Protein AF-0000000070376617 (afdb_homodimer)

Organism: Tetrahymena thermophila (strain SB210) (NCBI:txid312017)

pLDDT: mean 86.82, std 15.33, range [33.25, 98.94]

InterPro domains:
  IPR002347 Short-chain dehydrogenase/reductase SDR [PF00106] (61-256)
  IPR002347 Short-chain dehydrogenase/reductase SDR [PR00081] (60-77)
  IPR002347 Short-chain dehydrogenase/reductase SDR [PR00081] (138-149)
  IPR002347 Short-chain dehydrogenase/reductase SDR [PR00081] (188-204)
  IPR002347 Short-chain dehydrogenase/reductase SDR [PR00081] (214-233)
  IPR002347 Short-chain dehydrogenase/reductase SDR [PR00081] (234-251)
  IPR036291 NAD(P)-binding domain superfamily [SSF51735] (57-303)

Nearest PDB structures (foldseek):
  8bci-assembly1_A  TM=8.544E-01  e=2.706E-14  Pseudomonas aeruginosa PAO1
  8bci-assembly2_D  TM=8.321E-01  e=2.079E-13  Pseudomonas aeruginosa PAO1
  8bci-assembly1_B  TM=8.464E-01  e=4.190E-13  Pseudomonas aeruginosa PAO1
  4e3z-assembly1_B  TM=8.491E-01  e=2.859E-13  Rhizobium etli CFN 42
  4w7i-assembly2_D  TM=8.032E-01  e=9.001E-13  Sphingomonas sp. A1

Solvent-accessible surface area (backbone atoms only — not comparable to full-atom values): 32127 Å² total; per-residue (Å²): 138,54,71,64,57,55,50,51,50,50,46,63,74,32,40,66,57,52,48,49,51,48,49,48,44,27,48,48,28,29,49,52,48,48,49,52,52,49,50,54,51,46,65,74,64,54,78,49,60,64,58,40,75,54,35,37,78,78,21,22,35,34,33,30,48,32,76,49,42,55,22,29,19,40,53,54,55,40,37,64,66,55,34,18,38,34,40,39,24,68,55,60,68,59,43,52,53,51,50,53,49,38,37,74,74,65,41,69,82,56,53,74,46,80,43,74,44,59,56,81,44,38,70,43,90,62,46,51,55,55,54,54,58,77,49,67,89,54,60,52,24,31,39,34,38,47,45,65,64,72,72,73,96,47,40,33,75,83,70,53,50,72,64,56,56,50,46,42,48,28,26,33,41,32,40,46,51,46,55,48,61,70,43,41,68,57,28,65,66,63,87,44,41,15,38,36,38,32,54,32,33,38,54,55,78,51,69,38,26,42,38,33,68,52,36,15,36,25,39,18,36,35,35,33,26,46,6,49,21,49,46,34,58,96,40,35,35,32,20,20,37,21,40,54,51,40,70,24,81,79,39,61,77,53,81,68,64,88,53,44,42,49,25,54,57,41,34,52,32,41,57,36,39,49,74,79,39,56,59,43,35,46,37,70,55,25,46,50,48,47,61,48,42,74,67,44,43,64,61,50,29,54,54,36,22,52,50,24,53,52,54,51,55,52,48,62,70,73,106,136,54,72,63,56,56,49,50,50,50,46,64,74,32,40,65,58,52,47,48,52,50,48,50,47,28,50,49,28,29,50,51,47,48,49,52,52,49,50,54,49,45,64,74,66,54,77,51,60,63,57,42,75,54,35,37,78,80,23,22,35,34,32,30,49,31,76,49,43,56,24,29,20,39,53,52,53,39,38,64,67,54,34,16,37,33,41,38,26,67,56,60,68,60,41,50,54,50,51,52,50,39,38,73,73,65,38,68,82,55,53,75,47,79,42,74,45,61,55,81,44,36,72,42,89,61,48,51,56,56,52,54,58,75,49,65,89,53,58,53,25,30,39,34,37,47,46,65,65,73,72,72,96,47,40,32,75,84,71,53,51,74,64,56,55,50,46,40,48,27,25,33,41,34,40,46,52,46,54,49,60,70,42,42,67,56,29,64,67,63,87,44,39,14,37,35,39,33,55,33,33,37,53,54,76,51,68,38,26,41,38,30,68,53,35,16,38,26,39,18,36,36,34,32,27,45,5,49,21,50,46,35,58,95,41,34,35,32,20,21,36,20,42,54,51,40,70,25,81,81,38,63,76,52,82,70,66,88,52,45,42,50,26,54,57,42,34,52,31,40,57,37,39,49,75,79,39,55,58,40,35,45,38,71,57,25,46,49,49,47,60,47,42,74,67,43,44,65,60,49,29,53,54,35,22,52,50,25,53,52,53,51,57,53,48,62,71,74,106

Structure (mmCIF, N/CA/C/O backbone):
data_AF-0000000070376617-model_v1
#
loop_
_entity.id
_entity.type
_entity.pdbx_description
1 polymer 'Oxidoreductase, short chain dehydrogenase/reductase family protein'
#
loop_
_atom_site.group_PDB
_atom_site.id
_atom_site.type_symbol
_atom_site.label_atom_id
_atom_site.label_alt_id
_atom_site.label_comp_id
_atom_site.label_asym_id
_atom_site.label_entity_id
_atom_site.label_seq_id
_atom_site.pdbx_PDB_ins_code
_atom_site.Cartn_x
_atom_site.Cartn_y
_atom_site.Cartn_z
_atom_site.occupancy
_atom_site.B_iso_or_equiv
_atom_site.auth_seq_id
_atom_site.auth_comp_id
_atom_site.auth_asym_id
_atom_site.auth_atom_id
_atom_site.pdbx_PDB_model_num
ATOM 1 N N . MET A 1 1 ? -12.297 -20.578 -41.719 1 33.25 1 MET A N 1
ATOM 2 C CA . MET A 1 1 ? -12.734 -19.234 -42.062 1 33.25 1 MET A CA 1
ATOM 3 C C . MET A 1 1 ? -12.523 -18.266 -40.906 1 33.25 1 MET A C 1
ATOM 5 O O . MET A 1 1 ? -13.055 -18.484 -39.812 1 33.25 1 MET A O 1
ATOM 9 N N . ASN A 1 2 ? -11.383 -17.469 -40.938 1 39.28 2 ASN A N 1
ATOM 10 C CA . ASN A 1 2 ? -10.367 -16.984 -40 1 39.28 2 ASN A CA 1
ATOM 11 C C . ASN A 1 2 ? -10.891 -15.836 -39.156 1 39.28 2 ASN A C 1
ATOM 13 O O . ASN A 1 2 ? -11.586 -14.953 -39.656 1 39.28 2 ASN A O 1
ATOM 17 N N . HIS A 1 3 ? -11.102 -16.125 -37.906 1 47.19 3 HIS A N 1
ATOM 18 C CA . HIS A 1 3 ? -11.562 -15.18 -36.906 1 47.19 3 HIS A CA 1
ATOM 19 C C . HIS A 1 3 ? -10.969 -13.797 -37.125 1 47.19 3 HIS A C 1
ATOM 21 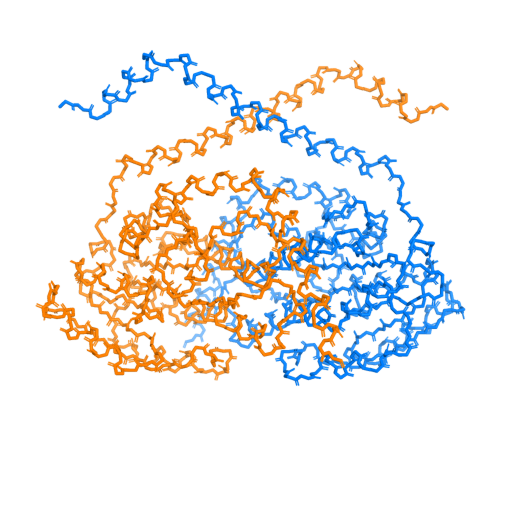O O . HIS A 1 3 ? -11.609 -12.789 -36.844 1 47.19 3 HIS A O 1
ATOM 27 N N . LEU A 1 4 ? -9.812 -13.852 -37.656 1 43.94 4 LEU A N 1
ATOM 28 C CA . LEU A 1 4 ? -9.18 -12.586 -38.031 1 43.94 4 LEU A CA 1
ATOM 29 C C . LEU A 1 4 ? -9.906 -11.938 -39.219 1 43.94 4 LEU A C 1
ATOM 31 O O . LEU A 1 4 ? -10.055 -10.711 -39.25 1 43.94 4 LEU A O 1
ATOM 35 N N . GLU A 1 5 ? -10.297 -12.68 -40.125 1 47 5 GLU A N 1
ATOM 36 C CA . GLU A 1 5 ? -11.016 -12.172 -41.281 1 47 5 GLU A CA 1
ATOM 37 C C . GLU A 1 5 ? -12.352 -11.555 -40.875 1 47 5 GLU A C 1
ATOM 39 O O . GLU A 1 5 ? -12.766 -10.547 -41.469 1 47 5 GLU A O 1
ATOM 44 N N . LYS A 1 6 ? -12.992 -12.141 -39.938 1 48.84 6 LYS A N 1
ATOM 45 C CA . LYS A 1 6 ? -14.25 -11.57 -39.469 1 48.84 6 LYS A CA 1
ATOM 46 C C . LYS A 1 6 ? -14.023 -10.25 -38.75 1 48.84 6 LYS A C 1
ATOM 48 O O . LYS A 1 6 ? -14.82 -9.32 -38.875 1 48.84 6 LYS A O 1
ATOM 53 N N . LEU A 1 7 ? -12.961 -10.117 -38.062 1 46.62 7 LEU A N 1
ATOM 54 C CA . LEU A 1 7 ? -12.625 -8.875 -37.375 1 46.62 7 LEU A CA 1
ATOM 55 C C . LEU A 1 7 ? -12.312 -7.77 -38.375 1 46.62 7 LEU A C 1
ATOM 57 O O . LEU A 1 7 ? -12.734 -6.629 -38.188 1 46.62 7 LEU A O 1
ATOM 61 N N . ASP A 1 8 ? -11.602 -8.047 -39.406 1 47.53 8 ASP A N 1
ATOM 62 C CA . ASP A 1 8 ? -11.297 -7.105 -40.469 1 47.53 8 ASP A CA 1
ATOM 63 C C . ASP A 1 8 ? -12.57 -6.621 -41.156 1 47.53 8 ASP A C 1
ATOM 65 O O . ASP A 1 8 ? -12.719 -5.43 -41.438 1 47.53 8 ASP A O 1
ATOM 69 N N . THR A 1 9 ? -13.375 -7.539 -41.469 1 51.34 9 THR A N 1
ATOM 70 C CA . THR A 1 9 ? -14.641 -7.164 -42.094 1 51.34 9 THR A CA 1
ATOM 71 C C . THR A 1 9 ? -15.477 -6.305 -41.156 1 51.34 9 THR A C 1
ATOM 73 O O . THR A 1 9 ? -16.141 -5.359 -41.562 1 51.34 9 THR A O 1
ATOM 76 N N . PHE A 1 10 ? -15.484 -6.582 -39.906 1 50.75 10 PHE A N 1
ATOM 77 C CA . PHE A 1 10 ? -16.219 -5.793 -38.906 1 50.75 10 PHE A CA 1
ATOM 78 C C . PHE A 1 10 ? -15.625 -4.395 -38.781 1 50.75 10 PHE A C 1
ATOM 80 O O . PHE A 1 10 ? -16.359 -3.404 -38.75 1 50.75 10 PHE A O 1
ATOM 87 N N . VAL A 1 11 ? -14.383 -4.34 -38.812 1 53.66 11 VAL A N 1
ATOM 88 C CA . VAL A 1 11 ? -13.703 -3.053 -38.719 1 53.66 11 VAL A CA 1
ATOM 89 C C . VAL A 1 11 ? -13.914 -2.262 -40 1 53.66 11 VAL A C 1
ATOM 91 O O . VAL A 1 11 ? -14.172 -1.057 -39.969 1 53.66 11 VAL A O 1
ATOM 94 N N . VAL A 1 12 ? -13.836 -2.92 -41.094 1 53.56 12 VAL A N 1
ATOM 95 C CA . VAL A 1 12 ? -14.062 -2.281 -42.375 1 53.56 12 VAL A CA 1
ATOM 96 C C . VAL A 1 12 ? -15.516 -1.83 -42.469 1 53.56 12 VAL A C 1
ATOM 98 O O . VAL A 1 12 ? -15.797 -0.735 -42.969 1 53.56 12 VAL A O 1
ATOM 101 N N . ASN A 1 13 ? -16.406 -2.65 -42.094 1 54.66 13 ASN A N 1
ATOM 102 C CA . ASN A 1 13 ? -17.828 -2.285 -42.219 1 54.66 13 ASN A CA 1
ATOM 103 C C . ASN A 1 13 ? -18.219 -1.257 -41.156 1 54.66 13 ASN A C 1
ATOM 105 O O . ASN A 1 13 ? -19.281 -0.636 -41.25 1 54.66 13 ASN A O 1
ATOM 109 N N . ASN A 1 14 ? -17.547 -1.119 -40.062 1 51.31 14 ASN A N 1
ATOM 110 C CA . ASN A 1 14 ? -17.922 -0.173 -39.031 1 51.31 14 ASN A CA 1
ATOM 111 C C . ASN A 1 14 ? -16.828 0.859 -38.781 1 51.31 14 ASN A C 1
ATOM 113 O O . ASN A 1 14 ? -16.625 1.308 -37.656 1 51.31 14 ASN A O 1
ATOM 117 N N . LYS A 1 15 ? -16.188 1.095 -39.938 1 52.84 15 LYS A N 1
ATOM 118 C CA . LYS A 1 15 ? -15.094 2.064 -39.969 1 52.84 15 LYS A CA 1
ATOM 119 C C . LYS A 1 15 ? -15.492 3.348 -39.25 1 52.84 15 LYS A C 1
ATOM 121 O O . LYS A 1 15 ? -14.695 3.92 -38.5 1 52.84 15 LYS A O 1
ATOM 126 N N . ARG A 1 16 ? -16.688 3.656 -39.562 1 57.72 16 ARG A N 1
ATOM 127 C CA . ARG A 1 16 ? -17.156 4.902 -38.938 1 57.72 16 ARG A CA 1
ATOM 128 C C . ARG A 1 16 ? -17.25 4.781 -37.438 1 57.72 16 ARG A C 1
ATOM 130 O O . ARG A 1 16 ? -16.828 5.691 -36.719 1 57.72 16 ARG A O 1
ATOM 137 N N . ALA A 1 17 ? -17.797 3.625 -37 1 58.38 17 ALA A N 1
ATOM 138 C CA . ALA A 1 17 ? -17.922 3.41 -35.562 1 58.38 17 ALA A CA 1
ATOM 139 C C . ALA A 1 17 ? -16.547 3.305 -34.906 1 58.38 17 ALA A C 1
ATOM 141 O O . ALA A 1 17 ? -16.312 3.891 -33.844 1 58.38 17 ALA A O 1
ATOM 142 N N . ALA A 1 18 ? -15.734 2.625 -35.562 1 58.38 18 ALA A N 1
ATOM 143 C CA . ALA A 1 18 ? -14.367 2.506 -35.062 1 58.38 18 ALA A CA 1
ATOM 144 C C . ALA A 1 18 ? -13.664 3.863 -35.062 1 58.38 18 ALA A C 1
ATOM 146 O O . ALA A 1 18 ? -12.938 4.184 -34.125 1 58.38 18 ALA A O 1
ATOM 147 N N . GLY A 1 19 ? -13.922 4.59 -36.094 1 55.09 19 GLY A N 1
ATOM 148 C CA . GLY A 1 19 ? -13.375 5.938 -36.156 1 55.09 19 GLY A CA 1
ATOM 149 C C . GLY A 1 19 ? -13.883 6.836 -35.031 1 55.09 19 GLY A C 1
ATOM 150 O O . GLY A 1 19 ? -13.102 7.582 -34.438 1 55.09 19 GLY A O 1
ATOM 151 N N . LEU A 1 20 ? -15.125 6.695 -34.75 1 60.12 20 LEU A N 1
ATOM 152 C CA . LEU A 1 20 ? -15.734 7.496 -33.688 1 60.12 20 LEU A CA 1
ATOM 153 C C . LEU A 1 20 ? -15.211 7.082 -32.312 1 60.12 20 LEU A C 1
ATOM 155 O O . LEU A 1 20 ? -14.961 7.934 -31.453 1 60.12 20 LEU A O 1
ATOM 159 N N . ILE A 1 21 ? -15.039 5.809 -32.156 1 56.44 21 ILE A N 1
ATOM 160 C CA . ILE A 1 21 ? -14.5 5.309 -30.906 1 56.44 21 ILE A CA 1
ATOM 161 C C . ILE A 1 21 ? -13.062 5.793 -30.734 1 56.44 21 ILE A C 1
ATOM 163 O O . ILE A 1 21 ? -12.68 6.25 -29.641 1 56.44 21 ILE A O 1
ATOM 167 N N . ALA A 1 22 ? -12.43 5.727 -31.859 1 56.19 22 ALA A N 1
ATOM 168 C CA . ALA A 1 22 ? -11.047 6.203 -31.828 1 56.19 22 ALA A CA 1
ATOM 169 C C . ALA A 1 22 ? -10.992 7.703 -31.562 1 56.19 22 ALA A C 1
ATOM 171 O O . ALA A 1 22 ? -10.18 8.164 -30.75 1 56.19 22 ALA A O 1
ATOM 172 N N . ALA A 1 23 ? -11.852 8.406 -32.219 1 61 23 ALA A N 1
ATOM 173 C CA . ALA A 1 23 ? -11.922 9.852 -32 1 61 23 ALA A CA 1
ATOM 174 C C . ALA A 1 23 ? -12.32 10.18 -30.562 1 61 23 ALA A C 1
ATOM 176 O O . ALA A 1 23 ? -11.781 11.109 -29.969 1 61 23 ALA A O 1
ATOM 177 N N . GLY A 1 24 ? -13.227 9.5 -30.031 1 57.84 24 GLY A N 1
ATOM 178 C CA . GLY A 1 24 ? -13.633 9.672 -28.656 1 57.84 24 GLY A CA 1
ATOM 179 C C . GLY A 1 24 ? -12.516 9.383 -27.656 1 57.84 24 GLY A C 1
ATOM 180 O O . GLY A 1 24 ? -12.328 10.125 -26.703 1 57.84 24 GLY A O 1
ATOM 181 N N . ALA A 1 25 ? -11.875 8.375 -28 1 56.75 25 ALA A N 1
ATOM 182 C CA . ALA A 1 25 ? -10.75 8.016 -27.141 1 56.75 25 ALA A CA 1
ATOM 183 C C . ALA A 1 25 ? -9.672 9.094 -27.172 1 56.75 25 ALA A C 1
ATOM 185 O O . ALA A 1 25 ? -9.148 9.492 -26.125 1 56.75 25 ALA A O 1
ATOM 186 N N . VAL A 1 26 ? -9.391 9.516 -28.359 1 56.91 26 VAL A N 1
ATOM 187 C CA . VAL A 1 26 ? -8.398 10.578 -28.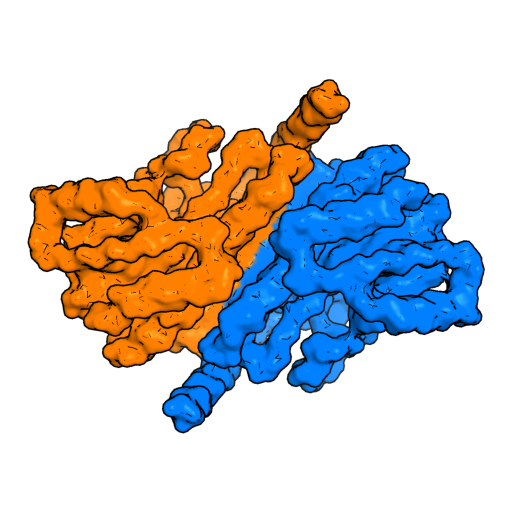531 1 56.91 26 VAL A CA 1
ATOM 188 C C . VAL A 1 26 ? -8.875 11.844 -27.828 1 56.91 26 VAL A C 1
ATOM 190 O O . VAL A 1 26 ? -8.094 12.523 -27.156 1 56.91 26 VAL A O 1
ATOM 193 N N . GLY A 1 27 ? -10.102 12.141 -27.969 1 59.5 27 GLY A N 1
ATOM 194 C CA . GLY A 1 27 ? -10.664 13.289 -27.281 1 59.5 27 GLY A CA 1
ATOM 195 C C . GLY A 1 27 ? -10.578 13.195 -25.781 1 59.5 27 GLY A C 1
ATOM 196 O O . GLY A 1 27 ? -10.242 14.172 -25.109 1 59.5 27 GLY A O 1
ATOM 197 N N . TYR A 1 28 ? -10.766 12.07 -25.312 1 60.31 28 TYR A N 1
ATOM 198 C CA . TYR A 1 28 ? -10.703 11.844 -23.875 1 60.31 28 TYR A CA 1
ATOM 199 C C . TYR A 1 28 ? -9.281 12.055 -23.359 1 60.31 28 TYR A C 1
ATOM 201 O O . TYR A 1 28 ? -9.078 12.734 -22.344 1 60.31 28 TYR A O 1
ATOM 209 N N . VAL A 1 29 ? -8.422 11.477 -24 1 56.38 29 VAL A N 1
ATOM 210 C CA . VAL A 1 29 ? -7.023 11.594 -23.594 1 56.38 29 VAL A CA 1
ATOM 211 C C . VAL A 1 29 ? -6.57 13.047 -23.703 1 56.38 29 VAL A C 1
ATOM 213 O O . VAL A 1 29 ? -5.859 13.547 -22.828 1 56.38 29 VAL A O 1
ATOM 216 N N . ALA A 1 30 ? -6.996 13.641 -24.75 1 60.09 30 ALA A N 1
ATOM 217 C CA . ALA A 1 30 ? -6.672 15.055 -24.938 1 60.09 30 ALA A CA 1
ATOM 218 C C . ALA A 1 30 ? -7.258 15.898 -23.797 1 60.09 30 ALA A C 1
ATOM 220 O O . ALA A 1 30 ? -6.59 16.781 -23.266 1 60.09 30 ALA A O 1
ATOM 221 N N . LEU A 1 31 ? -8.367 15.539 -23.438 1 63.97 31 LEU A N 1
ATOM 222 C CA . LEU A 1 31 ? -9.023 16.281 -22.359 1 63.97 31 LEU A CA 1
ATOM 223 C C . LEU A 1 31 ? -8.328 16.031 -21.031 1 63.97 31 LEU A C 1
ATOM 225 O O . LEU A 1 31 ? -8.164 16.953 -20.219 1 63.97 31 LEU A O 1
ATOM 229 N N . LYS A 1 32 ? -7.879 14.852 -20.922 1 61.84 32 LYS A N 1
ATOM 230 C CA . LYS A 1 32 ? -7.152 14.523 -19.688 1 61.84 32 LYS A CA 1
ATOM 231 C C . LYS A 1 32 ? -5.816 15.258 -19.625 1 61.84 32 LYS A C 1
ATOM 233 O O . LYS A 1 32 ? -5.43 15.773 -18.578 1 61.84 32 LYS A O 1
ATOM 238 N N . ALA A 1 33 ? -5.203 15.312 -20.781 1 60.56 33 ALA A N 1
ATOM 239 C CA . ALA A 1 33 ? -3.932 16.031 -20.859 1 60.56 33 ALA A CA 1
ATOM 240 C C . ALA A 1 33 ? -4.121 17.516 -20.625 1 60.56 33 ALA A C 1
ATOM 242 O O . ALA A 1 33 ? -3.35 18.141 -19.891 1 60.56 33 ALA A O 1
ATOM 243 N N . LEU A 1 34 ? -5.098 17.984 -21.188 1 63.19 34 LEU A N 1
ATOM 244 C CA . LEU A 1 34 ? -5.395 19.406 -21.016 1 63.19 34 LEU A CA 1
ATOM 245 C C . LEU A 1 34 ? -5.73 19.719 -19.562 1 63.19 34 LEU A C 1
ATOM 247 O O . LEU A 1 34 ? -5.328 20.766 -19.031 1 63.19 34 LEU A O 1
ATOM 251 N N . SER A 1 35 ? -6.367 18.828 -18.984 1 64.5 35 SER A N 1
ATOM 252 C CA . SER A 1 35 ? -6.727 19.016 -17.594 1 64.5 35 SER A CA 1
ATOM 253 C C . SER A 1 35 ? -5.488 19.031 -16.703 1 64.5 35 SER A C 1
ATOM 255 O O . SER A 1 35 ? -5.406 19.812 -15.75 1 64.5 35 SER A O 1
ATOM 257 N N . LYS A 1 36 ? -4.562 18.219 -17.047 1 63.75 36 LYS A N 1
ATOM 258 C CA . LYS A 1 36 ? -3.324 18.188 -16.281 1 63.75 36 LYS A CA 1
ATOM 259 C C . LYS A 1 36 ? -2.518 19.469 -16.469 1 63.75 36 LYS A C 1
ATOM 261 O O . LYS A 1 36 ? -1.935 19.984 -15.516 1 63.75 36 LYS A O 1
ATOM 266 N N . VAL A 1 37 ? -2.525 19.938 -17.688 1 62.28 37 VAL A N 1
ATOM 267 C CA . VAL A 1 37 ? -1.81 21.172 -17.984 1 62.28 37 VAL A CA 1
ATOM 268 C C . VAL A 1 37 ? -2.486 22.359 -17.297 1 62.28 37 VAL A C 1
ATOM 270 O O . VAL A 1 37 ? -1.812 23.219 -16.719 1 62.28 37 VAL A O 1
ATOM 273 N N . ALA A 1 38 ? -3.74 22.328 -17.328 1 62.62 38 ALA A N 1
ATOM 274 C CA . ALA A 1 38 ? -4.496 23.391 -16.656 1 62.62 38 ALA A CA 1
ATOM 275 C C . ALA A 1 38 ? -4.25 23.375 -15.156 1 62.62 38 ALA A C 1
ATOM 277 O O . ALA A 1 38 ? -4.117 24.438 -14.539 1 62.62 38 ALA A O 1
ATOM 278 N N . CYS A 1 39 ? -4.184 22.188 -14.664 1 64.69 39 CYS A N 1
ATOM 279 C CA . CYS A 1 39 ? -3.916 22.047 -13.234 1 64.69 39 CYS A CA 1
ATOM 280 C C . CYS A 1 39 ? -2.535 22.594 -12.891 1 64.69 39 CYS A C 1
ATOM 282 O O . CYS A 1 39 ? -2.369 23.266 -11.867 1 64.69 39 CYS A O 1
ATOM 284 N N . LEU A 1 40 ? -1.632 22.359 -13.758 1 64.94 40 LEU A N 1
ATOM 285 C CA . LEU A 1 40 ? -0.275 22.859 -13.562 1 64.94 40 LEU A CA 1
ATOM 286 C C . LEU A 1 40 ? -0.243 24.375 -13.602 1 64.94 40 LEU A C 1
ATOM 288 O O . LEU A 1 40 ? 0.433 25 -12.781 1 64.94 40 LEU A O 1
ATOM 292 N N . PHE A 1 41 ? -0.989 24.875 -14.453 1 63.16 41 PHE A N 1
ATOM 293 C CA . PHE A 1 41 ? -1.03 26.328 -14.594 1 63.16 41 PHE A CA 1
ATOM 294 C C . PHE A 1 41 ? -1.717 26.969 -13.391 1 63.16 41 PHE A C 1
ATOM 296 O O . PHE A 1 41 ? -1.278 28.016 -12.906 1 63.16 41 PHE A O 1
ATOM 303 N N . LYS A 1 42 ? -2.711 26.344 -12.938 1 65 42 LYS A N 1
ATOM 304 C CA . LYS A 1 42 ? -3.426 26.859 -11.773 1 65 42 LYS A CA 1
ATOM 305 C C . LYS A 1 42 ? -2.521 26.891 -10.547 1 65 42 LYS A C 1
ATOM 307 O O . LYS A 1 42 ? -2.578 27.828 -9.75 1 65 42 LYS A O 1
ATOM 312 N N . LYS A 1 43 ? -1.68 25.953 -10.461 1 67.12 43 LYS A N 1
ATOM 313 C CA . LYS A 1 43 ? -0.778 25.844 -9.32 1 67.12 43 LYS A CA 1
ATOM 314 C C . LYS A 1 43 ? 0.232 27 -9.305 1 67.12 43 LYS A C 1
ATOM 316 O O . LYS A 1 43 ? 0.679 27.422 -8.242 1 67.12 43 LYS A O 1
ATOM 321 N N . PHE A 1 44 ? 0.464 27.5 -10.469 1 65.81 44 PHE A N 1
ATOM 322 C CA . PHE A 1 44 ? 1.453 28.562 -10.578 1 65.81 44 PHE A CA 1
ATOM 323 C C . PHE A 1 44 ? 0.804 29.922 -10.367 1 65.81 44 PHE A C 1
ATOM 325 O O . PHE A 1 44 ? 1.472 30.891 -9.969 1 65.81 44 PHE A O 1
ATOM 332 N N . ILE A 1 45 ? -0.466 29.891 -10.461 1 67.31 45 ILE A N 1
ATOM 333 C CA . ILE A 1 45 ? -1.084 31.219 -10.508 1 67.31 45 ILE A CA 1
ATOM 334 C C . ILE A 1 45 ? -1.843 31.484 -9.211 1 67.31 45 ILE A C 1
ATOM 336 O O . ILE A 1 45 ? -1.863 32.594 -8.711 1 67.31 45 ILE A O 1
ATOM 340 N N . LEU A 1 46 ? -2.371 30.5 -8.609 1 74.19 46 LEU A N 1
ATOM 341 C CA . LEU A 1 46 ? -3.238 30.719 -7.457 1 74.19 46 LEU A CA 1
ATOM 342 C C . LEU A 1 46 ? -2.428 30.781 -6.168 1 74.19 46 LEU A C 1
ATOM 344 O O . LEU A 1 46 ? -1.604 29.891 -5.91 1 74.19 46 LEU A O 1
ATOM 348 N N . PRO A 1 47 ? -2.639 31.875 -5.48 1 79.31 47 PRO A N 1
ATOM 349 C CA . PRO A 1 47 ? -1.935 31.953 -4.199 1 79.31 47 PRO A CA 1
ATOM 350 C C . PRO A 1 47 ? -2.436 30.906 -3.193 1 79.31 47 PRO A C 1
ATOM 352 O O . PRO A 1 47 ? -3.57 30.438 -3.299 1 79.31 47 PRO A O 1
ATOM 355 N N . GLY A 1 48 ? -1.593 30.531 -2.268 1 85.75 48 GLY A N 1
ATOM 356 C CA . GLY A 1 48 ? -1.97 29.609 -1.206 1 85.75 48 GLY A CA 1
ATOM 357 C C . GLY A 1 48 ? -2.914 30.219 -0.191 1 85.75 48 GLY A C 1
ATOM 358 O O . GLY A 1 48 ? -3.061 31.438 -0.132 1 85.75 48 GLY A O 1
ATOM 359 N N . TYR A 1 49 ? -3.592 29.422 0.536 1 90.31 49 TYR A N 1
ATOM 360 C CA . TYR A 1 49 ? -4.457 29.875 1.618 1 90.31 49 TYR A CA 1
ATOM 361 C C . TYR A 1 49 ? -3.635 30.344 2.816 1 90.31 49 TYR A C 1
ATOM 363 O O . TYR A 1 49 ? -2.516 29.859 3.027 1 90.31 49 TYR A O 1
ATOM 371 N N . ASN A 1 50 ? -4.211 31.344 3.463 1 94.75 50 ASN A N 1
ATOM 372 C CA . ASN A 1 50 ? -3.721 31.594 4.816 1 94.75 50 ASN A CA 1
ATOM 373 C C . ASN A 1 50 ? -4.156 30.484 5.777 1 94.75 50 ASN A C 1
ATOM 375 O O . ASN A 1 50 ? -5.293 30.484 6.25 1 94.75 50 ASN A O 1
ATOM 379 N N . LEU A 1 51 ? -3.271 29.594 6.141 1 96.75 51 LEU A N 1
ATOM 380 C CA . LEU A 1 51 ? -3.617 28.375 6.848 1 96.75 51 LEU A CA 1
ATOM 381 C C . LEU A 1 51 ? -4.02 28.672 8.289 1 96.75 51 LEU A C 1
ATOM 383 O O . LEU A 1 51 ? -4.859 27.969 8.859 1 96.75 51 LEU A O 1
ATOM 387 N N . ILE A 1 52 ? -3.461 29.688 8.891 1 95.5 52 ILE A N 1
ATOM 388 C CA . ILE A 1 52 ? -3.797 30.031 10.266 1 95.5 52 ILE A CA 1
ATOM 389 C C . ILE A 1 52 ? -5.246 30.516 10.344 1 95.5 52 ILE A C 1
ATOM 391 O O . ILE A 1 52 ? -5.965 30.188 11.289 1 95.5 52 ILE A O 1
ATOM 395 N N . GLU A 1 53 ? -5.605 31.266 9.414 1 95.31 53 GLU A N 1
ATOM 396 C CA . GLU A 1 53 ? -6.996 31.703 9.344 1 95.31 53 GLU A CA 1
ATOM 397 C C . GLU A 1 53 ? -7.926 30.547 9 1 95.31 53 GLU A C 1
ATOM 399 O O . GLU A 1 53 ? -9.023 30.438 9.555 1 95.31 53 GLU A O 1
ATOM 404 N N . ARG A 1 54 ? -7.48 29.703 8.156 1 96.25 54 ARG A N 1
ATOM 405 C CA . ARG A 1 54 ? -8.312 28.625 7.641 1 96.25 54 ARG A CA 1
ATOM 406 C C . ARG A 1 54 ? -8.523 27.547 8.703 1 96.25 54 ARG A C 1
ATOM 408 O O . ARG A 1 54 ? -9.633 27.016 8.844 1 96.25 54 ARG A O 1
ATOM 415 N N . TYR A 1 55 ? -7.477 27.25 9.469 1 97.38 55 TYR A N 1
ATOM 416 C CA . TYR A 1 55 ? -7.547 26.141 10.406 1 97.38 55 TYR A CA 1
ATOM 417 C C . TYR A 1 55 ? -7.691 26.641 11.836 1 97.38 55 TYR A C 1
ATOM 419 O O . TYR A 1 55 ? -8.055 25.875 12.734 1 97.38 55 TYR A O 1
ATOM 427 N N . GLY A 1 56 ? -7.387 27.891 12.102 1 93.56 56 GLY A N 1
ATOM 428 C CA . GLY A 1 56 ? -7.637 28.484 13.406 1 93.56 56 GLY A CA 1
ATOM 429 C C . GLY A 1 56 ? -6.383 29.016 14.07 1 93.56 56 GLY A C 1
ATOM 430 O O . GLY A 1 56 ? -5.445 28.266 14.328 1 93.56 56 GLY A O 1
ATOM 431 N N . LYS A 1 57 ? -6.461 30.297 14.398 1 95.12 57 LYS A N 1
ATOM 432 C CA . LYS A 1 57 ? -5.367 30.922 15.133 1 95.12 57 LYS A CA 1
ATOM 433 C C . LYS A 1 57 ? -5.188 30.266 16.5 1 95.12 57 LYS A C 1
ATOM 435 O O . LYS A 1 57 ? -6.168 30 17.203 1 95.12 57 LYS A O 1
ATOM 440 N N . GLY A 1 58 ? -3.936 29.984 16.875 1 96.31 58 GLY A N 1
ATOM 441 C CA . GLY A 1 58 ? -3.654 29.406 18.172 1 96.31 58 GLY A CA 1
ATOM 442 C C . GLY A 1 58 ? -3.715 27.891 18.188 1 96.31 58 GLY A C 1
ATOM 443 O O . GLY A 1 58 ? -3.389 27.266 19.188 1 96.31 58 GLY A O 1
ATOM 444 N N . SER A 1 59 ? -4.145 27.297 17.078 1 98 59 SER A N 1
ATOM 445 C CA . SER A 1 59 ? -4.234 25.844 17 1 98 59 SER A CA 1
ATOM 446 C C . SER A 1 59 ? -2.854 25.219 16.859 1 98 59 SER A C 1
ATOM 448 O O . SER A 1 59 ? -1.851 25.922 16.75 1 98 59 SER A O 1
ATOM 450 N N . TYR A 1 60 ? -2.805 23.938 16.969 1 98.81 60 TYR A N 1
ATOM 451 C CA . TYR A 1 60 ? -1.56 23.172 16.938 1 98.81 60 TYR A CA 1
ATOM 452 C C . TYR A 1 60 ? -1.452 22.375 15.641 1 98.81 60 TYR A C 1
ATOM 454 O O . TYR A 1 60 ? -2.445 21.812 15.164 1 98.81 60 TYR A O 1
ATOM 462 N N . ALA A 1 61 ? -0.289 22.312 15.094 1 98.88 61 ALA A N 1
ATOM 463 C CA . ALA A 1 61 ? 0.064 21.344 14.055 1 98.88 61 ALA A CA 1
ATOM 464 C C . ALA A 1 61 ? 0.869 20.188 14.633 1 98.88 61 ALA A C 1
ATOM 466 O O . ALA A 1 61 ? 1.879 20.391 15.305 1 98.88 61 ALA A O 1
ATOM 467 N N . ALA A 1 62 ? 0.382 19.031 14.422 1 98.94 62 ALA A N 1
ATOM 468 C CA . ALA A 1 62 ? 1.084 17.812 14.852 1 98.94 62 ALA A CA 1
ATOM 469 C C . ALA A 1 62 ? 1.928 17.25 13.711 1 98.94 62 ALA A C 1
ATOM 471 O O . ALA A 1 62 ? 1.439 17.078 12.594 1 98.94 62 ALA A O 1
ATOM 472 N N . VAL A 1 63 ? 3.199 16.984 13.969 1 98.94 63 VAL A N 1
ATOM 473 C CA . VAL A 1 63 ? 4.109 16.453 12.953 1 98.94 63 VAL A CA 1
ATOM 474 C C . VAL A 1 63 ? 4.805 15.203 13.484 1 98.94 63 VAL A C 1
ATOM 476 O O . VAL A 1 63 ? 5.363 15.211 14.586 1 98.94 63 VAL A O 1
ATOM 479 N N . THR A 1 64 ? 4.742 14.117 12.727 1 98.88 64 THR A N 1
ATOM 480 C CA . THR A 1 64 ? 5.391 12.867 13.125 1 98.88 64 THR A CA 1
ATOM 481 C C . THR A 1 64 ? 6.816 12.805 12.578 1 98.88 64 THR A C 1
ATOM 483 O O . THR A 1 64 ? 7.082 13.266 11.469 1 98.88 64 THR A O 1
ATOM 486 N N . ALA A 1 65 ? 7.793 12.25 13.398 1 97.69 65 ALA A N 1
ATOM 487 C CA . ALA A 1 65 ? 9.18 12.039 13 1 97.69 65 ALA A CA 1
ATOM 488 C C . ALA A 1 65 ? 9.773 13.305 12.383 1 97.69 65 ALA A C 1
ATOM 490 O O . ALA A 1 65 ? 10.195 13.297 11.219 1 97.69 65 ALA A O 1
ATOM 491 N N . CYS A 1 66 ? 9.984 14.32 13.258 1 97.88 66 CYS A N 1
ATOM 492 C CA . CYS A 1 66 ? 10.141 15.641 12.656 1 97.88 66 CYS A CA 1
ATOM 493 C C . CYS A 1 66 ? 11.406 16.312 13.164 1 97.88 66 CYS A C 1
ATOM 495 O O . CYS A 1 66 ? 11.477 17.547 13.219 1 97.88 66 CYS A O 1
ATOM 497 N N . THR A 1 67 ? 12.391 15.539 13.531 1 96.25 67 THR A N 1
ATOM 498 C CA . THR A 1 67 ? 13.609 16.156 14.039 1 96.25 67 THR A CA 1
ATOM 499 C C . THR A 1 67 ? 14.641 16.312 12.922 1 96.25 67 THR A C 1
ATOM 501 O O . THR A 1 67 ? 15.656 16.984 13.094 1 96.25 67 THR A O 1
ATOM 504 N N . ASP A 1 68 ? 14.406 15.633 11.734 1 93.69 68 ASP A N 1
ATOM 505 C CA . ASP A 1 68 ? 15.297 15.75 10.586 1 93.69 68 ASP A CA 1
ATOM 506 C C . ASP A 1 68 ? 14.516 15.812 9.281 1 93.69 68 ASP A C 1
ATOM 508 O O . ASP A 1 68 ? 13.297 15.602 9.266 1 93.69 68 ASP A O 1
ATOM 512 N N . GLY A 1 69 ? 15.211 16.188 8.273 1 93.88 69 GLY A N 1
ATOM 513 C CA . GLY A 1 69 ? 14.711 16.062 6.914 1 93.88 69 GLY A CA 1
ATOM 514 C C . GLY A 1 69 ? 13.469 16.906 6.664 1 93.88 69 GLY A C 1
ATOM 515 O O . GLY A 1 69 ? 13.414 18.078 7.039 1 93.88 69 GLY A O 1
ATOM 516 N N . ILE A 1 70 ? 12.539 16.281 5.957 1 95.81 70 ILE A N 1
ATOM 517 C CA . ILE A 1 70 ? 11.305 16.953 5.566 1 95.81 70 ILE A CA 1
ATOM 518 C C . ILE A 1 70 ? 10.5 17.312 6.812 1 95.81 70 ILE A C 1
ATOM 520 O O . ILE A 1 70 ? 9.898 18.391 6.879 1 95.81 70 ILE A O 1
ATOM 524 N N . GLY A 1 71 ? 10.523 16.453 7.836 1 97.75 71 GLY A N 1
ATOM 525 C CA . GLY A 1 71 ? 9.836 16.734 9.086 1 97.75 71 GLY A CA 1
ATOM 526 C C . GLY A 1 71 ? 10.305 18.016 9.766 1 97.75 71 GLY A C 1
ATOM 527 O O . GLY A 1 71 ? 9.484 18.812 10.203 1 97.75 71 GLY A O 1
ATOM 528 N N . LYS A 1 72 ? 11.594 18.125 9.805 1 97.62 72 LYS A N 1
ATOM 529 C CA . LYS A 1 72 ? 12.156 19.359 10.359 1 97.62 72 LYS A CA 1
ATOM 530 C C . LYS A 1 72 ? 11.727 20.578 9.547 1 97.62 72 LYS A C 1
ATOM 532 O O . LYS A 1 72 ? 11.43 21.625 10.102 1 97.62 72 LYS A O 1
ATOM 537 N N . GLY A 1 73 ? 11.711 20.391 8.242 1 97.38 73 GLY A N 1
ATOM 538 C CA . GLY A 1 73 ? 11.211 21.453 7.375 1 97.38 73 GLY A CA 1
ATOM 539 C C . GLY A 1 73 ? 9.797 21.891 7.711 1 97.38 73 GLY A C 1
ATOM 540 O O . GLY A 1 73 ? 9.5 23.078 7.758 1 97.38 73 GLY A O 1
ATOM 541 N N . PHE A 1 74 ? 8.945 20.953 7.984 1 98.38 74 PHE A N 1
ATOM 542 C CA . PHE A 1 74 ? 7.555 21.25 8.328 1 98.38 74 PHE A CA 1
ATOM 543 C C . PHE A 1 74 ? 7.477 22 9.656 1 98.38 74 PHE A C 1
ATOM 545 O O . PHE A 1 74 ? 6.754 22.984 9.766 1 98.38 74 PHE A O 1
ATOM 552 N N . VAL A 1 75 ? 8.211 21.516 10.594 1 98.44 75 VAL A N 1
ATOM 553 C CA . VAL A 1 75 ? 8.188 22.125 11.922 1 98.44 75 VAL A CA 1
ATOM 554 C C . VAL A 1 75 ? 8.617 23.594 11.82 1 98.44 75 VAL A C 1
ATOM 556 O O . VAL A 1 75 ? 7.973 24.469 12.391 1 98.44 75 VAL A O 1
ATOM 559 N N . LEU A 1 76 ? 9.641 23.859 11.062 1 98.19 76 LEU A N 1
ATOM 560 C CA . LEU A 1 76 ? 10.156 25.219 10.898 1 98.19 76 LEU A CA 1
ATOM 561 C C . LEU A 1 76 ? 9.148 26.094 10.164 1 98.19 76 LEU A C 1
ATOM 563 O O . LEU A 1 76 ? 8.852 27.203 10.602 1 98.19 76 LEU A O 1
ATOM 567 N N . GLU A 1 77 ? 8.609 25.594 9.086 1 97.75 77 GLU A N 1
ATOM 568 C CA . GLU A 1 77 ? 7.676 26.359 8.273 1 97.75 77 GLU A CA 1
ATOM 569 C C . GLU A 1 77 ? 6.371 26.625 9.023 1 97.75 77 GLU A C 1
ATOM 571 O O . GLU A 1 77 ? 5.785 27.703 8.906 1 97.75 77 GLU A O 1
ATOM 576 N N . LEU A 1 78 ? 5.91 25.672 9.789 1 98.5 78 LEU A N 1
ATOM 577 C CA . LEU A 1 78 ? 4.668 25.812 10.547 1 98.5 78 LEU A CA 1
ATOM 578 C C . LEU A 1 78 ? 4.84 26.812 11.688 1 98.5 78 LEU A C 1
ATOM 580 O O . LEU A 1 78 ? 3.947 27.625 11.953 1 98.5 78 LEU A O 1
ATOM 584 N N . ALA A 1 79 ? 5.98 26.781 12.352 1 98.25 79 ALA A N 1
ATOM 585 C CA . ALA A 1 79 ? 6.285 27.766 13.391 1 98.25 79 ALA A CA 1
ATOM 586 C C . ALA A 1 79 ? 6.305 29.172 12.82 1 98.25 79 ALA A C 1
ATOM 588 O O . ALA A 1 79 ? 5.773 30.109 13.43 1 98.25 79 ALA A O 1
ATOM 589 N N . LYS A 1 80 ? 6.895 29.297 11.648 1 97.31 80 LYS A N 1
ATOM 590 C CA . LYS A 1 80 ? 6.965 30.594 10.969 1 97.31 80 LYS A CA 1
ATOM 591 C C . LYS A 1 80 ? 5.57 31.125 10.664 1 97.31 80 LYS A C 1
ATOM 593 O O . LYS A 1 80 ? 5.344 32.344 10.719 1 97.31 80 LYS A O 1
ATOM 598 N N . ARG A 1 81 ? 4.676 30.234 10.383 1 96.81 81 ARG A N 1
ATOM 599 C CA . ARG A 1 81 ? 3.32 30.625 10 1 96.81 81 ARG A CA 1
ATOM 600 C C . ARG A 1 81 ? 2.447 30.859 11.227 1 96.81 81 ARG A C 1
ATOM 602 O O . ARG A 1 81 ? 1.302 31.297 11.109 1 96.81 81 ARG A O 1
ATOM 609 N N . GLY A 1 82 ? 2.979 30.484 12.406 1 97.44 82 GLY A N 1
ATOM 610 C CA . GLY A 1 82 ? 2.314 30.875 13.633 1 97.44 82 GLY A CA 1
ATOM 611 C C . GLY A 1 82 ? 1.58 29.734 14.312 1 97.44 82 GLY A C 1
ATOM 612 O O . GLY A 1 82 ? 0.851 29.953 15.281 1 97.44 82 GLY A O 1
ATOM 613 N N . PHE A 1 83 ? 1.748 28.531 13.875 1 98.5 83 PHE A N 1
ATOM 614 C CA . PHE A 1 83 ? 1.131 27.375 14.531 1 98.5 83 PHE A CA 1
ATOM 615 C C . PHE A 1 83 ? 1.877 27.016 15.812 1 98.5 83 PHE A C 1
ATOM 617 O O . PHE A 1 83 ? 3.107 27.062 15.852 1 98.5 83 PHE A O 1
ATOM 624 N N . ASN A 1 84 ? 1.108 26.719 16.875 1 98.75 84 ASN A N 1
ATOM 625 C CA . ASN A 1 84 ? 1.721 25.891 17.906 1 98.75 84 ASN A CA 1
ATOM 626 C C . ASN A 1 84 ? 2.047 24.5 17.375 1 98.75 84 ASN A C 1
ATOM 628 O O . ASN A 1 84 ? 1.545 24.094 16.328 1 98.75 84 ASN A O 1
ATOM 632 N N . LEU A 1 85 ? 2.934 23.75 18.141 1 98.81 85 LEU A N 1
ATOM 633 C CA . LEU A 1 85 ? 3.395 22.5 17.562 1 98.81 85 LEU A CA 1
ATOM 634 C C . LEU A 1 85 ? 3.223 21.344 18.547 1 98.81 85 LEU A C 1
ATOM 636 O O . LEU A 1 85 ? 3.404 21.516 19.75 1 98.81 85 LEU A O 1
ATOM 640 N N . VAL A 1 86 ? 2.807 20.203 18.031 1 98.94 86 VAL A N 1
ATOM 641 C CA . VAL A 1 86 ? 2.984 18.906 18.672 1 98.94 86 VAL A CA 1
ATOM 642 C C . VAL A 1 86 ? 3.98 18.062 17.859 1 98.94 86 VAL A C 1
ATOM 644 O O . VAL A 1 86 ? 3.779 17.828 16.672 1 98.94 86 VAL A O 1
ATOM 647 N N . MET A 1 87 ? 5.059 17.703 18.531 1 98.94 87 MET A N 1
ATOM 648 C CA . MET A 1 87 ? 6.102 16.922 17.875 1 98.94 87 MET A CA 1
ATOM 649 C C . MET A 1 87 ? 6.121 15.492 18.391 1 98.94 87 MET A C 1
ATOM 651 O O . MET A 1 87 ? 6.434 15.258 19.562 1 98.94 87 MET A O 1
ATOM 655 N N . PHE A 1 88 ? 5.734 14.492 17.578 1 98.88 88 PHE A N 1
ATOM 656 C CA . PHE A 1 88 ? 5.91 13.078 17.891 1 98.88 88 PHE A CA 1
ATOM 657 C C . PHE A 1 88 ? 7.277 12.586 17.422 1 98.88 88 PHE A C 1
ATOM 659 O O . PHE A 1 88 ? 7.551 12.539 16.219 1 98.88 88 PHE A O 1
ATOM 666 N N . VAL A 1 89 ? 8.125 12.227 18.406 1 98.69 89 VAL A N 1
ATOM 667 C CA . VAL A 1 89 ? 9.516 11.945 18.047 1 98.69 89 VAL A CA 1
ATOM 668 C C . VAL A 1 89 ? 10.047 10.781 18.875 1 98.69 89 VAL A C 1
ATOM 670 O O . VAL A 1 89 ? 9.5 10.469 19.938 1 98.69 89 VAL A O 1
ATOM 673 N N . ARG A 1 90 ? 11.062 10.156 18.297 1 97.69 90 ARG A N 1
ATOM 674 C CA . ARG A 1 90 ? 11.758 9.117 19.062 1 97.69 90 ARG A CA 1
ATOM 675 C C . ARG A 1 90 ? 12.82 9.727 19.969 1 97.69 90 ARG A C 1
ATOM 677 O O . ARG A 1 90 ? 12.977 9.305 21.109 1 97.69 90 ARG A O 1
ATOM 684 N N . ASN A 1 91 ? 13.562 10.742 19.531 1 97.5 91 ASN A N 1
ATOM 685 C CA . ASN A 1 91 ? 14.648 11.391 20.25 1 97.5 91 ASN A CA 1
ATOM 686 C C . ASN A 1 91 ? 14.203 12.719 20.859 1 97.5 91 ASN A C 1
ATOM 688 O O . ASN A 1 91 ? 14.227 13.75 20.188 1 97.5 91 ASN A O 1
ATOM 692 N N . VAL A 1 92 ? 14 12.734 22.125 1 98.25 92 VAL A N 1
ATOM 693 C CA . VAL A 1 92 ? 13.445 13.891 22.828 1 98.25 92 VAL A CA 1
ATOM 694 C C . VAL A 1 92 ? 14.5 14.992 22.906 1 98.25 92 VAL A C 1
ATOM 696 O O . VAL A 1 92 ? 14.18 16.172 22.766 1 98.25 92 VAL A O 1
ATOM 699 N N . GLU A 1 93 ? 15.695 14.594 23.141 1 98.25 93 GLU A N 1
ATOM 700 C CA . GLU A 1 93 ? 16.766 15.578 23.266 1 98.25 93 GLU A CA 1
ATOM 701 C C . GLU A 1 93 ? 16.938 16.375 21.984 1 98.25 93 GLU A C 1
ATOM 703 O O . GLU A 1 93 ? 17.078 17.609 22.016 1 98.25 93 GLU A O 1
ATOM 708 N N . LYS A 1 94 ? 16.891 15.641 20.922 1 97.81 94 LYS A N 1
ATOM 709 C CA . LYS A 1 94 ? 17 16.297 19.625 1 97.81 94 LYS A CA 1
ATOM 710 C C . LYS A 1 94 ? 15.82 17.219 19.359 1 97.81 94 LYS A C 1
ATOM 712 O O . LYS A 1 94 ? 15.984 18.312 18.797 1 97.81 94 LYS A O 1
ATOM 717 N N . ALA A 1 95 ? 14.672 16.859 19.781 1 98.62 95 ALA A N 1
ATOM 718 C CA . ALA A 1 95 ? 13.469 17.672 19.625 1 98.62 95 ALA A CA 1
ATOM 719 C C . ALA A 1 95 ? 13.547 18.938 20.469 1 98.62 95 ALA A C 1
ATOM 721 O O . ALA A 1 95 ? 13.203 20.016 20.016 1 98.62 95 ALA A O 1
ATOM 722 N N . GLN A 1 96 ? 14.008 18.797 21.688 1 98.5 96 GLN A N 1
ATOM 723 C CA . GLN A 1 96 ? 14.125 19.922 22.594 1 98.5 96 GLN A CA 1
ATOM 724 C C . GLN A 1 96 ? 15.109 20.969 22.047 1 98.5 96 GLN A C 1
ATOM 726 O O . GLN A 1 96 ? 14.844 22.172 22.094 1 98.5 96 GLN A O 1
ATOM 731 N N . ALA A 1 97 ? 16.188 20.469 21.531 1 98.38 97 ALA A N 1
ATOM 732 C CA . ALA A 1 97 ? 17.172 21.359 20.922 1 98.38 97 ALA A CA 1
ATOM 733 C C . ALA A 1 97 ? 16.562 22.125 19.75 1 98.38 97 ALA A C 1
ATOM 735 O O . ALA A 1 97 ? 16.812 23.328 19.578 1 98.38 97 ALA A O 1
ATOM 736 N N . LEU A 1 98 ? 15.781 21.422 18.953 1 98.12 98 LEU A N 1
ATOM 737 C CA . LEU A 1 98 ? 15.117 22.047 17.812 1 98.12 98 LEU A CA 1
ATOM 738 C C . LEU A 1 98 ? 14.109 23.094 18.266 1 98.12 98 LEU A C 1
ATOM 740 O O . LEU A 1 98 ? 14.008 24.156 17.672 1 98.12 98 LEU A O 1
ATOM 744 N N . VAL A 1 99 ? 13.383 22.828 19.281 1 98.31 99 VAL A N 1
ATOM 745 C CA . VAL A 1 99 ? 12.398 23.766 19.844 1 98.31 99 VAL A CA 1
ATOM 746 C C . VAL A 1 99 ? 13.102 25.031 20.312 1 98.31 99 VAL A C 1
ATOM 748 O O . VAL A 1 99 ? 12.625 26.141 20.062 1 98.31 99 VAL A O 1
ATOM 751 N N . GLU A 1 100 ? 14.195 24.859 21 1 98.06 100 GLU A N 1
ATOM 752 C CA . GLU A 1 100 ? 14.961 26.016 21.469 1 98.06 100 GLU A CA 1
ATOM 753 C C . GLU A 1 100 ? 15.43 26.875 20.297 1 98.06 100 GLU A C 1
ATOM 755 O O . GLU A 1 100 ? 15.359 28.109 20.359 1 98.06 100 GLU A O 1
ATOM 760 N N . GLU A 1 101 ? 15.883 26.172 19.312 1 97.12 101 GLU A N 1
ATOM 761 C CA . GLU A 1 101 ? 16.312 26.875 18.109 1 97.12 101 GLU A CA 1
ATOM 762 C C . GLU A 1 101 ? 15.156 27.656 17.469 1 97.12 101 GLU A C 1
ATOM 764 O O . GLU A 1 101 ? 15.312 28.797 17.062 1 97.12 101 GLU A O 1
ATOM 769 N N . ILE A 1 102 ? 14.023 27.094 17.406 1 97.56 102 ILE A N 1
ATOM 770 C CA . ILE A 1 102 ? 12.836 27.688 16.797 1 97.56 102 ILE A CA 1
ATOM 771 C C . ILE A 1 102 ? 12.406 28.922 17.609 1 97.56 102 ILE A C 1
ATOM 773 O O . ILE A 1 102 ? 12.156 29.984 17.031 1 97.56 102 ILE A O 1
ATOM 777 N N . LYS A 1 103 ? 12.398 28.812 18.891 1 97.44 103 LYS A N 1
ATOM 778 C CA . LYS A 1 103 ? 11.961 29.906 19.734 1 97.44 103 LYS A CA 1
ATOM 779 C C . LYS A 1 103 ? 12.953 31.078 19.688 1 97.44 103 LYS A C 1
ATOM 781 O O . LYS A 1 103 ? 12.562 32.25 19.766 1 97.44 103 LYS A O 1
ATOM 786 N N . LYS A 1 104 ? 14.18 30.781 19.469 1 97.25 104 LYS A N 1
ATOM 787 C CA . LYS A 1 104 ? 15.227 31.797 19.438 1 97.25 104 LYS A CA 1
ATOM 788 C C . LYS A 1 104 ? 15.25 32.5 18.094 1 97.25 104 LYS A C 1
ATOM 790 O O . LYS A 1 104 ? 15.492 33.719 18.016 1 97.25 104 LYS A O 1
ATOM 795 N N . THR A 1 105 ? 14.914 31.797 17 1 97 105 THR A N 1
ATOM 796 C CA . THR A 1 105 ? 15.258 32.344 15.688 1 97 105 THR A CA 1
ATOM 797 C C . THR A 1 105 ? 14 32.562 14.844 1 97 105 THR A C 1
ATOM 799 O O . THR A 1 105 ? 14.031 33.281 13.859 1 97 105 THR A O 1
ATOM 802 N N . ILE A 1 106 ? 12.922 31.922 15.18 1 95.81 106 ILE A N 1
ATOM 803 C CA . ILE A 1 106 ? 11.773 31.938 14.281 1 95.81 106 ILE A CA 1
ATOM 804 C C . ILE A 1 106 ? 10.578 32.594 14.977 1 95.81 106 ILE A C 1
ATOM 806 O O . ILE A 1 106 ? 10.047 33.594 14.508 1 95.81 106 ILE A O 1
ATOM 810 N N . ASN A 1 107 ? 10.141 32 16.109 1 95.25 107 ASN A N 1
ATOM 811 C CA . ASN A 1 107 ? 8.945 32.469 16.797 1 95.25 107 ASN A CA 1
ATOM 812 C C . ASN A 1 107 ? 8.969 32.094 18.281 1 95.25 107 ASN A C 1
ATOM 814 O O . ASN A 1 107 ? 8.789 30.922 18.641 1 95.25 107 ASN A O 1
ATOM 818 N N . ASP A 1 108 ? 9.062 33.031 19.141 1 95.5 108 ASP A N 1
ATOM 819 C CA . ASP A 1 108 ? 9.203 32.781 20.562 1 95.5 108 ASP A CA 1
ATOM 820 C C . ASP A 1 108 ? 7.84 32.719 21.25 1 95.5 108 ASP A C 1
ATOM 822 O O . ASP A 1 108 ? 7.758 32.469 22.453 1 95.5 108 ASP A O 1
ATOM 826 N N . LYS A 1 109 ? 6.848 32.844 20.516 1 96.44 109 LYS A N 1
ATOM 827 C CA . LYS A 1 109 ? 5.52 32.906 21.109 1 96.44 109 LYS A CA 1
ATOM 828 C C . LYS A 1 109 ? 4.77 31.594 20.984 1 96.44 109 LYS A C 1
ATOM 830 O O . LYS A 1 109 ? 3.723 31.406 21.609 1 96.44 109 LYS A O 1
ATOM 835 N N . ILE A 1 110 ? 5.305 30.703 20.203 1 96.31 110 ILE A N 1
ATOM 836 C CA . ILE A 1 110 ? 4.543 29.484 19.953 1 96.31 110 ILE A CA 1
ATOM 837 C C . ILE A 1 110 ? 4.754 28.5 21.094 1 96.31 110 ILE A C 1
ATOM 839 O O . ILE A 1 110 ? 5.805 28.5 21.734 1 96.31 110 ILE A O 1
ATOM 843 N N . ASP A 1 111 ? 3.738 27.703 21.344 1 98.25 111 ASP A N 1
ATOM 844 C CA . ASP A 1 111 ? 3.809 26.594 22.281 1 98.25 111 ASP A CA 1
ATOM 845 C C . ASP A 1 111 ? 4.133 25.281 21.578 1 98.25 111 ASP A C 1
ATOM 847 O O . ASP A 1 111 ? 3.662 25.047 20.453 1 98.25 111 ASP A O 1
ATOM 851 N N . VAL A 1 112 ? 5.043 24.5 22.203 1 98.69 112 VAL A N 1
ATOM 852 C CA . VAL A 1 112 ? 5.434 23.234 21.594 1 98.69 112 VAL A CA 1
ATOM 853 C C . VAL A 1 112 ? 5.289 22.094 22.594 1 98.69 112 VAL A C 1
ATOM 855 O O . VAL A 1 112 ? 5.789 22.203 23.719 1 98.69 112 VAL A O 1
ATOM 858 N N . LYS A 1 113 ? 4.574 21.062 22.234 1 98.69 113 LYS A N 1
ATOM 859 C CA . LYS A 1 113 ? 4.512 19.828 23 1 98.69 113 LYS A CA 1
ATOM 860 C C . LYS A 1 113 ? 5.309 18.719 22.312 1 98.69 113 LYS A C 1
ATOM 862 O O . LYS A 1 113 ? 5.172 18.5 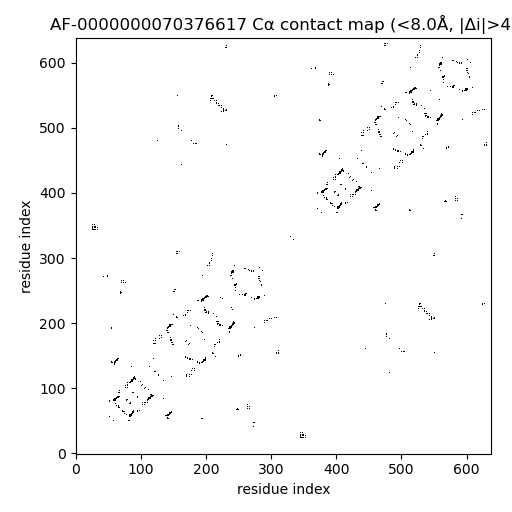21.109 1 98.69 113 LYS A O 1
ATOM 867 N N . ILE A 1 114 ? 6.164 18.062 23.125 1 98.81 114 ILE A N 1
ATOM 868 C CA . ILE A 1 114 ? 6.953 16.953 22.609 1 98.81 114 ILE A CA 1
ATOM 869 C C . ILE A 1 114 ? 6.434 15.641 23.188 1 98.81 114 ILE A C 1
ATOM 871 O O . ILE A 1 114 ? 6.285 15.5 24.406 1 98.81 114 ILE A O 1
ATOM 875 N N . VAL A 1 115 ? 6.086 14.695 22.344 1 98.88 115 VAL A N 1
ATOM 876 C CA . VAL A 1 115 ? 5.633 13.367 22.75 1 98.88 115 VAL A CA 1
ATOM 877 C C . VAL A 1 115 ? 6.598 12.312 22.219 1 98.88 115 VAL A C 1
ATOM 879 O O . VAL A 1 115 ? 6.836 12.227 21.016 1 98.88 115 VAL A O 1
ATOM 882 N N . GLN A 1 116 ? 7.141 11.531 23.109 1 98.81 116 GLN A N 1
ATOM 883 C CA . GLN A 1 116 ? 8.078 10.484 22.719 1 98.81 116 GLN A CA 1
ATOM 884 C C . GLN A 1 116 ? 7.34 9.234 22.25 1 98.81 116 GLN A C 1
ATOM 886 O O . GLN A 1 116 ? 6.422 8.758 22.922 1 98.81 116 GLN A O 1
ATOM 891 N N . ILE A 1 117 ? 7.816 8.727 21.109 1 98.69 117 ILE A N 1
ATOM 892 C CA . ILE A 1 117 ? 7.23 7.5 20.594 1 98.69 117 ILE A CA 1
ATOM 893 C C . ILE A 1 117 ? 8.25 6.789 19.703 1 98.69 117 ILE A C 1
ATOM 895 O O . ILE A 1 117 ? 9 7.434 18.969 1 98.69 117 ILE A O 1
ATOM 899 N N . ASP A 1 118 ? 8.305 5.508 19.828 1 98.44 118 ASP A N 1
ATOM 900 C CA . ASP A 1 118 ? 9.086 4.676 18.922 1 98.44 118 ASP A CA 1
ATOM 901 C C . ASP A 1 118 ? 8.258 4.266 17.703 1 98.44 118 ASP A C 1
ATOM 903 O O . ASP A 1 118 ? 7.367 3.424 17.812 1 98.44 118 ASP A O 1
ATOM 907 N N . PHE A 1 119 ? 8.641 4.758 16.547 1 98.06 119 PHE A N 1
ATOM 908 C CA . PHE A 1 119 ? 7.836 4.555 15.352 1 98.06 119 PHE A CA 1
ATOM 909 C C . PHE A 1 119 ? 7.949 3.115 14.859 1 98.06 119 PHE A C 1
ATOM 911 O O . PHE A 1 119 ? 7.164 2.678 14.016 1 98.06 119 PHE A O 1
ATOM 918 N N . LEU A 1 120 ? 8.875 2.373 15.383 1 97.62 120 LEU A N 1
ATOM 919 C CA . LEU A 1 120 ? 8.977 0.962 15.031 1 97.62 120 LEU A CA 1
ATOM 920 C C . LEU A 1 120 ? 8.023 0.12 15.859 1 97.62 120 LEU A C 1
ATOM 922 O O . LEU A 1 120 ? 7.887 -1.085 15.633 1 97.62 120 LEU A O 1
ATOM 926 N N . LYS A 1 121 ? 7.297 0.776 16.734 1 98.19 121 LYS A N 1
ATOM 927 C CA . LYS A 1 121 ? 6.363 0.051 17.594 1 98.19 121 LYS A CA 1
ATOM 928 C C . LYS A 1 121 ? 4.93 0.52 17.359 1 98.19 121 LYS A C 1
ATOM 930 O O . LYS A 1 121 ? 4.02 0.128 18.094 1 98.19 121 LYS A O 1
ATOM 935 N N . VAL A 1 122 ? 4.695 1.253 16.359 1 98.31 122 VAL A N 1
ATOM 936 C CA . VAL A 1 122 ? 3.395 1.881 16.156 1 98.31 122 VAL A CA 1
ATOM 937 C C . VAL A 1 122 ? 2.379 0.831 15.711 1 98.31 122 VAL A C 1
ATOM 939 O O . VAL A 1 122 ? 1.173 1.091 15.695 1 98.31 122 VAL A O 1
ATOM 942 N N . ASN A 1 123 ? 2.82 -0.356 15.312 1 97.88 123 ASN A N 1
ATOM 943 C CA . ASN A 1 123 ? 1.91 -1.438 14.961 1 97.88 123 ASN A CA 1
ATOM 944 C C . ASN A 1 123 ? 1.45 -2.213 16.188 1 97.88 123 ASN A C 1
ATOM 946 O O . ASN A 1 123 ? 0.622 -3.119 16.078 1 97.88 123 ASN A O 1
ATOM 950 N N . GLN A 1 124 ? 2.006 -1.894 17.328 1 97.75 124 GLN A N 1
ATOM 951 C CA . GLN A 1 124 ? 1.593 -2.549 18.562 1 97.75 124 GLN A CA 1
ATOM 952 C C . GLN A 1 124 ? 0.32 -1.917 19.125 1 97.75 124 GLN A C 1
ATOM 954 O O . GLN A 1 124 ? 0.14 -0.7 19.047 1 97.75 124 GLN A O 1
ATOM 959 N N . PRO A 1 125 ? -0.58 -2.764 19.688 1 97.31 125 PRO A N 1
ATOM 960 C CA . PRO A 1 125 ? -1.862 -2.258 20.188 1 97.31 125 PRO A CA 1
ATOM 961 C C . PRO A 1 125 ? -1.697 -1.154 21.234 1 97.31 125 PRO A C 1
ATOM 963 O O . PR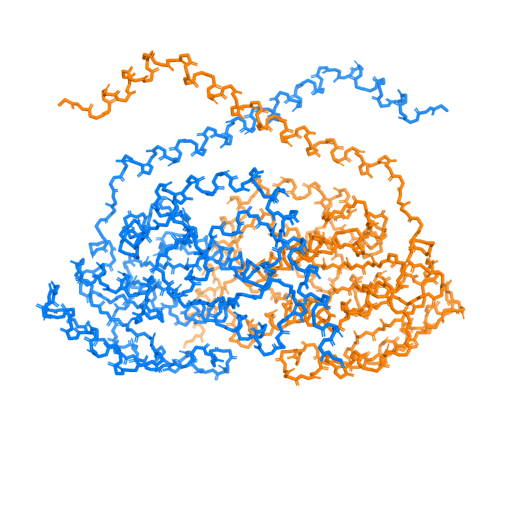O A 1 125 ? -0.933 -1.313 22.188 1 97.31 125 PRO A O 1
ATOM 966 N N . GLY A 1 126 ? -2.293 -0.026 21.047 1 97.69 126 GLY A N 1
ATOM 967 C CA . GLY A 1 126 ? -2.418 1.017 22.047 1 97.69 126 GLY A CA 1
ATOM 968 C C . GLY A 1 126 ? -1.257 1.993 22.047 1 97.69 126 GLY A C 1
ATOM 969 O O . GLY A 1 126 ? -1.292 3.01 22.734 1 97.69 126 GLY A O 1
ATOM 970 N N . VAL A 1 127 ? -0.224 1.774 21.266 1 98.5 127 VAL A N 1
ATOM 971 C CA . VAL A 1 127 ? 0.979 2.6 21.312 1 98.5 127 VAL A CA 1
ATOM 972 C C . VAL A 1 127 ? 0.666 4 20.797 1 98.5 127 VAL A C 1
ATOM 974 O O . VAL A 1 127 ? 0.953 4.996 21.453 1 98.5 127 VAL A O 1
ATOM 977 N N . VAL A 1 128 ? 0.034 4.098 19.625 1 98.75 128 VAL A N 1
ATOM 978 C CA . VAL A 1 128 ? -0.271 5.402 19.047 1 98.75 128 VAL A CA 1
ATOM 979 C C . VAL A 1 128 ? -1.391 6.07 19.844 1 98.75 128 VAL A C 1
ATOM 981 O O . VAL A 1 128 ? -1.367 7.281 20.047 1 98.75 128 VAL A O 1
ATOM 984 N N . GLN A 1 129 ? -2.328 5.273 20.297 1 98.44 129 GLN A N 1
ATOM 985 C CA . GLN A 1 129 ? -3.406 5.801 21.125 1 98.44 129 GLN A CA 1
ATOM 986 C C . GLN A 1 129 ? -2.857 6.508 22.359 1 98.44 129 GLN A C 1
ATOM 988 O O . GLN A 1 129 ? -3.303 7.605 22.703 1 98.44 129 GLN A O 1
ATOM 993 N N . ALA A 1 130 ? -1.934 5.895 23.016 1 98.62 130 ALA A N 1
ATOM 994 C CA . ALA A 1 130 ? -1.334 6.465 24.219 1 98.62 130 ALA A CA 1
ATOM 995 C C . ALA A 1 130 ? -0.615 7.773 23.906 1 98.62 130 ALA A C 1
ATOM 997 O O . ALA A 1 130 ? -0.673 8.719 24.688 1 98.62 130 ALA A O 1
ATOM 998 N N . ALA A 1 131 ? 0.058 7.816 22.797 1 98.75 131 ALA A N 1
ATOM 999 C CA . ALA A 1 131 ? 0.754 9.031 22.391 1 98.75 131 ALA A CA 1
ATOM 1000 C C . ALA A 1 131 ? -0.233 10.164 22.125 1 98.75 131 ALA A C 1
ATOM 1002 O O . ALA A 1 131 ? -0.03 11.297 22.578 1 98.75 131 ALA A O 1
ATOM 1003 N N . VAL A 1 132 ? -1.302 9.875 21.422 1 98.62 132 VAL A N 1
ATOM 1004 C CA . VAL A 1 132 ? -2.301 10.867 21.047 1 98.62 132 VAL A CA 1
ATOM 1005 C C . VAL A 1 132 ? -3.035 11.352 22.297 1 98.62 132 VAL A C 1
ATOM 1007 O O . VAL A 1 132 ? -3.389 12.531 22.391 1 98.62 132 VAL A O 1
ATOM 1010 N N . LYS A 1 133 ? -3.199 10.484 23.281 1 98.38 133 LYS A N 1
ATOM 1011 C CA . LYS A 1 133 ? -3.869 10.844 24.531 1 98.38 133 LYS A CA 1
ATOM 1012 C C . LYS A 1 133 ? -3.105 11.938 25.266 1 98.38 133 LYS A C 1
ATOM 1014 O O . LYS A 1 133 ? -3.709 12.773 25.938 1 98.38 133 LYS A O 1
ATOM 1019 N N . GLN A 1 134 ? -1.863 12.016 25.094 1 98.56 134 GLN A N 1
ATOM 1020 C CA . GLN A 1 134 ? -1.025 12.992 25.781 1 98.56 134 GLN A CA 1
ATOM 1021 C C . GLN A 1 134 ? -1.286 14.398 25.266 1 98.56 134 GLN A C 1
ATOM 1023 O O . GLN A 1 134 ? -0.855 15.383 25.875 1 98.56 134 GLN A O 1
ATOM 1028 N N . VAL A 1 135 ? -1.99 14.508 24.156 1 98.31 135 VAL A N 1
ATOM 1029 C CA . VAL A 1 135 ? -2.209 15.828 23.578 1 98.31 135 VAL A CA 1
ATOM 1030 C C . VAL A 1 135 ? -3.705 16.062 23.391 1 98.31 135 VAL A C 1
ATOM 1032 O O . VAL A 1 135 ? -4.113 16.828 22.5 1 98.31 135 VAL A O 1
ATOM 1035 N N . GLU A 1 136 ? -4.461 15.383 24.141 1 95.94 136 GLU A N 1
ATOM 1036 C CA . GLU A 1 136 ? -5.914 15.5 24.047 1 95.94 136 GLU A CA 1
ATOM 1037 C C . GLU A 1 136 ? -6.383 16.891 24.469 1 95.94 136 GLU A C 1
ATOM 1039 O O . GLU A 1 136 ? -7.461 17.328 24.078 1 95.94 136 GLU A O 1
ATOM 1044 N N . ASP A 1 137 ? -5.562 17.609 25.156 1 96.5 137 ASP A N 1
ATOM 1045 C CA . ASP A 1 137 ? -5.957 18.875 25.766 1 96.5 137 ASP A CA 1
ATOM 1046 C C . ASP A 1 137 ? -5.664 20.047 24.844 1 96.5 137 ASP A C 1
ATOM 1048 O O . ASP A 1 137 ? -6.004 21.203 25.141 1 96.5 137 ASP A O 1
ATOM 1052 N N . VAL A 1 138 ? -5.039 19.797 23.719 1 97.5 138 VAL A N 1
ATOM 1053 C CA . VAL A 1 138 ? -4.727 20.906 22.828 1 97.5 138 VAL A CA 1
ATOM 1054 C C . VAL A 1 138 ? -5.555 20.781 21.547 1 97.5 138 VAL A C 1
ATOM 1056 O O . VAL A 1 138 ? -5.98 19.688 21.172 1 97.5 138 VAL A O 1
ATOM 1059 N N . ASP A 1 139 ? -5.758 21.906 20.859 1 98 139 ASP A N 1
ATOM 1060 C CA . ASP A 1 139 ? -6.547 21.984 19.625 1 98 139 ASP A CA 1
ATOM 1061 C C . ASP A 1 139 ? -5.68 21.719 18.406 1 98 139 ASP A C 1
ATOM 1063 O O . ASP A 1 139 ? -5.156 22.656 17.781 1 98 139 ASP A O 1
ATOM 1067 N N . ILE A 1 140 ? -5.625 20.453 18.031 1 98.62 140 ILE A N 1
ATOM 1068 C CA . ILE A 1 140 ? -4.871 20.094 16.828 1 98.62 140 ILE A CA 1
ATOM 1069 C C . ILE A 1 140 ? -5.723 20.344 15.594 1 98.62 140 ILE A C 1
ATOM 1071 O O . ILE A 1 140 ? -6.82 19.797 15.461 1 98.62 140 ILE A O 1
ATOM 1075 N N . SER A 1 141 ? -5.199 21.156 14.656 1 98.69 141 SER A N 1
ATOM 1076 C CA . SER A 1 141 ? -5.949 21.516 13.453 1 98.69 141 SER A CA 1
ATOM 1077 C C . SER A 1 141 ? -5.285 20.953 12.203 1 98.69 141 SER A C 1
ATOM 1079 O O . SER A 1 141 ? -5.898 20.906 11.133 1 98.69 141 SER A O 1
ATOM 1081 N N . LEU A 1 142 ? -3.994 20.562 12.344 1 98.81 142 LEU A N 1
ATOM 1082 C CA . LEU A 1 142 ? -3.225 20.062 11.211 1 98.81 142 LEU A CA 1
ATOM 1083 C C . LEU A 1 142 ? -2.361 18.875 11.625 1 98.81 142 LEU A C 1
ATOM 1085 O O . LEU A 1 142 ? -1.663 18.938 12.641 1 98.81 142 LEU A O 1
ATOM 1089 N N . LEU A 1 143 ? -2.512 17.797 10.922 1 98.88 143 LEU A N 1
ATOM 1090 C CA . LEU A 1 143 ? -1.672 16.625 11.102 1 98.88 143 LEU A CA 1
ATOM 1091 C C . LEU A 1 143 ? -0.767 16.406 9.891 1 98.88 143 LEU A C 1
ATOM 1093 O O . LEU A 1 143 ? -1.245 16.344 8.758 1 98.88 143 LEU A O 1
ATOM 1097 N N . VAL A 1 144 ? 0.517 16.406 10.109 1 98.88 144 VAL A N 1
ATOM 1098 C CA . VAL A 1 144 ? 1.489 16.047 9.086 1 98.88 144 VAL A CA 1
ATOM 1099 C C . VAL A 1 144 ? 2.088 14.68 9.391 1 98.88 144 VAL A C 1
ATOM 1101 O O . VAL A 1 144 ? 2.936 14.547 10.281 1 98.88 144 VAL A O 1
ATOM 1104 N N . ASN A 1 145 ? 1.615 13.711 8.648 1 98.81 145 ASN A N 1
ATOM 1105 C CA . ASN A 1 145 ? 2.217 12.383 8.703 1 98.81 145 ASN A CA 1
ATOM 1106 C C . ASN A 1 145 ? 3.488 12.305 7.863 1 98.81 145 ASN A C 1
ATOM 1108 O O . ASN A 1 145 ? 3.439 11.93 6.691 1 98.81 145 ASN A O 1
ATOM 1112 N N . ASN A 1 146 ? 4.582 12.562 8.516 1 98 146 ASN A N 1
ATOM 1113 C CA . ASN A 1 146 ? 5.867 12.672 7.832 1 98 146 ASN A CA 1
ATOM 1114 C C . ASN A 1 146 ? 6.707 11.414 8.016 1 98 146 ASN A C 1
ATOM 1116 O O . ASN A 1 146 ? 7.629 11.156 7.242 1 98 146 ASN A O 1
ATOM 1120 N N . ALA A 1 147 ? 6.418 10.641 9.023 1 96.31 147 ALA A N 1
ATOM 1121 C CA . ALA A 1 147 ? 7.227 9.461 9.328 1 96.31 147 ALA A CA 1
ATOM 1122 C C . ALA A 1 147 ? 7.352 8.562 8.102 1 96.31 147 ALA A C 1
ATOM 1124 O O . ALA A 1 147 ? 6.355 8.258 7.438 1 96.31 147 ALA A O 1
ATOM 1125 N N . GLY A 1 148 ? 8.523 8.227 7.738 1 94.75 148 GLY A N 1
ATOM 1126 C CA . GLY A 1 148 ? 8.836 7.34 6.629 1 94.75 148 GLY A CA 1
ATOM 1127 C C . GLY A 1 148 ? 10.297 6.922 6.598 1 94.75 148 GLY A C 1
ATOM 1128 O O . GLY A 1 148 ? 11.172 7.676 7.027 1 94.75 148 GLY A O 1
ATOM 1129 N N . MET A 1 149 ? 10.547 5.762 6.055 1 92.75 149 MET A N 1
ATOM 1130 C CA . MET A 1 149 ? 11.93 5.301 5.934 1 92.75 149 MET A CA 1
ATOM 1131 C C . MET A 1 149 ? 12.117 4.488 4.66 1 92.75 149 MET A C 1
ATOM 1133 O O . MET A 1 149 ? 11.141 4.027 4.059 1 92.75 149 MET A O 1
ATOM 1137 N N . SER A 1 150 ? 13.234 4.461 4.234 1 90.38 150 SER A N 1
ATOM 1138 C CA . SER A 1 150 ? 13.711 3.574 3.18 1 90.38 150 SER A CA 1
ATOM 1139 C C . SER A 1 150 ? 15.039 2.928 3.562 1 90.38 150 SER A C 1
ATOM 1141 O O . SER A 1 150 ? 15.773 3.453 4.398 1 90.38 150 SER A O 1
ATOM 1143 N N . ILE A 1 151 ? 15.281 1.772 3.07 1 86.12 151 ILE A N 1
ATOM 1144 C CA . ILE A 1 151 ? 16.562 1.122 3.301 1 86.12 151 ILE A CA 1
ATOM 1145 C C . ILE A 1 151 ? 17.516 1.418 2.141 1 86.12 151 ILE A C 1
ATOM 1147 O O . ILE A 1 151 ? 17.234 1.046 0.997 1 86.12 151 ILE A O 1
ATOM 1151 N N . ALA A 1 152 ? 18.594 2.045 2.477 1 75.12 152 ALA A N 1
ATOM 1152 C CA . ALA A 1 152 ? 19.531 2.502 1.46 1 75.12 152 ALA A CA 1
ATOM 1153 C C . ALA A 1 152 ? 20.406 1.354 0.975 1 75.12 152 ALA A C 1
ATOM 1155 O O . ALA A 1 152 ? 20.641 0.39 1.707 1 75.12 152 ALA A O 1
ATOM 1156 N N . ASN A 1 153 ? 20.812 1.422 -0.227 1 76.69 153 ASN A N 1
ATOM 1157 C CA . ASN A 1 153 ? 21.859 0.609 -0.831 1 76.69 153 ASN A CA 1
ATOM 1158 C C . ASN A 1 153 ? 21.422 -0.845 -0.986 1 76.69 153 ASN A C 1
ATOM 1160 O O . ASN A 1 153 ? 22.25 -1.746 -1.046 1 76.69 153 ASN A O 1
ATOM 1164 N N . LYS A 1 154 ? 20.188 -1.111 -0.852 1 84.94 154 LYS A N 1
ATOM 1165 C CA . LYS A 1 154 ? 19.656 -2.436 -1.144 1 84.94 154 LYS A CA 1
ATOM 1166 C C . LYS A 1 154 ? 18.578 -2.363 -2.223 1 84.94 154 LYS A C 1
ATOM 1168 O O . LYS A 1 154 ? 17.562 -1.678 -2.055 1 84.94 154 LYS A O 1
ATOM 1173 N N . LEU A 1 155 ? 18.875 -3.02 -3.297 1 87 155 LEU A N 1
ATOM 1174 C CA . LEU A 1 155 ? 17.969 -2.953 -4.434 1 87 155 LEU A CA 1
ATOM 1175 C C . LEU A 1 155 ? 17.203 -4.262 -4.586 1 87 155 LEU A C 1
ATOM 1177 O O . LEU A 1 155 ? 15.969 -4.254 -4.668 1 87 155 LEU A O 1
ATOM 1181 N N . SER A 1 156 ? 17.938 -5.355 -4.516 1 92.81 156 SER A N 1
ATOM 1182 C CA . SER A 1 156 ? 17.266 -6.641 -4.641 1 92.81 156 SER A CA 1
ATOM 1183 C C . SER A 1 156 ? 16.469 -6.977 -3.385 1 92.81 156 SER A C 1
ATOM 1185 O O . SER A 1 156 ? 16.953 -6.789 -2.268 1 92.81 156 SER A O 1
ATOM 1187 N N . ILE A 1 157 ? 15.289 -7.465 -3.539 1 94.56 157 ILE A N 1
ATOM 1188 C CA . ILE A 1 157 ? 14.461 -7.812 -2.391 1 94.56 157 ILE A CA 1
ATOM 1189 C C . ILE A 1 157 ? 15.156 -8.883 -1.559 1 94.56 157 ILE A C 1
ATOM 1191 O O . ILE A 1 157 ? 15.016 -8.922 -0.334 1 94.56 157 ILE A O 1
ATOM 1195 N N . GLU A 1 158 ? 15.969 -9.672 -2.182 1 94.25 158 GLU A N 1
ATOM 1196 C CA . GLU A 1 158 ? 16.656 -10.773 -1.501 1 94.25 158 GLU A CA 1
ATOM 1197 C C . GLU A 1 158 ? 17.797 -10.258 -0.64 1 94.25 158 GLU A C 1
ATOM 1199 O O . GLU A 1 158 ? 18.359 -11 0.172 1 94.25 158 GLU A O 1
ATOM 1204 N N . SER A 1 159 ? 18.156 -8.961 -0.793 1 92.75 159 SER A N 1
ATOM 1205 C CA . SER A 1 159 ? 19.219 -8.367 0.012 1 92.75 159 SER A CA 1
ATOM 1206 C C . SER A 1 159 ? 18.672 -7.855 1.344 1 92.75 159 SER A C 1
ATOM 1208 O O . SER A 1 159 ? 19.453 -7.535 2.25 1 92.75 159 SER A O 1
ATOM 1210 N N . TYR A 1 160 ? 17.375 -7.805 1.487 1 94.31 160 TYR A N 1
ATOM 1211 C CA . TYR A 1 160 ? 16.75 -7.359 2.729 1 94.31 160 TYR A CA 1
ATOM 1212 C C . TYR A 1 160 ? 16.672 -8.492 3.74 1 94.31 160 TYR A C 1
ATOM 1214 O O . TYR A 1 160 ? 16.625 -9.672 3.363 1 94.31 160 TYR A O 1
ATOM 1222 N N . THR A 1 161 ? 16.75 -8.094 4.988 1 95.19 161 THR A N 1
ATOM 1223 C CA . THR A 1 161 ? 16.328 -9.039 6.023 1 95.19 161 THR A CA 1
ATOM 1224 C C . THR A 1 161 ? 14.82 -8.961 6.238 1 95.19 161 THR A C 1
ATOM 1226 O O . THR A 1 161 ? 14.18 -7.977 5.855 1 95.19 161 THR A O 1
ATOM 1229 N N . GLU A 1 162 ? 14.25 -10.008 6.797 1 96.88 162 GLU A N 1
ATOM 1230 C CA . GLU A 1 162 ? 12.836 -9.992 7.156 1 96.88 162 GLU A CA 1
ATOM 1231 C C . GLU A 1 162 ? 12.5 -8.797 8.031 1 96.88 162 GLU A C 1
ATOM 1233 O O . GLU A 1 162 ? 11.461 -8.156 7.852 1 96.88 162 GLU A O 1
ATOM 1238 N N . GLU A 1 163 ? 13.367 -8.5 8.922 1 97.25 163 GLU A N 1
ATOM 1239 C CA . GLU A 1 163 ? 13.172 -7.395 9.852 1 97.25 163 GLU A CA 1
ATOM 1240 C C . GLU A 1 163 ? 13.148 -6.055 9.117 1 97.25 163 GLU A C 1
ATOM 1242 O O . GLU A 1 163 ? 12.328 -5.188 9.43 1 97.25 163 GLU A O 1
ATOM 1247 N N . GLU A 1 164 ? 14.008 -5.891 8.18 1 96 164 GLU A N 1
ATOM 1248 C CA . GLU A 1 164 ? 14.062 -4.652 7.41 1 96 164 GLU A CA 1
ATOM 1249 C C . GLU A 1 164 ? 12.781 -4.441 6.613 1 96 164 GLU A C 1
ATOM 1251 O O . GLU A 1 164 ? 12.258 -3.324 6.555 1 96 164 GLU A O 1
ATOM 1256 N N . LEU A 1 165 ? 12.289 -5.516 6.004 1 97.44 165 LEU A N 1
ATOM 1257 C CA . LEU A 1 165 ? 11.023 -5.441 5.27 1 97.44 165 LEU A CA 1
ATOM 1258 C C . LEU A 1 165 ? 9.875 -5.074 6.203 1 97.44 165 LEU A C 1
ATOM 1260 O O . LEU A 1 165 ? 9.102 -4.164 5.906 1 97.44 165 LEU A O 1
ATOM 1264 N N . SER A 1 166 ? 9.82 -5.707 7.355 1 97.94 166 SER A N 1
ATOM 1265 C CA . SER A 1 166 ? 8.773 -5.465 8.336 1 97.94 166 SER A CA 1
ATOM 1266 C C . SER A 1 166 ? 8.844 -4.039 8.875 1 97.94 166 SER A C 1
ATOM 1268 O O . SER A 1 166 ? 7.816 -3.363 8.992 1 97.94 166 SER A O 1
ATOM 1270 N N . ASN A 1 167 ? 10.055 -3.615 9.211 1 97.44 167 ASN A N 1
ATOM 1271 C CA . ASN A 1 167 ? 10.242 -2.273 9.75 1 97.44 167 ASN A CA 1
ATOM 1272 C C . ASN A 1 167 ? 9.781 -1.203 8.758 1 97.44 167 ASN A C 1
ATOM 1274 O O . ASN A 1 167 ? 9.219 -0.184 9.164 1 97.44 167 ASN A O 1
ATOM 1278 N N . THR A 1 168 ? 10.055 -1.43 7.492 1 97.44 168 THR A N 1
ATOM 1279 C CA . THR A 1 168 ? 9.633 -0.473 6.473 1 97.44 168 THR A CA 1
ATOM 1280 C C . THR A 1 168 ? 8.109 -0.378 6.418 1 97.44 168 THR A C 1
ATOM 1282 O O . THR A 1 168 ? 7.555 0.719 6.328 1 97.44 168 THR A O 1
ATOM 1285 N N . ILE A 1 169 ? 7.414 -1.499 6.539 1 98.56 169 ILE A N 1
ATOM 1286 C CA . ILE A 1 169 ? 5.953 -1.534 6.523 1 98.56 169 ILE A CA 1
ATOM 1287 C C . ILE A 1 169 ? 5.41 -0.844 7.773 1 98.56 169 ILE A C 1
ATO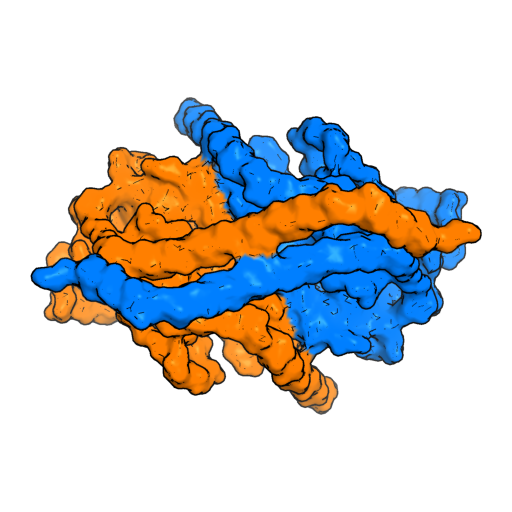M 1289 O O . ILE A 1 169 ? 4.5 -0.017 7.684 1 98.56 169 ILE A O 1
ATOM 1293 N N . VAL A 1 170 ? 6.016 -1.13 8.922 1 98.62 170 VAL A N 1
ATOM 1294 C CA . VAL A 1 170 ? 5.562 -0.564 10.188 1 98.62 170 VAL A CA 1
ATOM 1295 C C . VAL A 1 170 ? 5.734 0.953 10.164 1 98.62 170 VAL A C 1
ATOM 1297 O O . VAL A 1 170 ? 4.781 1.695 10.414 1 98.62 170 VAL A O 1
ATOM 1300 N N . PHE A 1 171 ? 6.871 1.374 9.773 1 98.06 171 PHE A N 1
ATOM 1301 C CA . PHE A 1 171 ? 7.23 2.787 9.828 1 98.06 171 PHE A CA 1
ATOM 1302 C C . PHE A 1 171 ? 6.414 3.592 8.82 1 98.06 171 PHE A C 1
ATOM 1304 O O . PHE A 1 171 ? 5.949 4.691 9.133 1 98.06 171 PHE A O 1
ATOM 1311 N N . ASN A 1 172 ? 6.223 3.037 7.641 1 98.31 172 ASN A N 1
ATOM 1312 C CA . ASN A 1 172 ? 5.648 3.811 6.543 1 98.31 172 ASN A CA 1
ATOM 1313 C C . ASN A 1 172 ? 4.129 3.689 6.508 1 98.31 172 ASN A C 1
ATOM 1315 O O . ASN A 1 172 ? 3.438 4.613 6.074 1 98.31 172 ASN A O 1
ATOM 1319 N N . ILE A 1 173 ? 3.596 2.549 6.918 1 98.75 173 ILE A N 1
ATOM 1320 C CA . ILE A 1 173 ? 2.166 2.314 6.746 1 98.75 173 ILE A CA 1
ATOM 1321 C C . ILE A 1 173 ? 1.447 2.512 8.078 1 98.75 173 ILE A C 1
ATOM 1323 O O . ILE A 1 173 ? 0.607 3.404 8.211 1 98.75 173 ILE A O 1
ATOM 1327 N N . TYR A 1 174 ? 1.873 1.8 9.109 1 98.81 174 TYR A N 1
ATOM 1328 C CA . TYR A 1 174 ? 1.163 1.833 10.383 1 98.81 174 TYR A CA 1
ATOM 1329 C C . TYR A 1 174 ? 1.201 3.229 10.992 1 98.81 174 TYR A C 1
ATOM 1331 O O . TYR A 1 174 ? 0.216 3.684 11.578 1 98.81 174 TYR A O 1
ATOM 1339 N N . SER A 1 175 ? 2.34 3.895 10.852 1 98.62 175 SER A N 1
ATOM 1340 C CA . SER A 1 175 ? 2.451 5.234 11.422 1 98.62 175 SER A CA 1
ATOM 1341 C C . SER A 1 175 ? 1.372 6.16 10.867 1 98.62 175 SER A C 1
ATOM 1343 O O . SER A 1 175 ? 0.604 6.75 11.633 1 98.62 175 SER A O 1
ATOM 1345 N N . GLN A 1 176 ? 1.248 6.195 9.562 1 98.5 176 GLN A N 1
ATOM 1346 C CA . GLN A 1 176 ? 0.291 7.09 8.922 1 98.5 176 GLN A CA 1
ATOM 1347 C C . GLN A 1 176 ? -1.145 6.672 9.227 1 98.5 176 GLN A C 1
ATOM 1349 O O . GLN A 1 176 ? -1.999 7.52 9.5 1 98.5 176 GLN A O 1
ATOM 1354 N N . VAL A 1 177 ? -1.418 5.391 9.211 1 98.69 177 VAL A N 1
ATOM 1355 C CA . VAL A 1 177 ? -2.77 4.883 9.422 1 98.69 177 VAL A CA 1
ATOM 1356 C C . VAL A 1 177 ? -3.24 5.215 10.836 1 98.69 177 VAL A C 1
ATOM 1358 O O . VAL A 1 177 ? -4.316 5.789 11.016 1 98.69 177 VAL A O 1
ATOM 1361 N N . PHE A 1 178 ? -2.434 5.008 11.812 1 98.75 178 PHE A N 1
ATOM 1362 C CA . PHE A 1 178 ? -2.947 5.047 13.18 1 98.75 178 PHE A CA 1
ATOM 1363 C C . PHE A 1 178 ? -2.922 6.469 13.727 1 98.75 178 PHE A C 1
ATOM 1365 O O . PHE A 1 178 ? -3.791 6.852 14.516 1 98.75 178 PHE A O 1
ATOM 1372 N N . PHE A 1 179 ? -1.96 7.305 13.32 1 98.81 179 PHE A N 1
ATOM 1373 C CA . PHE A 1 179 ? -2.053 8.703 13.711 1 98.81 179 PHE A CA 1
ATOM 1374 C C . PHE A 1 179 ? -3.283 9.359 13.102 1 98.81 179 PHE A C 1
ATOM 1376 O O . PHE A 1 179 ? -3.979 10.133 13.766 1 98.81 179 PHE A O 1
ATOM 1383 N N . THR A 1 180 ? -3.529 9.039 11.828 1 98.69 180 THR A N 1
ATOM 1384 C CA . THR A 1 180 ? -4.742 9.547 11.195 1 98.69 180 THR A CA 1
ATOM 1385 C C . THR A 1 180 ? -5.984 9.039 11.93 1 98.69 180 THR A C 1
ATOM 1387 O O . THR A 1 180 ? -6.848 9.828 12.312 1 98.69 180 THR A O 1
ATOM 1390 N N . TYR A 1 181 ? -6.004 7.742 12.188 1 97.94 181 TYR A N 1
ATOM 1391 C CA . TYR A 1 181 ? -7.148 7.082 12.812 1 97.94 181 TYR A CA 1
ATOM 1392 C C . TYR A 1 181 ? -7.469 7.715 14.164 1 97.94 181 TYR A C 1
ATOM 1394 O O . TYR A 1 181 ? -8.617 8.086 14.422 1 97.94 181 TYR A O 1
ATOM 1402 N N . TYR A 1 182 ? -6.531 7.961 15.008 1 98.31 182 TYR A N 1
ATOM 1403 C CA . TYR A 1 182 ? -6.766 8.391 16.375 1 98.31 182 TYR A CA 1
ATOM 1404 C C . TYR A 1 182 ? -6.996 9.898 16.453 1 98.31 182 TYR A C 1
ATOM 1406 O O . TYR A 1 182 ? -7.637 10.391 17.375 1 98.31 182 TYR A O 1
ATOM 1414 N N . LEU A 1 183 ? -6.523 10.641 15.453 1 98.31 183 LEU A N 1
ATOM 1415 C CA . LEU A 1 183 ? -6.66 12.086 15.516 1 98.31 183 LEU A CA 1
ATOM 1416 C C . LEU A 1 183 ? -7.867 12.562 14.711 1 98.31 183 LEU A C 1
ATOM 1418 O O . LEU A 1 183 ? -8.312 13.703 14.859 1 98.31 183 LEU A O 1
ATOM 1422 N N . LEU A 1 184 ? -8.445 11.695 13.875 1 96.94 184 LEU A N 1
ATOM 1423 C CA . LEU A 1 184 ? -9.523 12.047 12.961 1 96.94 184 LEU A CA 1
ATOM 1424 C C . LEU A 1 184 ? -10.727 12.594 13.719 1 96.94 184 LEU A C 1
ATOM 1426 O O . LEU A 1 184 ? -11.273 13.641 13.359 1 96.94 184 LEU A O 1
ATOM 1430 N N . PRO A 1 185 ? -11.133 1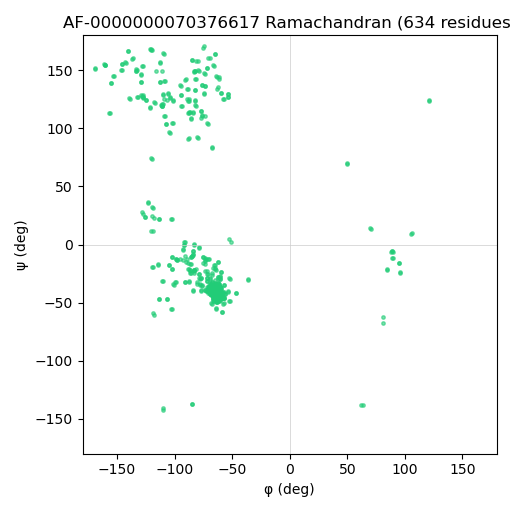1.922 14.836 1 95.19 185 PRO A N 1
ATOM 1431 C CA . PRO A 1 185 ? -12.297 12.461 15.547 1 95.19 185 PRO A CA 1
ATOM 1432 C C . PRO A 1 185 ? -12.062 13.883 16.062 1 95.19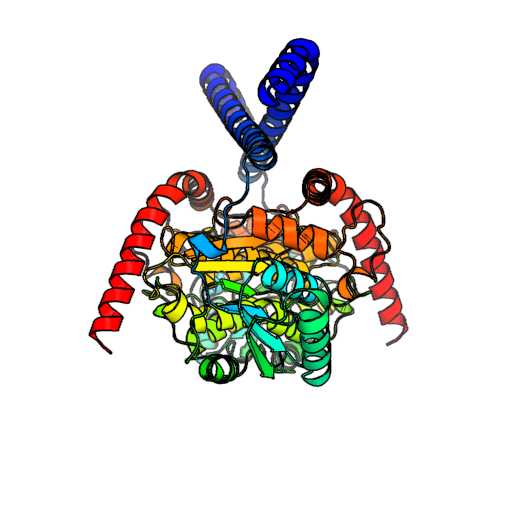 185 PRO A C 1
ATOM 1434 O O . PRO A 1 185 ? -12.961 14.719 15.992 1 95.19 185 PRO A O 1
ATOM 1437 N N . LYS A 1 186 ? -10.906 14.148 16.484 1 95.56 186 LYS A N 1
ATOM 1438 C CA . LYS A 1 186 ? -10.562 15.484 16.953 1 95.56 186 LYS A CA 1
ATOM 1439 C C . LYS A 1 186 ? -10.523 16.484 15.797 1 95.56 186 LYS A C 1
ATOM 1441 O O . LYS A 1 186 ? -11.031 17.594 15.922 1 95.56 186 LYS A O 1
ATOM 1446 N N . LEU A 1 187 ? -9.992 16.109 14.664 1 97.69 187 LEU A N 1
ATOM 1447 C CA . LEU A 1 187 ? -9.836 16.984 13.5 1 97.69 187 LEU A CA 1
ATOM 1448 C C . LEU A 1 187 ? -11.188 17.328 12.891 1 97.69 187 LEU A C 1
ATOM 1450 O O . LEU A 1 187 ? -11.391 18.438 12.406 1 97.69 187 LEU A O 1
ATOM 1454 N N . ARG A 1 188 ? -12.086 16.406 12.953 1 94.94 188 ARG A N 1
ATOM 1455 C CA . ARG A 1 188 ? -13.352 16.625 12.266 1 94.94 188 ARG A CA 1
ATOM 1456 C C . ARG A 1 188 ? -14.328 17.391 13.156 1 94.94 188 ARG A C 1
ATOM 1458 O O . ARG A 1 188 ? -15.281 18 12.664 1 94.94 188 ARG A O 1
ATOM 1465 N N . ASN A 1 189 ? -14.086 17.453 14.477 1 93.25 189 ASN A N 1
ATOM 1466 C CA . ASN A 1 189 ? -15.062 18 15.406 1 93.25 189 ASN A CA 1
ATOM 1467 C C . ASN A 1 189 ? -14.68 19.422 15.844 1 93.25 189 ASN A C 1
ATOM 1469 O O . ASN A 1 189 ? -15.25 19.953 16.812 1 93.25 189 ASN A O 1
ATOM 1473 N N . ARG A 1 190 ? -13.93 20.125 15.18 1 94.44 190 ARG A N 1
ATOM 1474 C CA . ARG A 1 190 ? -13.398 21.406 15.602 1 94.44 190 ARG A CA 1
ATOM 1475 C C . ARG A 1 190 ? -14.359 22.547 15.234 1 94.44 190 ARG A C 1
ATOM 1477 O O . ARG A 1 190 ? -14.289 23.641 15.805 1 94.44 190 ARG A O 1
ATOM 1484 N N . GLY A 1 191 ? -15.234 22.328 14.281 1 90.5 191 GLY A N 1
ATOM 1485 C CA . GLY A 1 191 ? -16.078 23.406 13.773 1 90.5 191 GLY A CA 1
ATOM 1486 C C . GLY A 1 191 ? -15.414 24.234 12.695 1 90.5 191 GLY A C 1
ATOM 1487 O O . GLY A 1 191 ? -16.094 24.938 11.938 1 90.5 191 GLY A O 1
ATOM 1488 N N . LYS A 1 192 ? -14.094 24.203 12.664 1 93.06 192 LYS A N 1
ATOM 1489 C CA . LYS A 1 192 ? -13.289 24.797 11.602 1 93.06 192 LYS A CA 1
ATOM 1490 C C . LYS A 1 192 ? -12.641 23.734 10.734 1 93.06 192 LYS A C 1
ATOM 1492 O O . LYS A 1 192 ? -12.578 22.562 11.125 1 93.06 192 LYS A O 1
ATOM 1497 N N . LYS A 1 193 ? -12.188 24.172 9.594 1 96.56 193 LYS A N 1
ATOM 1498 C CA . LYS A 1 193 ? -11.469 23.234 8.734 1 96.56 193 LYS A CA 1
ATOM 1499 C C . LYS A 1 193 ? -10.188 22.75 9.398 1 96.56 193 LYS A C 1
ATOM 1501 O O . LYS A 1 193 ? -9.57 23.484 10.172 1 96.56 193 LYS A O 1
ATOM 1506 N N . SER A 1 194 ? -9.891 21.594 9.172 1 98.38 194 SER A N 1
ATOM 1507 C CA . SER A 1 194 ? -8.617 20.984 9.57 1 98.38 194 SER A CA 1
ATOM 1508 C C . SER A 1 194 ? -7.855 20.453 8.367 1 98.38 194 SER A C 1
ATOM 1510 O O . SER A 1 194 ? -8.375 20.453 7.246 1 98.38 194 SER A O 1
ATOM 1512 N N . GLY A 1 195 ? -6.598 20.109 8.578 1 98.69 195 GLY A N 1
ATOM 1513 C CA . GLY A 1 195 ? -5.789 19.609 7.48 1 98.69 195 GLY A CA 1
ATOM 1514 C C . GLY A 1 195 ? -5.008 18.359 7.844 1 98.69 195 GLY A C 1
ATOM 1515 O O . GLY A 1 195 ? -4.68 18.141 9.016 1 98.69 195 GLY A O 1
ATOM 1516 N N . ILE A 1 196 ? -4.785 17.547 6.879 1 98.81 196 ILE A N 1
ATOM 1517 C CA . ILE A 1 196 ? -3.883 16.406 6.98 1 98.81 196 ILE A CA 1
ATOM 1518 C C . ILE A 1 196 ? -2.957 16.359 5.766 1 98.81 196 ILE A C 1
ATOM 1520 O O . ILE A 1 196 ? -3.412 16.484 4.625 1 98.81 196 ILE A O 1
ATOM 1524 N N . ILE A 1 197 ? -1.692 16.297 5.988 1 98.75 197 ILE A N 1
ATOM 1525 C CA . ILE A 1 197 ? -0.715 16.031 4.938 1 98.75 197 ILE A CA 1
ATOM 1526 C C . ILE A 1 197 ? -0.099 14.648 5.148 1 98.75 197 ILE A C 1
ATOM 1528 O O . ILE A 1 197 ? 0.447 14.359 6.219 1 98.75 197 ILE A O 1
ATOM 1532 N N . ASN A 1 198 ? -0.277 13.781 4.199 1 98.5 198 ASN A N 1
ATOM 1533 C CA . ASN A 1 198 ? 0.368 12.469 4.188 1 98.5 198 ASN A CA 1
ATOM 1534 C C . ASN A 1 198 ? 1.528 12.43 3.195 1 98.5 198 ASN A C 1
ATOM 1536 O O . ASN A 1 198 ? 1.355 12.742 2.018 1 98.5 198 ASN A O 1
ATOM 1540 N N . LEU A 1 199 ? 2.672 12.031 3.678 1 97.75 199 LEU A N 1
ATOM 1541 C CA . LEU A 1 199 ? 3.84 11.969 2.807 1 97.75 199 LEU A CA 1
ATOM 1542 C C . LEU A 1 199 ? 3.84 10.68 1.996 1 97.75 199 LEU A C 1
ATOM 1544 O O . LEU A 1 199 ? 3.771 9.586 2.562 1 97.75 199 LEU A O 1
ATOM 1548 N N . SER A 1 200 ? 3.812 10.82 0.757 1 96.69 200 SER A N 1
ATOM 1549 C CA . SER A 1 200 ? 4.047 9.758 -0.219 1 96.69 200 SER A CA 1
ATOM 1550 C C . SER A 1 200 ? 5.367 9.969 -0.952 1 96.69 200 SER A C 1
ATOM 1552 O O . SER A 1 200 ? 6.387 10.266 -0.33 1 96.69 200 SER A O 1
ATOM 1554 N N . SER A 1 201 ? 5.422 9.68 -2.229 1 91.44 201 SER A N 1
ATOM 1555 C CA . SER A 1 201 ? 6.676 9.828 -2.961 1 91.44 201 SER A CA 1
ATOM 1556 C C . SER A 1 201 ? 6.43 9.906 -4.465 1 91.44 201 SER A C 1
ATOM 1558 O O . SER A 1 201 ? 5.438 9.383 -4.969 1 91.44 201 SER A O 1
ATOM 1560 N N . VAL A 1 202 ? 7.355 10.531 -5.102 1 87.62 202 VAL A N 1
ATOM 1561 C CA . VAL A 1 202 ? 7.328 10.586 -6.559 1 87.62 202 VAL A CA 1
ATOM 1562 C C . VAL A 1 202 ? 7.512 9.188 -7.141 1 87.62 202 VAL A C 1
ATOM 1564 O O . VAL A 1 202 ? 7.129 8.922 -8.281 1 87.62 202 VAL A O 1
ATOM 1567 N N . SER A 1 203 ? 8.039 8.312 -6.379 1 84.88 203 SER A N 1
ATOM 1568 C CA . SER A 1 203 ? 8.266 6.938 -6.824 1 84.88 203 SER A CA 1
ATOM 1569 C C . SER A 1 203 ? 6.949 6.242 -7.168 1 84.88 203 SER A C 1
ATOM 1571 O O . SER A 1 203 ? 6.945 5.199 -7.824 1 84.88 203 SER A O 1
ATOM 1573 N N . THR A 1 204 ? 5.867 6.797 -6.75 1 90.06 204 THR A N 1
ATOM 1574 C CA . THR A 1 204 ? 4.57 6.164 -6.949 1 90.06 204 THR A CA 1
ATOM 1575 C C . THR A 1 204 ? 4.074 6.371 -8.375 1 90.06 204 THR A C 1
ATOM 1577 O O . THR A 1 204 ? 3.023 5.855 -8.758 1 90.06 204 THR A O 1
ATOM 1580 N N . VAL A 1 205 ? 4.879 7.109 -9.109 1 82.06 205 VAL A N 1
ATOM 1581 C CA . VAL A 1 205 ? 4.516 7.344 -10.508 1 82.06 205 VAL A CA 1
ATOM 1582 C C . VAL A 1 205 ? 4.625 6.043 -11.297 1 82.06 205 VAL A C 1
ATOM 1584 O O . VAL A 1 205 ? 3.867 5.812 -12.242 1 82.06 205 VAL A O 1
ATOM 1587 N N . ALA A 1 206 ? 5.586 5.273 -10.867 1 82.88 206 ALA A N 1
ATOM 1588 C CA . ALA A 1 206 ? 5.773 3.998 -11.547 1 82.88 206 ALA A CA 1
ATOM 1589 C C . ALA A 1 206 ? 6.398 2.963 -10.617 1 82.88 206 ALA A C 1
ATOM 1591 O O . ALA A 1 206 ? 7.254 3.295 -9.797 1 82.88 206 ALA A O 1
ATOM 1592 N N . SER A 1 207 ? 5.938 1.765 -10.859 1 83.62 207 SER A N 1
ATOM 1593 C CA . SER A 1 207 ? 6.605 0.66 -10.18 1 83.62 207 SER A CA 1
ATOM 1594 C C . SER A 1 207 ? 7.961 0.364 -10.812 1 83.62 207 SER A C 1
ATOM 1596 O O . SER A 1 207 ? 8.086 0.311 -12.039 1 83.62 207 SER A O 1
ATOM 1598 N N . MET A 1 208 ? 8.969 0.29 -9.961 1 83.31 208 MET A N 1
ATOM 1599 C CA . MET A 1 208 ? 10.32 0.075 -10.469 1 83.31 208 MET A CA 1
ATOM 1600 C C . MET A 1 208 ? 10.984 -1.106 -9.773 1 83.31 208 MET A C 1
ATOM 1602 O O . MET A 1 208 ? 10.68 -1.394 -8.609 1 83.31 208 MET A O 1
ATOM 1606 N N . ALA A 1 209 ? 11.914 -1.682 -10.516 1 86.62 209 ALA A N 1
ATOM 1607 C CA . ALA A 1 209 ? 12.773 -2.688 -9.898 1 86.62 209 ALA A CA 1
ATOM 1608 C C . ALA A 1 209 ? 13.586 -2.09 -8.75 1 86.62 209 ALA A C 1
ATOM 1610 O O . ALA A 1 209 ? 13.93 -0.906 -8.781 1 86.62 209 ALA A O 1
ATOM 1611 N N . GLY A 1 210 ? 13.797 -2.822 -7.684 1 87.44 210 GLY A N 1
ATOM 1612 C CA . GLY A 1 210 ? 14.719 -2.412 -6.633 1 87.44 210 GLY A CA 1
ATOM 1613 C C . GLY A 1 210 ? 14.047 -1.585 -5.547 1 87.44 210 GLY A C 1
ATOM 1614 O O . GLY A 1 210 ? 14.633 -1.368 -4.48 1 87.44 210 GLY A O 1
ATOM 1615 N N . PHE A 1 211 ? 12.82 -1.145 -5.805 1 85.06 211 PHE A N 1
ATOM 1616 C CA . PHE A 1 211 ? 12.133 -0.289 -4.844 1 85.06 211 PHE A CA 1
ATOM 1617 C C . PHE A 1 211 ? 10.805 -0.901 -4.43 1 85.06 211 PHE A C 1
ATOM 1619 O O . PHE A 1 211 ? 9.844 -0.18 -4.141 1 85.06 211 PHE A O 1
ATOM 1626 N N . HIS A 1 212 ? 10.82 -2.188 -4.34 1 92 212 HIS A N 1
ATOM 1627 C CA . HIS A 1 212 ? 9.578 -2.936 -4.199 1 92 212 HIS A CA 1
ATOM 1628 C C . HIS A 1 212 ? 8.812 -2.504 -2.951 1 92 212 HIS A C 1
ATOM 1630 O O . HIS A 1 212 ? 7.746 -1.895 -3.053 1 92 212 HIS A O 1
ATOM 1636 N N . ILE A 1 213 ? 9.469 -2.627 -1.798 1 94.94 213 ILE A N 1
ATOM 1637 C CA . ILE A 1 213 ? 8.734 -2.453 -0.548 1 94.94 213 ILE A CA 1
ATOM 1638 C C . ILE A 1 213 ? 8.492 -0.966 -0.295 1 94.94 213 ILE A C 1
ATOM 1640 O O . ILE A 1 213 ? 7.375 -0.562 0.032 1 94.94 213 ILE A O 1
ATOM 1644 N N . TYR A 1 214 ? 9.5 -0.103 -0.595 1 94.38 214 TYR A N 1
ATOM 1645 C CA . TYR A 1 214 ? 9.359 1.327 -0.342 1 94.38 214 TYR A CA 1
ATOM 1646 C C . TYR A 1 214 ? 8.25 1.925 -1.198 1 94.38 214 TYR A C 1
ATOM 1648 O O . TYR A 1 214 ? 7.301 2.518 -0.675 1 94.38 214 TYR A O 1
ATOM 1656 N N . THR A 1 215 ? 8.336 1.732 -2.521 1 94.81 215 THR A N 1
ATOM 1657 C CA . THR A 1 215 ? 7.355 2.307 -3.436 1 94.81 215 THR A CA 1
ATOM 1658 C C . THR A 1 215 ? 5.961 1.77 -3.141 1 94.81 215 THR A C 1
ATOM 1660 O O . THR A 1 215 ? 4.973 2.506 -3.225 1 94.81 215 THR A O 1
ATOM 1663 N N . SER A 1 216 ? 5.91 0.495 -2.762 1 97.75 216 SER A N 1
ATOM 1664 C CA . SER A 1 216 ? 4.617 -0.091 -2.436 1 97.75 216 SER A CA 1
ATOM 1665 C C . SER A 1 216 ? 4.012 0.554 -1.192 1 97.75 216 SER A C 1
ATOM 1667 O O . SER A 1 216 ? 2.807 0.8 -1.137 1 97.75 216 SER A O 1
ATOM 1669 N N . THR A 1 217 ? 4.812 0.874 -0.196 1 98.19 217 THR A N 1
ATOM 1670 C CA . THR A 1 217 ? 4.297 1.547 0.992 1 98.19 217 THR A CA 1
ATOM 1671 C C . THR A 1 217 ? 3.854 2.969 0.658 1 98.19 217 THR A C 1
ATOM 1673 O O . THR A 1 217 ? 2.854 3.453 1.189 1 98.19 217 THR A O 1
ATOM 1676 N N . LYS A 1 218 ? 4.559 3.607 -0.227 1 97.19 218 LYS A N 1
ATOM 1677 C CA . LYS A 1 218 ? 4.254 5.004 -0.527 1 97.19 218 LYS A CA 1
ATOM 1678 C C . LYS A 1 218 ? 3.008 5.121 -1.398 1 97.19 218 LYS A C 1
ATOM 1680 O O . LYS A 1 218 ? 2.244 6.082 -1.275 1 97.19 218 LYS A O 1
ATOM 1685 N N . ILE A 1 219 ? 2.822 4.168 -2.295 1 97.19 219 ILE A N 1
ATOM 1686 C CA . ILE A 1 219 ? 1.577 4.195 -3.057 1 97.19 219 ILE A CA 1
ATOM 1687 C C . ILE A 1 219 ? 0.402 3.875 -2.135 1 97.19 219 ILE A C 1
ATOM 1689 O O . ILE A 1 219 ? -0.697 4.406 -2.314 1 97.19 219 ILE A O 1
ATOM 1693 N N . PHE A 1 220 ? 0.624 2.994 -1.159 1 98.31 220 PHE A N 1
ATOM 1694 C CA . PHE A 1 220 ? -0.365 2.797 -0.106 1 98.31 220 PHE A CA 1
ATOM 1695 C C . PHE A 1 220 ? -0.75 4.125 0.533 1 98.31 220 PHE A C 1
ATOM 1697 O O . PHE A 1 220 ? -1.935 4.445 0.65 1 98.31 220 PHE A O 1
ATOM 1704 N N . ASN A 1 221 ? 0.239 4.918 0.897 1 98.38 221 ASN A N 1
ATOM 1705 C CA . ASN A 1 221 ? 0.022 6.207 1.549 1 98.38 221 ASN A CA 1
ATOM 1706 C C . ASN A 1 221 ? -0.769 7.16 0.658 1 98.38 221 ASN A C 1
ATOM 1708 O O . ASN A 1 221 ? -1.629 7.898 1.142 1 98.38 221 ASN A O 1
ATOM 1712 N N . ASP A 1 222 ? -0.472 7.137 -0.62 1 97.19 222 ASP A N 1
ATOM 1713 C CA . ASP A 1 222 ? -1.162 8 -1.575 1 97.19 222 ASP A CA 1
ATOM 1714 C C . ASP A 1 222 ? -2.65 7.664 -1.641 1 97.19 222 ASP A C 1
ATOM 1716 O O . ASP A 1 222 ? -3.498 8.555 -1.518 1 97.19 222 ASP A O 1
ATOM 1720 N N . TYR A 1 2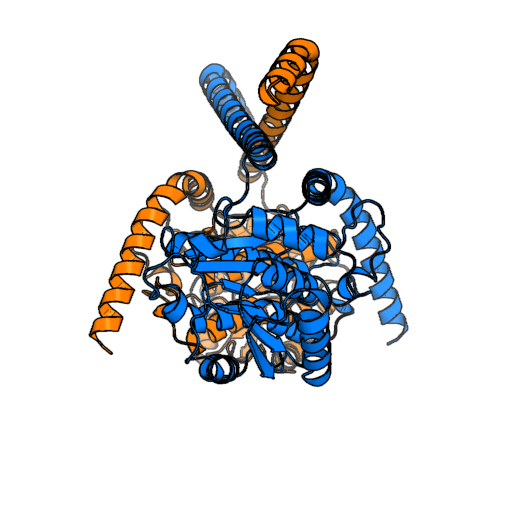23 ? -2.936 6.383 -1.787 1 96.69 223 TYR A N 1
ATOM 1721 C CA . TYR A 1 223 ? -4.324 5.961 -1.904 1 96.69 223 TYR A CA 1
ATOM 1722 C C . TYR A 1 223 ? -5.07 6.168 -0.592 1 96.69 223 TYR A C 1
ATOM 1724 O O . TYR A 1 223 ? -6.238 6.57 -0.591 1 96.69 223 TYR A O 1
ATOM 1732 N N . PHE A 1 224 ? -4.398 5.891 0.532 1 98.06 224 PHE A N 1
ATOM 1733 C CA . PHE A 1 224 ? -4.98 6.125 1.85 1 98.06 224 PHE A CA 1
ATOM 1734 C C . PHE A 1 224 ? -5.355 7.59 2.025 1 98.06 224 PHE A C 1
ATOM 1736 O O . PHE A 1 224 ? -6.465 7.906 2.465 1 98.06 224 PHE A O 1
ATOM 1743 N N . SER A 1 225 ? -4.449 8.453 1.57 1 97.81 225 SER A N 1
ATOM 1744 C CA . SER A 1 225 ? -4.668 9.898 1.646 1 97.81 225 SER A CA 1
ATOM 1745 C C . SER A 1 225 ? -5.887 10.312 0.834 1 97.81 225 SER A C 1
ATOM 1747 O O . SER A 1 225 ? -6.766 11.016 1.341 1 97.81 225 SER A O 1
ATOM 1749 N N . LYS A 1 226 ? -5.945 9.836 -0.364 1 95.56 226 LYS A N 1
ATOM 1750 C CA . LYS A 1 226 ? -7.023 10.219 -1.272 1 95.56 226 LYS A CA 1
ATOM 1751 C C . LYS A 1 226 ? -8.367 9.703 -0.778 1 95.56 226 LYS A C 1
ATOM 1753 O O . LYS A 1 226 ? -9.383 10.406 -0.855 1 95.56 226 LYS A O 1
ATOM 1758 N N . SER A 1 227 ? -8.352 8.492 -0.254 1 95.69 227 SER A N 1
ATOM 1759 C CA . SER A 1 227 ? -9.594 7.906 0.248 1 95.69 227 SER A CA 1
ATOM 1760 C C . SER A 1 227 ? -10.109 8.664 1.468 1 95.69 227 SER A C 1
ATOM 1762 O O . SER A 1 227 ? -11.297 8.945 1.57 1 95.69 227 SER A O 1
ATOM 1764 N N . ILE A 1 228 ? -9.234 9 2.359 1 97.12 228 ILE A N 1
ATOM 1765 C CA . ILE A 1 228 ? -9.609 9.789 3.531 1 97.12 228 ILE A CA 1
ATOM 1766 C C . ILE A 1 228 ? -10.109 11.164 3.094 1 97.12 228 ILE A C 1
ATOM 1768 O O . ILE A 1 228 ? -11.102 11.664 3.621 1 97.12 228 ILE A O 1
ATOM 1772 N N . GLY A 1 229 ? -9.398 11.742 2.135 1 96.38 229 GLY A N 1
ATOM 1773 C CA . GLY A 1 229 ? -9.82 13.031 1.607 1 96.38 229 GLY A CA 1
ATOM 1774 C C . GLY A 1 229 ? -11.227 13.023 1.052 1 96.38 229 GLY A C 1
ATOM 1775 O O . GLY A 1 229 ? -11.992 13.961 1.275 1 96.38 229 GLY A O 1
ATOM 1776 N N . GLU A 1 230 ? -11.523 11.961 0.374 1 94.19 230 GLU A N 1
ATOM 1777 C CA . GLU A 1 230 ? -12.867 11.828 -0.182 1 94.19 230 GLU A CA 1
ATOM 1778 C C . GLU A 1 230 ? -13.906 11.648 0.921 1 94.19 230 GLU A C 1
ATOM 1780 O O . GLU A 1 230 ? -14.984 12.242 0.865 1 94.19 230 GLU A O 1
ATOM 1785 N N . GLU A 1 231 ? -13.617 10.875 1.868 1 94.56 231 GLU A N 1
ATOM 1786 C CA . GLU A 1 231 ? -14.562 10.594 2.939 1 94.56 231 GLU A CA 1
ATOM 1787 C C . GLU A 1 231 ? -14.867 11.852 3.75 1 94.56 231 GLU A C 1
ATOM 1789 O O . GLU A 1 231 ? -16 12.047 4.199 1 94.56 231 GLU A O 1
ATOM 1794 N N . TYR A 1 232 ? -13.906 12.695 3.895 1 95.62 232 TYR A N 1
ATOM 1795 C CA . TYR A 1 232 ? -14.062 13.852 4.773 1 95.62 232 TYR A CA 1
ATOM 1796 C C . TYR A 1 232 ? -14.055 15.148 3.979 1 95.62 232 TYR A C 1
ATOM 1798 O O . TYR A 1 232 ? -13.711 16.203 4.512 1 95.62 232 TYR A O 1
ATOM 1806 N N . LYS A 1 233 ? -14.359 14.992 2.742 1 94.12 233 LYS A N 1
ATOM 1807 C CA . LYS A 1 233 ? -14.398 16.156 1.862 1 94.12 233 LYS A CA 1
ATOM 1808 C C . LYS A 1 233 ? -15.297 17.25 2.434 1 94.12 233 LYS A C 1
ATOM 1810 O O . LYS A 1 233 ? -16.422 16.969 2.865 1 94.12 233 LYS A O 1
ATOM 1815 N N . GLY A 1 234 ? -14.727 18.484 2.492 1 93 234 GLY A N 1
ATOM 1816 C CA . GLY A 1 234 ? -15.492 19.594 3.008 1 93 234 GLY A CA 1
ATOM 1817 C C . GLY A 1 234 ? -15.258 19.859 4.484 1 93 234 GLY A C 1
ATOM 1818 O O . GLY A 1 234 ? -15.586 20.922 4.996 1 93 234 GLY A O 1
ATOM 1819 N N . ILE A 1 235 ? -14.672 18.891 5.18 1 95.25 235 ILE A N 1
ATOM 1820 C CA . ILE A 1 235 ? -14.43 19 6.613 1 95.25 235 ILE A CA 1
ATOM 1821 C C . ILE A 1 235 ? -12.93 19.062 6.875 1 95.25 235 ILE A C 1
ATOM 1823 O O . ILE A 1 235 ? -12.453 19.938 7.613 1 95.25 235 ILE A O 1
ATOM 1827 N N . ILE A 1 236 ? -12.227 18.219 6.273 1 97.81 236 ILE A N 1
ATOM 1828 C CA . ILE A 1 236 ? -10.773 18.109 6.438 1 97.81 236 ILE A CA 1
ATOM 1829 C C . ILE A 1 236 ? -10.094 18.203 5.074 1 97.81 236 ILE A C 1
ATOM 1831 O O . ILE A 1 236 ? -10.461 17.469 4.148 1 97.81 236 ILE A O 1
ATOM 1835 N N . ASP A 1 237 ? -9.172 19.125 4.883 1 98.12 237 ASP A N 1
ATOM 1836 C CA . ASP A 1 237 ? -8.312 19.156 3.703 1 98.12 237 ASP A CA 1
ATOM 1837 C C . ASP A 1 237 ? -7.215 18.094 3.807 1 98.12 237 ASP A C 1
ATOM 1839 O O . ASP A 1 237 ? -6.32 18.203 4.648 1 98.12 237 ASP A O 1
ATOM 1843 N N . VAL A 1 238 ? -7.309 17.078 2.973 1 98.12 238 VAL A N 1
ATOM 1844 C CA . VAL A 1 238 ? -6.305 16.016 2.986 1 98.12 238 VAL A CA 1
ATOM 1845 C C . VAL A 1 238 ? -5.453 16.094 1.721 1 98.12 238 VAL A C 1
ATOM 1847 O O . VAL A 1 238 ? -5.984 16.188 0.612 1 98.12 238 VAL A O 1
ATOM 1850 N N . MET A 1 239 ? -4.133 16.094 1.917 1 97.56 239 MET A N 1
ATOM 1851 C CA . MET A 1 239 ? -3.223 16.188 0.777 1 97.56 239 MET A CA 1
ATOM 1852 C C . MET A 1 239 ? -2.186 15.07 0.81 1 97.56 239 MET A C 1
ATOM 1854 O O . MET A 1 239 ? -1.608 14.789 1.86 1 97.56 239 MET A O 1
ATOM 1858 N N . SER A 1 240 ? -2.053 14.367 -0.305 1 97.62 240 SER A N 1
ATOM 1859 C CA . SER A 1 240 ? -0.925 13.469 -0.521 1 97.62 240 SER A CA 1
ATOM 1860 C C . SER A 1 240 ? 0.279 14.211 -1.086 1 97.62 240 SER A C 1
ATOM 1862 O O . SER A 1 240 ? 0.243 14.695 -2.221 1 97.62 240 SER A O 1
ATOM 1864 N N . LEU A 1 241 ? 1.305 14.398 -0.292 1 97 241 LEU A N 1
ATOM 1865 C CA . LEU A 1 241 ? 2.539 15.031 -0.746 1 97 241 LEU A CA 1
ATOM 1866 C C . LEU A 1 241 ? 3.494 13.992 -1.335 1 97 241 LEU A C 1
ATOM 1868 O O . LEU A 1 241 ? 3.852 13.023 -0.667 1 97 241 LEU A O 1
ATOM 1872 N N . LYS A 1 242 ? 3.889 14.195 -2.533 1 94.88 242 LYS A N 1
ATOM 1873 C CA . LYS A 1 242 ? 4.699 13.234 -3.273 1 94.88 242 LYS A CA 1
ATOM 1874 C C . LYS A 1 242 ? 6.035 13.852 -3.689 1 94.88 242 LYS A C 1
ATOM 1876 O O . LYS A 1 242 ? 6.293 14.039 -4.879 1 94.88 242 LYS A O 1
ATOM 1881 N N . PRO A 1 243 ? 6.895 14 -2.75 1 92.19 243 PRO A N 1
ATOM 1882 C CA . PRO A 1 243 ? 8.18 14.633 -3.07 1 92.19 243 PRO A CA 1
ATOM 1883 C C . PRO A 1 243 ? 9.086 13.734 -3.896 1 92.19 243 PRO A C 1
ATOM 1885 O O . PRO A 1 243 ? 8.953 12.508 -3.855 1 92.19 243 PRO A O 1
ATOM 1888 N N . GLY A 1 244 ? 9.961 14.367 -4.695 1 89 244 GLY A N 1
ATOM 1889 C CA . GLY A 1 244 ? 11.117 13.688 -5.262 1 89 244 GLY A CA 1
ATOM 1890 C C . GLY A 1 244 ? 12.312 13.672 -4.332 1 89 244 GLY A C 1
ATOM 1891 O O . GLY A 1 244 ? 12.172 13.43 -3.133 1 89 244 GLY A O 1
ATOM 1892 N N . PHE A 1 245 ? 13.438 13.914 -4.867 1 83.06 245 PHE A N 1
ATOM 1893 C CA . PHE A 1 245 ? 14.648 13.922 -4.062 1 83.06 245 PHE A CA 1
ATOM 1894 C C . PHE A 1 245 ? 14.75 15.211 -3.25 1 83.06 245 PHE A C 1
ATOM 1896 O O . PHE A 1 245 ? 14.758 16.312 -3.812 1 83.06 245 PHE A O 1
ATOM 1903 N N . VAL A 1 246 ? 14.68 15.023 -1.991 1 85.44 246 VAL A N 1
ATOM 1904 C CA . VAL A 1 246 ? 14.891 16.109 -1.041 1 85.44 246 VAL A CA 1
ATOM 1905 C C . VAL A 1 246 ? 16.172 15.867 -0.249 1 85.44 246 VAL A C 1
ATOM 1907 O O . VAL A 1 246 ? 16.484 14.727 0.097 1 85.44 246 VAL A O 1
ATOM 1910 N N . ASP A 1 247 ? 16.891 16.844 -0.025 1 84.44 247 ASP A N 1
ATOM 1911 C CA . ASP A 1 247 ? 18.172 16.734 0.661 1 84.44 247 ASP A CA 1
ATOM 1912 C C . ASP A 1 247 ? 17.984 16.328 2.119 1 84.44 247 ASP A C 1
ATOM 1914 O O . ASP A 1 247 ? 17.922 17.172 3.008 1 84.44 247 ASP A O 1
ATOM 1918 N N . THR A 1 248 ? 17.844 15.023 2.326 1 84.06 248 THR A N 1
ATOM 1919 C CA . THR A 1 248 ? 17.609 14.414 3.633 1 84.06 248 THR A CA 1
ATOM 1920 C C . THR A 1 248 ? 18.469 13.172 3.818 1 84.06 248 THR A C 1
ATOM 1922 O O . THR A 1 248 ? 19.031 12.656 2.854 1 84.06 248 THR A O 1
ATOM 1925 N N . PRO A 1 249 ? 18.672 12.758 5.031 1 71.31 249 PRO A N 1
ATOM 1926 C CA . PRO A 1 249 ? 19.406 11.508 5.262 1 71.31 249 PRO A CA 1
ATOM 1927 C C . PRO A 1 249 ? 18.844 10.336 4.477 1 71.31 249 PRO A C 1
ATOM 1929 O O . PRO A 1 249 ? 19.594 9.477 4.008 1 71.31 249 PRO A O 1
ATOM 1932 N N . LEU A 1 250 ? 17.641 10.336 4.223 1 69.31 250 LEU A N 1
ATOM 1933 C CA . LEU A 1 250 ? 17 9.258 3.486 1 69.31 250 LEU A CA 1
ATOM 1934 C C . LEU A 1 250 ? 17.484 9.219 2.041 1 69.31 250 LEU A C 1
ATOM 1936 O O . LEU A 1 250 ? 17.734 8.141 1.496 1 69.31 250 LEU A O 1
ATOM 1940 N N . ALA A 1 251 ? 17.688 10.375 1.447 1 68.69 251 ALA A N 1
ATOM 1941 C CA . ALA A 1 251 ? 18.016 10.469 0.029 1 68.69 251 ALA A CA 1
ATOM 1942 C C . ALA A 1 251 ? 19.531 10.438 -0.185 1 68.69 251 ALA A C 1
ATOM 1944 O O . ALA A 1 251 ? 20 10.398 -1.323 1 68.69 251 ALA A O 1
ATOM 1945 N N . SER A 1 252 ? 20.312 10.523 0.819 1 64.19 252 SER A N 1
ATOM 1946 C CA . SER A 1 252 ? 21.766 10.703 0.725 1 64.19 252 SER A CA 1
ATOM 1947 C C . SER A 1 252 ? 22.422 9.555 -0.041 1 64.19 252 SER A C 1
ATOM 1949 O O . SER A 1 252 ? 23.5 9.711 -0.598 1 64.19 252 SER A O 1
ATOM 1951 N N . SER A 1 253 ? 21.75 8.547 -0.022 1 60.16 253 SER A N 1
ATOM 1952 C CA . SER A 1 253 ? 22.344 7.438 -0.76 1 60.16 253 SER A CA 1
ATOM 1953 C C . SER A 1 253 ? 22.203 7.633 -2.266 1 60.16 253 SER A C 1
ATOM 1955 O O . SER A 1 253 ? 22.891 6.988 -3.051 1 60.16 253 SER A O 1
ATOM 1957 N N . TYR A 1 254 ? 21.266 8.602 -2.562 1 59.41 254 TYR A N 1
ATOM 1958 C CA . TYR A 1 254 ? 21.031 8.781 -3.988 1 59.41 254 TYR A CA 1
ATOM 1959 C C . TYR A 1 254 ? 21.703 10.047 -4.5 1 59.41 254 TYR A C 1
ATOM 1961 O O . TYR A 1 254 ? 21.609 11.109 -3.875 1 59.41 254 TYR A O 1
ATOM 1969 N N . LYS A 1 255 ? 22.875 9.969 -5.055 1 51.34 255 LYS A N 1
ATOM 1970 C CA . LYS A 1 255 ? 23.75 11.047 -5.531 1 51.34 255 LYS A CA 1
ATOM 1971 C C . LYS A 1 255 ? 23 11.977 -6.48 1 51.34 255 LYS A C 1
ATOM 1973 O O . LYS A 1 255 ? 23.609 12.844 -7.117 1 51.34 255 LYS A O 1
ATOM 1978 N N . GLN A 1 256 ? 21.656 11.922 -6.793 1 58.19 256 GLN A N 1
ATOM 1979 C CA . GLN A 1 256 ? 21.203 12.719 -7.93 1 58.19 256 GLN A CA 1
ATOM 1980 C C . GLN A 1 256 ? 20.922 14.156 -7.512 1 58.19 256 GLN A C 1
ATOM 1982 O O . GLN A 1 256 ? 20.125 14.398 -6.602 1 58.19 256 GLN A O 1
ATOM 1987 N N . LYS A 1 257 ? 21.766 15.062 -8.039 1 61.31 257 LYS A N 1
ATOM 1988 C CA . LYS A 1 257 ? 21.859 16.484 -7.711 1 61.31 257 LYS A CA 1
ATOM 1989 C C . LYS A 1 257 ? 20.891 17.312 -8.539 1 61.31 257 LYS A C 1
ATOM 1991 O O . LYS A 1 257 ? 20.375 18.328 -8.07 1 61.31 257 LYS A O 1
ATOM 1996 N N . ILE A 1 258 ? 20.438 16.875 -9.625 1 62.94 258 ILE A N 1
ATOM 1997 C CA . ILE A 1 258 ? 19.875 17.891 -10.492 1 62.94 258 ILE A CA 1
ATOM 1998 C C . ILE A 1 258 ? 18.438 18.188 -10.078 1 62.94 258 ILE A C 1
ATOM 2000 O O . ILE A 1 258 ? 17.984 19.328 -10.133 1 62.94 258 ILE A O 1
ATOM 2004 N N . PHE A 1 259 ? 17.688 17.266 -9.414 1 76.62 259 PHE A N 1
ATOM 2005 C CA . PHE A 1 259 ? 16.297 17.531 -9.078 1 76.62 259 PHE A CA 1
ATOM 2006 C C . PHE A 1 259 ? 16.094 17.531 -7.566 1 76.62 259 PHE A C 1
ATOM 2008 O O . PHE A 1 259 ? 14.969 17.469 -7.086 1 76.62 259 PHE A O 1
ATOM 2015 N N . CYS A 1 260 ? 17.172 17.766 -6.945 1 83.56 260 CYS A N 1
ATOM 2016 C CA . CYS A 1 260 ? 17.094 17.75 -5.488 1 83.56 260 CYS A CA 1
ATOM 2017 C C . CYS A 1 260 ? 16.734 19.125 -4.949 1 83.56 260 CYS A C 1
ATOM 2019 O O . CYS A 1 260 ? 17.234 20.141 -5.434 1 83.56 260 CYS A O 1
ATOM 2021 N N . ILE A 1 261 ? 15.781 19.219 -4.008 1 87.56 261 ILE A N 1
ATOM 2022 C CA . ILE A 1 261 ? 15.414 20.469 -3.361 1 87.56 261 ILE A CA 1
ATOM 2023 C C . ILE A 1 261 ? 15.656 20.359 -1.856 1 87.56 261 ILE A C 1
ATOM 2025 O O . ILE A 1 261 ? 15.953 19.281 -1.341 1 87.56 261 ILE A O 1
ATOM 2029 N N . THR A 1 262 ? 15.602 21.547 -1.239 1 90.31 262 THR A N 1
ATOM 2030 C CA . THR A 1 262 ? 15.781 21.578 0.208 1 90.31 262 THR A CA 1
ATOM 2031 C C . THR A 1 262 ? 14.484 21.188 0.92 1 90.31 262 THR A C 1
ATOM 2033 O O . THR A 1 262 ? 13.398 21.328 0.354 1 90.31 262 THR A O 1
ATOM 2036 N N . PRO A 1 263 ? 14.586 20.734 2.164 1 93.75 263 PRO A N 1
ATOM 2037 C CA . PRO A 1 263 ? 13.375 20.453 2.941 1 93.75 263 PRO A CA 1
ATOM 2038 C C . PRO A 1 263 ? 12.461 21.688 3.07 1 93.75 263 PRO A C 1
ATOM 2040 O O . PRO A 1 263 ? 11.242 21.547 3.002 1 93.75 263 PRO A O 1
ATOM 2043 N N . GLN A 1 264 ? 13.062 22.859 3.17 1 92.94 264 GLN A N 1
ATOM 2044 C CA . GLN A 1 264 ? 12.289 24.078 3.314 1 92.94 264 GLN A CA 1
ATOM 2045 C C . GLN A 1 264 ? 11.492 24.391 2.053 1 92.94 264 GLN A C 1
ATOM 2047 O O . GLN A 1 264 ? 10.32 24.781 2.129 1 92.94 264 GLN A O 1
ATOM 2052 N N . GLU A 1 265 ? 12.133 24.203 0.938 1 91.62 265 GLU A N 1
ATOM 2053 C CA . GLU A 1 265 ? 11.43 24.422 -0.325 1 91.62 265 GLU A CA 1
ATOM 2054 C C . GLU A 1 265 ? 10.273 23.438 -0.479 1 91.62 265 GLU A C 1
ATOM 2056 O O . GLU A 1 265 ? 9.188 23.828 -0.919 1 91.62 265 GLU A O 1
ATOM 2061 N N . CYS A 1 266 ? 10.5 22.25 -0.086 1 93.44 266 CYS A N 1
ATOM 2062 C CA . CYS A 1 266 ? 9.5 21.188 -0.18 1 93.44 266 CYS A CA 1
ATOM 2063 C C . CYS A 1 266 ? 8.305 21.484 0.719 1 93.44 266 CYS A C 1
ATOM 2065 O O . CYS A 1 266 ? 7.156 21.469 0.266 1 93.44 266 CYS A O 1
ATOM 2067 N N . THR A 1 267 ? 8.547 21.875 1.94 1 96.5 267 THR A N 1
ATOM 2068 C CA . THR A 1 267 ? 7.484 22.047 2.928 1 96.5 267 THR A CA 1
ATOM 2069 C C . THR A 1 267 ? 6.742 23.359 2.701 1 96.5 267 THR A C 1
ATOM 2071 O O . THR A 1 267 ? 5.527 23.422 2.91 1 96.5 267 THR A O 1
ATOM 2074 N N . ASN A 1 268 ? 7.457 24.375 2.242 1 93.69 268 ASN A N 1
ATOM 2075 C CA . ASN A 1 268 ? 6.801 25.625 1.886 1 93.69 268 ASN A CA 1
ATOM 2076 C C . ASN A 1 268 ? 5.789 25.438 0.761 1 93.69 268 ASN A C 1
ATOM 2078 O O . ASN A 1 268 ? 4.66 25.922 0.844 1 93.69 268 ASN A O 1
ATOM 2082 N N . ALA A 1 269 ? 6.215 24.719 -0.217 1 90.06 269 ALA A N 1
ATOM 2083 C CA . ALA A 1 269 ? 5.32 24.453 -1.34 1 90.06 269 ALA A CA 1
ATOM 2084 C C . ALA A 1 269 ? 4.117 23.625 -0.896 1 90.06 269 ALA A C 1
ATOM 2086 O O . ALA A 1 269 ? 2.982 23.906 -1.278 1 90.06 269 ALA A O 1
ATOM 2087 N N . ALA A 1 270 ? 4.344 22.625 -0.119 1 94.44 270 ALA A N 1
ATOM 2088 C CA . ALA A 1 270 ? 3.275 21.75 0.367 1 94.44 270 ALA A CA 1
ATOM 2089 C C . ALA A 1 270 ? 2.227 22.547 1.138 1 94.44 270 ALA A C 1
ATOM 2091 O O . ALA A 1 270 ? 1.026 22.406 0.894 1 94.44 270 ALA A O 1
ATOM 2092 N N . LEU A 1 271 ? 2.674 23.422 2.012 1 96.12 271 LEU A N 1
ATOM 2093 C CA . LEU A 1 271 ? 1.759 24.188 2.855 1 96.12 271 LEU A CA 1
ATOM 2094 C C . LEU A 1 271 ? 1.012 25.234 2.037 1 96.12 271 LEU A C 1
ATOM 2096 O O . LEU A 1 271 ? -0.139 25.547 2.338 1 96.12 271 LEU A O 1
ATOM 2100 N N . ASN A 1 272 ? 1.626 25.703 0.976 1 93 272 ASN A N 1
ATOM 2101 C CA . ASN A 1 272 ? 0.956 26.656 0.097 1 93 272 ASN A CA 1
ATOM 2102 C C . ASN A 1 272 ? -0.153 25.984 -0.712 1 93 272 ASN A C 1
ATOM 2104 O O . ASN A 1 272 ? -1.12 26.641 -1.106 1 93 272 ASN A O 1
ATOM 2108 N N . TYR A 1 273 ? 0.012 24.703 -0.888 1 93 273 TYR A N 1
ATOM 2109 C CA . TYR A 1 273 ? -0.93 24.016 -1.756 1 93 273 TYR A CA 1
ATOM 2110 C C . TYR A 1 273 ? -2.008 23.312 -0.939 1 93 273 TYR A C 1
ATOM 2112 O O . TYR A 1 273 ? -3.025 22.875 -1.485 1 93 273 TYR A O 1
ATOM 2120 N N . LEU A 1 274 ? -1.807 23.203 0.36 1 95.56 274 LEU A N 1
ATOM 2121 C CA . LEU A 1 274 ? -2.762 22.516 1.222 1 95.56 274 LEU A CA 1
ATOM 2122 C C . LEU A 1 274 ? -4.133 23.188 1.154 1 95.56 274 LEU A C 1
ATOM 2124 O O . LEU A 1 274 ? -4.238 24.406 1.253 1 95.56 274 LEU A O 1
ATOM 2128 N N . GLY A 1 275 ? -5.199 22.375 0.937 1 93.56 275 GLY A N 1
ATOM 2129 C CA . GLY A 1 275 ? -6.559 22.875 0.816 1 93.56 275 GLY A CA 1
ATOM 2130 C C . GLY A 1 275 ? -6.988 23.078 -0.623 1 93.56 275 GLY A C 1
ATOM 2131 O O . GLY A 1 275 ? -8.188 23.078 -0.924 1 93.56 275 GLY A O 1
ATOM 2132 N N . ARG A 1 276 ? -6.047 23.281 -1.498 1 89.75 276 ARG A N 1
ATOM 2133 C CA . ARG A 1 276 ? -6.348 23.531 -2.902 1 89.75 276 ARG A CA 1
ATOM 2134 C C . ARG A 1 276 ? -6.188 22.266 -3.738 1 89.75 276 ARG A C 1
ATOM 2136 O O . ARG A 1 276 ? -6.91 22.078 -4.719 1 89.75 276 ARG A O 1
ATOM 2143 N N . TYR A 1 277 ? -5.246 21.453 -3.297 1 89.25 277 TYR A N 1
ATOM 2144 C CA . TYR A 1 277 ? -4.941 20.25 -4.078 1 89.25 277 TYR A CA 1
ATOM 2145 C C . TYR A 1 277 ? -4.953 19.016 -3.201 1 89.25 277 TYR A C 1
ATOM 2147 O O . TYR A 1 277 ? -4.523 19.047 -2.045 1 89.25 277 TYR A O 1
ATOM 2155 N N . GLU A 1 278 ? -5.391 17.922 -3.842 1 91.75 278 GLU A N 1
ATOM 2156 C CA . GLU A 1 278 ? -5.453 16.656 -3.119 1 91.75 278 GLU A CA 1
ATOM 2157 C C . GLU A 1 278 ? -4.117 15.922 -3.172 1 91.75 278 GLU A C 1
ATOM 2159 O O . GLU A 1 278 ? -3.865 15.016 -2.373 1 91.75 278 GLU A O 1
ATOM 2164 N N . GLU A 1 279 ? -3.369 16.219 -4.156 1 91 279 GLU A N 1
ATOM 2165 C CA . GLU A 1 279 ? -2.027 15.664 -4.305 1 91 279 GLU A CA 1
ATOM 2166 C C . GLU A 1 279 ? -1.082 16.656 -4.957 1 91 279 GLU A C 1
ATOM 2168 O O . GLU A 1 279 ? -1.517 17.531 -5.723 1 91 279 GLU A O 1
ATOM 2173 N N . THR A 1 280 ? 0.176 16.578 -4.621 1 87.06 280 THR A N 1
ATOM 2174 C CA . THR A 1 280 ? 1.164 17.469 -5.227 1 87.06 280 THR A CA 1
ATOM 2175 C C . THR A 1 280 ? 2.572 16.891 -5.066 1 87.06 280 THR A C 1
ATOM 2177 O O . THR A 1 280 ? 2.832 16.109 -4.145 1 87.06 280 THR A O 1
ATOM 2180 N N . ASN A 1 281 ? 3.387 17.312 -5.98 1 85.88 281 ASN A N 1
ATOM 2181 C CA . ASN A 1 281 ? 4.809 17.031 -5.828 1 85.88 281 ASN A CA 1
ATOM 2182 C C . ASN A 1 281 ? 5.531 18.156 -5.105 1 85.88 281 ASN A C 1
ATOM 2184 O O . ASN A 1 281 ? 6.711 18.047 -4.777 1 85.88 281 ASN A O 1
ATOM 2188 N N . GLY A 1 282 ? 4.707 19.188 -4.762 1 75.38 282 GLY A N 1
ATOM 2189 C CA . GLY A 1 282 ? 5.234 20.328 -4.023 1 75.38 282 GLY A CA 1
ATOM 2190 C C . GLY A 1 282 ? 5.949 21.328 -4.906 1 75.38 282 GLY A C 1
ATOM 2191 O O . GLY A 1 282 ? 5.496 22.469 -5.043 1 75.38 282 GLY A O 1
ATOM 2192 N N . HIS A 1 283 ? 7.078 21 -5.477 1 79.69 283 HIS A N 1
ATOM 2193 C CA . HIS A 1 283 ? 7.984 21.875 -6.207 1 79.69 283 HIS A CA 1
ATOM 2194 C C . HIS A 1 283 ? 7.984 21.547 -7.695 1 79.69 283 HIS A C 1
ATOM 2196 O O . HIS A 1 283 ? 7.832 20.391 -8.078 1 79.69 283 HIS A O 1
ATOM 2202 N N . TYR A 1 284 ? 8.211 22.531 -8.484 1 76.12 284 TYR A N 1
ATOM 2203 C CA . TYR A 1 284 ? 8.164 22.359 -9.93 1 76.12 284 TYR A CA 1
ATOM 2204 C C . TYR A 1 284 ? 9.211 21.359 -10.391 1 76.12 284 TYR A C 1
ATOM 2206 O O . TYR A 1 284 ? 8.984 20.594 -11.336 1 76.12 284 TYR A O 1
ATOM 2214 N N . LYS A 1 285 ? 10.344 21.344 -9.742 1 77.38 285 LYS A N 1
ATOM 2215 C CA . LYS A 1 285 ? 11.391 20.391 -10.094 1 77.38 285 LYS A CA 1
ATOM 2216 C C . LYS A 1 285 ? 10.898 18.953 -9.922 1 77.38 285 LYS A C 1
ATOM 2218 O O . LYS A 1 285 ? 11.227 18.078 -10.734 1 77.38 285 LYS A O 1
ATOM 2223 N N . HIS A 1 286 ? 10.125 18.797 -8.922 1 83.44 286 HIS A N 1
ATOM 2224 C CA . HIS A 1 286 ? 9.609 17.469 -8.664 1 83.44 286 HIS A CA 1
ATOM 2225 C C . HIS A 1 286 ? 8.469 17.109 -9.617 1 83.44 286 HIS A C 1
ATOM 2227 O O . HIS A 1 286 ? 8.297 15.953 -9.984 1 83.44 286 HIS A O 1
ATOM 2233 N N . MET A 1 287 ? 7.789 18.125 -10.031 1 76.94 287 MET A N 1
ATOM 2234 C CA . MET A 1 287 ? 6.758 17.906 -11.031 1 76.94 287 MET A CA 1
ATOM 2235 C C . MET A 1 287 ? 7.371 17.453 -12.352 1 76.94 287 MET A C 1
ATOM 2237 O O . MET A 1 287 ? 6.855 16.547 -13.008 1 76.94 287 MET A O 1
ATOM 2241 N N . TYR A 1 288 ? 8.438 18.062 -12.633 1 75 288 TYR A N 1
ATOM 2242 C CA . TYR A 1 288 ? 9.156 17.703 -13.852 1 75 288 TYR A CA 1
ATOM 2243 C C . TYR A 1 288 ? 9.711 16.281 -13.75 1 75 288 TYR A C 1
ATOM 2245 O O . TYR A 1 288 ? 9.602 15.492 -14.695 1 75 288 TYR A O 1
ATOM 2253 N N . SER A 1 289 ? 10.273 16.016 -12.656 1 77.5 289 SER A N 1
ATOM 2254 C CA . SER A 1 289 ? 10.82 14.68 -12.43 1 77.5 289 SER A CA 1
ATOM 2255 C C . SER A 1 289 ? 9.742 13.609 -12.547 1 77.5 289 SER A C 1
ATOM 2257 O O . SER A 1 289 ? 9.969 12.555 -13.141 1 77.5 289 SER A O 1
ATOM 2259 N N . SER A 1 290 ? 8.648 13.906 -12.016 1 79.12 290 SER A N 1
ATOM 2260 C CA . SER A 1 290 ? 7.52 12.984 -12.078 1 79.12 290 SER A CA 1
ATOM 2261 C C . SER A 1 290 ? 7.082 12.742 -13.523 1 79.12 290 SER A C 1
ATOM 2263 O O . SER A 1 290 ? 6.84 11.602 -13.922 1 79.12 290 SER A O 1
ATOM 2265 N N . PHE A 1 291 ? 7.113 13.773 -14.211 1 72.75 291 PHE A N 1
ATOM 2266 C CA . PHE A 1 291 ? 6.699 13.695 -15.609 1 72.75 291 PHE A CA 1
ATOM 2267 C C . PHE A 1 291 ? 7.684 12.867 -16.422 1 72.75 291 PHE A C 1
ATOM 2269 O O . PHE A 1 291 ? 7.277 12.016 -17.219 1 72.75 291 PHE A O 1
ATOM 2276 N N . THR A 1 292 ? 8.906 13.016 -16.234 1 76.25 292 THR A N 1
ATOM 2277 C CA . THR A 1 292 ? 9.922 12.352 -17.031 1 76.25 292 THR A CA 1
ATOM 2278 C C . THR A 1 292 ? 10.094 10.898 -16.594 1 76.25 292 THR A C 1
ATOM 2280 O O . THR A 1 292 ? 10.562 10.062 -17.375 1 76.25 292 THR A O 1
ATOM 2283 N N . LEU A 1 293 ? 9.758 10.656 -15.367 1 79.38 293 LEU A N 1
ATOM 2284 C CA . LEU A 1 293 ? 9.922 9.297 -14.844 1 79.38 293 LEU A CA 1
ATOM 2285 C C . LEU A 1 293 ? 9.07 8.312 -15.641 1 79.38 293 LEU A C 1
ATOM 2287 O O . LEU A 1 293 ? 9.461 7.16 -15.828 1 79.38 293 LEU A O 1
ATOM 2291 N N . ASN A 1 294 ? 8.016 8.781 -16.141 1 72 294 ASN A N 1
ATOM 2292 C CA . ASN A 1 294 ? 7.133 7.918 -16.938 1 72 294 ASN A CA 1
ATOM 2293 C C . ASN A 1 294 ? 7.812 7.43 -18.203 1 72 294 ASN A C 1
ATOM 2295 O O . ASN A 1 294 ? 7.508 6.344 -18.703 1 72 294 ASN A O 1
ATOM 2299 N N . PHE A 1 295 ? 8.797 8.148 -18.594 1 71.81 295 PHE A N 1
ATOM 2300 C CA . PHE A 1 295 ? 9.5 7.805 -19.828 1 71.81 295 PHE A CA 1
ATOM 2301 C C . PHE A 1 295 ? 10.797 7.074 -19.516 1 71.81 295 PHE A C 1
ATOM 2303 O O . PHE A 1 295 ? 11.195 6.172 -20.266 1 71.81 295 PHE A O 1
ATOM 2310 N N . ARG A 1 296 ? 11.367 7.469 -18.469 1 77.69 296 ARG A N 1
ATOM 2311 C CA . ARG A 1 296 ? 12.695 6.945 -18.141 1 77.69 296 ARG A CA 1
ATOM 2312 C C . ARG A 1 296 ? 12.586 5.609 -17.422 1 77.69 296 ARG A C 1
ATOM 2314 O O . ARG A 1 296 ? 13.578 4.895 -17.281 1 77.69 296 ARG A O 1
ATOM 2321 N N . LYS A 1 297 ? 11.391 5.301 -17.094 1 80.38 297 LYS A N 1
ATOM 2322 C CA . LYS A 1 297 ? 11.227 4.148 -16.219 1 80.38 297 LYS A CA 1
ATOM 2323 C C . LYS A 1 297 ? 11.734 2.873 -16.875 1 80.38 297 LYS A C 1
ATOM 2325 O O . LYS A 1 297 ? 12.273 1.989 -16.203 1 80.38 297 LYS A O 1
ATOM 2330 N N . TYR A 1 298 ? 11.625 2.742 -18.172 1 81.69 298 TYR A N 1
ATOM 2331 C CA . TYR A 1 298 ? 12.055 1.528 -18.859 1 81.69 298 TYR A CA 1
ATOM 2332 C C . TYR A 1 298 ? 13.57 1.386 -18.812 1 81.69 298 TYR A C 1
ATOM 2334 O O . TYR A 1 298 ? 14.094 0.303 -18.531 1 81.69 298 TYR A O 1
ATOM 2342 N N . PHE A 1 299 ? 14.188 2.516 -19.047 1 83.88 299 PHE A N 1
ATOM 2343 C CA . PHE A 1 299 ? 15.641 2.512 -19 1 83.88 299 PHE A CA 1
ATOM 2344 C C . PHE A 1 299 ? 16.141 2.324 -17.578 1 83.88 299 PHE A C 1
ATOM 2346 O O . PHE A 1 299 ? 17.078 1.57 -17.344 1 83.88 299 PHE A O 1
ATOM 2353 N N . MET A 1 300 ? 15.508 2.938 -16.703 1 84.88 300 MET A N 1
ATOM 2354 C CA . MET A 1 300 ? 15.883 2.836 -15.289 1 84.88 300 MET A CA 1
ATOM 2355 C C . MET A 1 300 ? 15.688 1.413 -14.773 1 84.88 300 MET A C 1
ATOM 2357 O O . MET A 1 300 ? 16.547 0.879 -14.07 1 84.88 300 MET A O 1
ATOM 2361 N N . ASN A 1 301 ? 14.617 0.82 -15.195 1 88.38 301 ASN A N 1
ATOM 2362 C CA . ASN A 1 301 ? 14.344 -0.55 -14.781 1 88.38 301 ASN A CA 1
ATOM 2363 C C . ASN A 1 301 ? 15.414 -1.515 -15.289 1 88.38 301 ASN A C 1
ATOM 2365 O O . ASN A 1 301 ? 15.805 -2.443 -14.578 1 88.38 301 ASN A O 1
ATOM 2369 N N . TYR A 1 302 ? 15.789 -1.264 -16.516 1 88.88 302 TYR A N 1
ATOM 2370 C CA . TYR A 1 302 ? 16.844 -2.111 -17.078 1 88.88 302 TYR A CA 1
ATOM 2371 C C . TYR A 1 302 ? 18.109 -2.021 -16.25 1 88.88 302 TYR A C 1
ATOM 2373 O O . TYR A 1 302 ? 18.688 -3.045 -15.859 1 88.88 302 TYR A O 1
ATOM 2381 N N . LYS A 1 303 ? 18.516 -0.812 -15.891 1 87.38 303 LYS A N 1
ATOM 2382 C CA . LYS A 1 303 ? 19.734 -0.598 -15.117 1 87.38 303 LYS A CA 1
ATOM 2383 C C . LYS A 1 303 ? 19.594 -1.175 -13.711 1 87.38 303 LYS A C 1
ATOM 2385 O O . LYS A 1 303 ? 20.516 -1.829 -13.211 1 87.38 303 LYS A O 1
ATOM 2390 N N . ILE A 1 304 ? 18.484 -0.939 -13.141 1 88.75 304 ILE A N 1
ATOM 2391 C CA . ILE A 1 304 ? 18.281 -1.361 -11.766 1 88.75 304 ILE A CA 1
ATOM 2392 C C . ILE A 1 304 ? 18.188 -2.885 -11.695 1 88.75 304 ILE A C 1
ATOM 2394 O O . ILE A 1 304 ? 18.688 -3.504 -10.758 1 88.75 304 ILE A O 1
ATOM 2398 N N . ARG A 1 305 ? 17.594 -3.469 -12.68 1 90.62 305 ARG A N 1
ATOM 2399 C CA . ARG A 1 305 ? 17.516 -4.926 -12.742 1 90.62 305 ARG A CA 1
ATOM 2400 C C . ARG A 1 305 ? 18.891 -5.551 -12.789 1 90.62 305 ARG A C 1
ATOM 2402 O O . ARG A 1 305 ? 19.156 -6.547 -12.102 1 90.62 305 ARG A O 1
ATOM 2409 N N . LYS A 1 306 ? 19.734 -4.93 -13.555 1 90.12 306 LYS A N 1
ATOM 2410 C CA . LYS A 1 306 ? 21.109 -5.426 -13.633 1 90.12 306 LYS A CA 1
ATOM 2411 C C . LYS A 1 306 ? 21.828 -5.281 -12.297 1 90.12 306 LYS A C 1
ATOM 2413 O O . LYS A 1 306 ? 22.578 -6.168 -11.898 1 90.12 306 LYS A O 1
ATOM 2418 N N . ALA A 1 307 ? 21.547 -4.207 -11.656 1 88.56 307 ALA A N 1
ATOM 2419 C CA . ALA A 1 307 ? 22.141 -3.99 -10.336 1 88.56 307 ALA A CA 1
ATOM 2420 C C . ALA A 1 307 ? 21.625 -5.008 -9.328 1 88.56 307 ALA A C 1
ATOM 2422 O O . ALA A 1 307 ? 22.375 -5.492 -8.484 1 88.56 307 ALA A O 1
ATOM 2423 N N . CYS A 1 308 ? 20.375 -5.305 -9.391 1 90.19 308 CYS A N 1
ATOM 2424 C CA . CYS A 1 308 ? 19.781 -6.309 -8.516 1 90.19 308 CYS A CA 1
ATOM 2425 C C . CYS A 1 308 ? 20.422 -7.676 -8.742 1 90.19 308 CYS A C 1
ATOM 2427 O O . CYS A 1 308 ? 20.719 -8.391 -7.781 1 90.19 308 CYS A O 1
ATOM 2429 N N . GLN A 1 309 ? 20.609 -7.984 -10.008 1 89.19 309 GLN A N 1
ATOM 2430 C CA . GLN A 1 309 ? 21.234 -9.258 -10.359 1 89.19 309 GLN A CA 1
ATOM 2431 C C . GLN A 1 309 ? 22.656 -9.344 -9.797 1 89.19 309 GLN A C 1
ATOM 2433 O O . GLN A 1 309 ? 23.047 -10.367 -9.234 1 89.19 309 GLN A O 1
ATOM 2438 N N . ALA A 1 310 ? 23.359 -8.25 -9.875 1 88.31 310 ALA A N 1
ATOM 2439 C CA . ALA A 1 310 ? 24.719 -8.195 -9.359 1 88.31 310 ALA A CA 1
ATOM 2440 C C . ALA A 1 310 ? 24.734 -8.383 -7.844 1 88.31 310 ALA A C 1
ATOM 2442 O O . ALA A 1 310 ? 25.609 -9.078 -7.309 1 88.31 310 ALA A O 1
ATOM 2443 N N . GLN A 1 311 ? 23.812 -7.824 -7.168 1 87.12 311 GLN A N 1
ATOM 2444 C CA . GLN A 1 311 ? 23.734 -7.941 -5.719 1 87.12 311 GLN A CA 1
ATOM 2445 C C . GLN A 1 311 ? 23.422 -9.375 -5.297 1 87.12 311 GLN A C 1
ATOM 2447 O O . GLN A 1 311 ? 23.969 -9.867 -4.312 1 87.12 311 GLN A O 1
ATOM 2452 N N . ARG A 1 312 ? 22.625 -10.047 -6.016 1 84.94 312 ARG A N 1
ATOM 2453 C CA . ARG A 1 312 ? 22.266 -11.43 -5.707 1 84.94 312 ARG A CA 1
ATOM 2454 C C . ARG A 1 312 ? 23.438 -12.367 -5.914 1 84.94 312 ARG A C 1
ATOM 2456 O O . ARG A 1 312 ? 23.656 -13.281 -5.117 1 84.94 312 ARG A O 1
ATOM 2463 N N . GLU A 1 313 ? 24.078 -12.125 -6.953 1 84.81 313 GLU A N 1
ATOM 2464 C CA . GLU A 1 313 ? 25.234 -12.969 -7.266 1 84.81 313 GLU A CA 1
ATOM 2465 C C . GLU A 1 313 ? 26.344 -12.797 -6.227 1 84.81 313 GLU A C 1
ATOM 2467 O O . GLU A 1 313 ? 27 -13.766 -5.855 1 84.81 313 GLU A O 1
ATOM 2472 N N . LYS A 1 314 ? 26.469 -11.625 -5.703 1 81.25 314 LYS A N 1
ATOM 2473 C CA . LYS A 1 314 ? 27.453 -11.367 -4.656 1 81.25 314 LYS A CA 1
ATOM 2474 C C . LYS A 1 314 ? 27.062 -12.055 -3.352 1 81.25 314 LYS A C 1
ATOM 2476 O O . LYS A 1 314 ? 27.922 -12.57 -2.637 1 81.25 314 LYS A O 1
ATOM 2481 N N . LYS A 1 315 ? 25.828 -12.109 -3.062 1 76.75 315 LYS A N 1
ATOM 2482 C CA . LYS A 1 315 ? 25.344 -12.742 -1.842 1 76.75 315 LYS A CA 1
ATOM 2483 C C . LYS A 1 315 ? 25.5 -14.258 -1.903 1 76.75 315 LYS A C 1
ATOM 2485 O O . LYS A 1 315 ? 25.797 -14.898 -0.89 1 76.75 315 LYS A O 1
ATOM 2490 N N . GLN A 1 316 ? 25.266 -14.797 -3.021 1 70.44 316 GLN A N 1
ATOM 2491 C CA . GLN A 1 316 ? 25.391 -16.234 -3.199 1 70.44 316 GLN A CA 1
ATOM 2492 C C . GLN A 1 316 ? 26.844 -16.688 -3.014 1 70.44 316 GLN A C 1
ATOM 2494 O O . GLN A 1 316 ? 27.109 -17.75 -2.451 1 70.44 316 GLN A O 1
ATOM 2499 N N . ILE A 1 317 ? 27.672 -15.773 -3.357 1 62.91 317 ILE A N 1
ATOM 2500 C CA . ILE A 1 317 ? 29.094 -16.094 -3.234 1 62.91 317 ILE A CA 1
ATOM 2501 C C . ILE A 1 317 ? 29.516 -15.984 -1.773 1 62.91 317 ILE A C 1
ATOM 2503 O O . ILE A 1 317 ? 30.344 -16.781 -1.299 1 62.91 317 ILE A O 1
ATOM 2507 N N . SER A 1 318 ? 28.844 -15.109 -1.068 1 61.19 318 SER A N 1
ATOM 2508 C CA . SER A 1 318 ? 29.203 -14.883 0.328 1 61.19 318 SER A CA 1
ATOM 2509 C C . SER A 1 318 ? 28.594 -15.953 1.233 1 61.19 318 SER A C 1
ATOM 2511 O O . SER A 1 318 ? 29.047 -16.141 2.369 1 61.19 318 SER A O 1
ATOM 2513 N N . GLN A 1 319 ? 27.516 -16.719 0.883 1 55.25 319 GLN A N 1
ATOM 2514 C CA . GLN A 1 319 ? 26.938 -17.812 1.67 1 55.25 319 GLN A CA 1
ATOM 2515 C C . GLN A 1 319 ? 27.578 -19.156 1.302 1 55.25 319 GLN A C 1
ATOM 2517 O O . GLN A 1 319 ? 27.766 -20.016 2.162 1 55.25 319 GLN A O 1
ATOM 2522 N N . MET B 1 1 ? 1.188 45.938 -14.625 1 33.69 1 MET B N 1
ATOM 2523 C CA . MET B 1 1 ? 1.24 45.312 -15.945 1 33.69 1 MET B CA 1
ATOM 2524 C C . MET B 1 1 ? 1.262 43.781 -15.828 1 33.69 1 MET B C 1
ATOM 2526 O O . MET B 1 1 ? 2.158 43.219 -15.195 1 33.69 1 MET B O 1
ATOM 2530 N N . ASN B 1 2 ? 0.059 43.125 -15.945 1 39.03 2 ASN B N 1
ATOM 2531 C CA . ASN B 1 2 ? -0.631 41.969 -15.352 1 39.03 2 ASN B CA 1
ATOM 2532 C C . ASN B 1 2 ? -0.058 40.656 -15.844 1 39.03 2 ASN B C 1
ATOM 2534 O O . ASN B 1 2 ? 0.272 40.531 -17.016 1 39.03 2 ASN B O 1
ATOM 2538 N N . HIS B 1 3 ? 0.594 39.969 -14.953 1 46.06 3 HIS B N 1
ATOM 2539 C CA . HIS B 1 3 ? 1.198 38.656 -15.172 1 46.06 3 HIS B CA 1
ATOM 2540 C C . HIS B 1 3 ? 0.345 37.781 -16.109 1 46.06 3 HIS B C 1
ATOM 2542 O O . HIS B 1 3 ? 0.871 36.969 -16.859 1 46.06 3 HIS B O 1
ATOM 2548 N N . LEU B 1 4 ? -0.897 38.062 -16.031 1 43.97 4 LEU B N 1
ATOM 2549 C CA . LEU B 1 4 ? -1.811 37.406 -16.938 1 43.97 4 LEU B CA 1
ATOM 2550 C C . LEU B 1 4 ? -1.63 37.906 -18.375 1 43.97 4 LEU B C 1
ATOM 2552 O O . LEU B 1 4 ? -1.705 37.125 -19.328 1 43.97 4 LEU B O 1
ATOM 2556 N N . GLU B 1 5 ? -1.424 39.125 -18.516 1 46.5 5 GLU B N 1
ATOM 2557 C CA . GLU B 1 5 ? -1.222 39.719 -19.828 1 46.5 5 GLU B CA 1
ATOM 2558 C C . GLU B 1 5 ? 0.048 39.188 -20.484 1 46.5 5 GLU B C 1
ATOM 2560 O O . GLU B 1 5 ? 0.085 39 -21.703 1 46.5 5 GLU B O 1
ATOM 2565 N N . LYS B 1 6 ? 1.054 38.969 -19.688 1 48.25 6 LYS B N 1
ATOM 2566 C CA . LYS B 1 6 ? 2.285 38.406 -20.234 1 48.25 6 LYS B CA 1
ATOM 2567 C C . LYS B 1 6 ? 2.09 36.969 -20.672 1 48.25 6 LYS B C 1
ATOM 2569 O O . LYS B 1 6 ? 2.637 36.531 -21.703 1 48.25 6 LYS B O 1
ATOM 2574 N N . LEU B 1 7 ? 1.303 36.25 -20 1 46.22 7 LEU B N 1
ATOM 2575 C CA . LEU B 1 7 ? 1.014 34.875 -20.359 1 46.22 7 LEU B CA 1
ATOM 2576 C C . LEU B 1 7 ? 0.215 34.812 -21.656 1 46.22 7 LEU B C 1
ATOM 2578 O O . LEU B 1 7 ? 0.485 33.969 -22.516 1 46.22 7 LEU B O 1
ATOM 2582 N N . ASP B 1 8 ? -0.737 35.656 -21.875 1 47.31 8 ASP B N 1
ATOM 2583 C CA . ASP B 1 8 ? -1.526 35.75 -23.094 1 47.31 8 ASP B CA 1
ATOM 2584 C C . ASP B 1 8 ? -0.642 36.094 -24.297 1 47.31 8 ASP B C 1
ATOM 2586 O O . ASP B 1 8 ? -0.792 35.5 -25.375 1 47.31 8 ASP B O 1
ATOM 2590 N N . THR B 1 9 ? 0.159 37.031 -24.078 1 51.59 9 THR B N 1
ATOM 2591 C CA . THR B 1 9 ? 1.066 37.406 -25.156 1 51.59 9 THR B CA 1
ATOM 2592 C C . THR B 1 9 ? 2.016 36.25 -25.484 1 51.59 9 THR B C 1
ATOM 2594 O O . THR B 1 9 ? 2.332 36.031 -26.656 1 51.59 9 THR B O 1
ATOM 2597 N N . PHE B 1 10 ? 2.479 35.562 -24.531 1 49.91 10 PHE B N 1
ATOM 2598 C CA . PHE B 1 10 ? 3.357 34.406 -24.75 1 49.91 10 PHE B CA 1
ATOM 2599 C C . PHE B 1 10 ? 2.617 33.312 -25.484 1 49.91 10 PHE B C 1
ATOM 2601 O O . PHE B 1 10 ? 3.152 32.688 -26.422 1 49.91 10 PHE B O 1
ATOM 2608 N N . VAL B 1 11 ? 1.449 33.094 -25.109 1 53.38 11 VAL B N 1
ATOM 2609 C CA . VAL B 1 11 ? 0.642 32.062 -25.75 1 53.38 11 VAL B CA 1
ATOM 2610 C C . VAL B 1 11 ? 0.287 32.5 -27.172 1 53.38 11 VAL B C 1
ATOM 2612 O O . VAL B 1 11 ? 0.347 31.688 -28.109 1 53.38 11 VAL B O 1
ATOM 2615 N N . VAL B 1 12 ? -0.039 33.719 -27.328 1 53.5 12 VAL B N 1
ATOM 2616 C CA . VAL B 1 12 ? -0.352 34.25 -28.641 1 53.5 12 VAL B CA 1
ATOM 2617 C C . VAL B 1 12 ? 0.896 34.219 -29.531 1 53.5 12 VAL B C 1
ATOM 2619 O O . VAL B 1 12 ? 0.823 33.875 -30.703 1 53.5 12 VAL B O 1
ATOM 2622 N N . ASN B 1 13 ? 1.979 34.656 -29 1 54.31 13 ASN B N 1
ATOM 2623 C CA . ASN B 1 13 ? 3.193 34.688 -29.797 1 54.31 13 ASN B CA 1
ATOM 2624 C C . ASN B 1 13 ? 3.744 33.281 -30.031 1 54.31 13 ASN B C 1
ATOM 2626 O O . ASN B 1 13 ? 4.594 33.062 -30.906 1 54.31 13 ASN B O 1
ATOM 2630 N N . ASN B 1 14 ? 3.467 32.312 -29.266 1 52 14 ASN B N 1
ATOM 2631 C CA . ASN B 1 14 ? 4.012 30.969 -29.453 1 52 14 ASN B CA 1
ATOM 2632 C C . ASN B 1 14 ? 2.904 29.938 -29.688 1 52 14 ASN B C 1
ATOM 2634 O O . ASN B 1 14 ? 3.023 28.781 -29.266 1 52 14 ASN B O 1
ATOM 2638 N N . LYS B 1 15 ? 1.879 30.531 -30.328 1 52.72 15 LYS B N 1
ATOM 2639 C CA . LYS B 1 15 ? 0.708 29.734 -30.672 1 52.72 15 LYS B CA 1
ATOM 2640 C C . LYS B 1 15 ? 1.117 28.406 -31.312 1 52.72 15 LYS B C 1
ATOM 2642 O O . LYS B 1 15 ? 0.545 27.359 -31.016 1 52.72 15 LYS B O 1
ATOM 2647 N N . ARG B 1 16 ? 2.064 28.625 -32.125 1 57.78 16 ARG B N 1
ATOM 2648 C CA . ARG B 1 16 ? 2.506 27.422 -32.844 1 57.78 16 ARG B CA 1
ATOM 2649 C C . ARG B 1 16 ? 3.105 26.406 -31.875 1 57.78 16 ARG B C 1
ATOM 2651 O O . ARG B 1 16 ? 2.826 25.219 -31.969 1 57.78 16 ARG B O 1
ATOM 2658 N N . ALA B 1 17 ? 3.949 26.953 -30.984 1 58.31 17 ALA B N 1
ATOM 2659 C CA . ALA B 1 17 ? 4.582 26.062 -30.016 1 58.31 17 ALA B CA 1
ATOM 2660 C C . ALA B 1 17 ? 3.547 25.453 -29.078 1 58.31 17 ALA B C 1
ATOM 2662 O O . ALA B 1 17 ? 3.594 24.25 -28.781 1 58.31 17 ALA B O 1
ATOM 2663 N N . ALA B 1 18 ? 2.668 26.281 -28.688 1 58.53 18 ALA B N 1
ATOM 2664 C CA . ALA B 1 18 ? 1.588 25.781 -27.844 1 58.53 18 ALA B CA 1
ATOM 2665 C C . ALA B 1 18 ? 0.733 24.75 -28.578 1 58.53 18 ALA B C 1
ATOM 2667 O O . ALA B 1 18 ? 0.329 23.75 -28 1 58.53 18 ALA B O 1
ATOM 2668 N N . GLY B 1 19 ? 0.506 25.078 -29.812 1 55.28 19 GLY B N 1
ATOM 2669 C CA . GLY B 1 19 ? -0.234 24.125 -30.641 1 55.28 19 GLY B CA 1
ATOM 2670 C C . GLY B 1 19 ? 0.469 22.797 -30.797 1 55.28 19 GLY B C 1
ATOM 2671 O O . GLY B 1 19 ? -0.164 21.75 -30.719 1 55.28 19 GLY B O 1
ATOM 2672 N N . LEU B 1 20 ? 1.754 22.859 -30.953 1 60.22 20 LEU B N 1
ATOM 2673 C CA . LEU B 1 20 ? 2.551 21.641 -31.109 1 60.22 20 LEU B CA 1
ATOM 2674 C C . LEU B 1 20 ? 2.594 20.844 -29.812 1 60.22 20 LEU B C 1
ATOM 2676 O O . LEU B 1 20 ? 2.518 19.609 -29.828 1 60.22 20 LEU B O 1
ATOM 2680 N N . ILE B 1 21 ? 2.689 21.578 -28.75 1 56.44 21 ILE B N 1
ATOM 2681 C CA . ILE B 1 21 ? 2.693 20.906 -27.453 1 56.44 21 ILE B CA 1
ATOM 2682 C C . ILE B 1 21 ? 1.345 20.234 -27.203 1 56.44 21 ILE B C 1
ATOM 2684 O O . ILE B 1 21 ? 1.287 19.094 -26.766 1 56.44 21 ILE B O 1
ATOM 2688 N N . ALA B 1 22 ? 0.367 21 -27.609 1 56.31 22 ALA B N 1
ATOM 2689 C CA . ALA B 1 22 ? -0.978 20.453 -27.469 1 56.31 22 ALA B CA 1
ATOM 2690 C C . ALA B 1 22 ? -1.176 19.25 -28.375 1 56.31 22 ALA B C 1
ATOM 2692 O O . ALA B 1 22 ? -1.723 18.219 -27.953 1 56.31 22 ALA B O 1
ATOM 2693 N N . ALA B 1 23 ? -0.698 19.391 -29.578 1 60.97 23 ALA B N 1
ATOM 2694 C CA . ALA B 1 23 ? -0.791 18.297 -30.516 1 60.97 23 ALA B CA 1
ATOM 2695 C C . ALA B 1 23 ? 0.013 17.078 -30.047 1 60.97 23 ALA B C 1
ATOM 2697 O O . ALA B 1 23 ? -0.429 15.945 -30.172 1 60.97 23 ALA B O 1
ATOM 2698 N N . GLY B 1 24 ? 1.141 17.281 -29.547 1 57.88 24 GLY B N 1
ATOM 2699 C CA . GLY B 1 24 ? 1.964 16.234 -28.984 1 57.88 24 GLY B CA 1
ATOM 2700 C C . GLY B 1 24 ? 1.312 15.531 -27.812 1 57.88 24 GLY B C 1
ATOM 2701 O O . GLY B 1 24 ? 1.349 14.305 -27.719 1 57.88 24 GLY B O 1
ATOM 2702 N N . ALA B 1 25 ? 0.761 16.359 -27.062 1 56.75 25 ALA B N 1
ATOM 2703 C CA . ALA B 1 25 ? 0.071 15.797 -25.906 1 56.75 25 ALA B CA 1
ATOM 2704 C C . ALA B 1 25 ? -1.115 14.945 -26.328 1 56.75 25 ALA B C 1
ATOM 2706 O O . ALA B 1 25 ? -1.303 13.828 -25.828 1 56.75 25 ALA B O 1
ATOM 2707 N N . VAL B 1 26 ? -1.849 15.477 -27.25 1 56.94 26 VAL B N 1
ATOM 2708 C CA . VAL B 1 26 ? -2.992 14.742 -27.797 1 56.94 26 VAL B CA 1
ATOM 2709 C C . VAL B 1 26 ? -2.516 13.453 -28.453 1 56.94 26 VAL B C 1
ATOM 2711 O O . VAL B 1 26 ? -3.127 12.398 -28.281 1 56.94 26 VAL B O 1
ATOM 2714 N N . GLY B 1 27 ? -1.475 13.539 -29.172 1 59.56 27 GLY B N 1
ATOM 2715 C CA . GLY B 1 27 ? -0.899 12.352 -29.797 1 59.56 27 GLY B CA 1
ATOM 2716 C C . GLY B 1 27 ? -0.458 11.305 -28.781 1 59.56 27 GLY B C 1
ATOM 2717 O O . GLY B 1 27 ? -0.695 10.117 -28.984 1 59.56 27 GLY B O 1
ATOM 2718 N N . TYR B 1 28 ? 0.062 11.758 -27.766 1 60.19 28 TYR B N 1
ATOM 2719 C CA . TYR B 1 28 ? 0.525 10.852 -26.719 1 60.19 28 TYR B CA 1
ATOM 2720 C C . TYR B 1 28 ? -0.645 10.117 -26.078 1 60.19 28 TYR B C 1
ATOM 2722 O O . TYR B 1 28 ? -0.598 8.898 -25.891 1 60.19 28 TYR B O 1
ATOM 2730 N N . VAL B 1 29 ? -1.577 10.836 -25.75 1 56.31 29 VAL B N 1
ATOM 2731 C CA . VAL B 1 29 ? -2.752 10.25 -25.109 1 56.31 29 VAL B CA 1
ATOM 2732 C C . VAL B 1 29 ? -3.436 9.281 -26.078 1 56.31 29 VAL B C 1
ATOM 2734 O O . VAL B 1 29 ? -3.877 8.203 -25.672 1 56.31 29 VAL B O 1
ATOM 2737 N N . ALA B 1 30 ? -3.488 9.727 -27.281 1 59.84 30 ALA B N 1
ATOM 2738 C CA . ALA B 1 30 ? -4.07 8.859 -28.297 1 59.84 30 ALA B CA 1
ATOM 2739 C C . ALA B 1 30 ? -3.275 7.566 -28.438 1 59.84 30 ALA B C 1
ATOM 2741 O O . ALA B 1 30 ? -3.857 6.48 -28.531 1 59.84 30 ALA B O 1
ATOM 2742 N N . LEU B 1 31 ? -2.074 7.695 -28.344 1 63.88 31 LEU B N 1
ATOM 2743 C CA . LEU B 1 31 ? -1.214 6.523 -28.453 1 63.88 31 LEU B CA 1
ATOM 2744 C C . LEU B 1 31 ? -1.373 5.613 -27.25 1 63.88 31 LEU B C 1
ATOM 2746 O O . LEU B 1 31 ? -1.398 4.387 -27.391 1 63.88 31 LEU B O 1
ATOM 2750 N N . LYS B 1 32 ? -1.565 6.254 -26.172 1 61.66 32 LYS B N 1
ATOM 2751 C CA . LYS B 1 32 ? -1.771 5.469 -24.953 1 61.66 32 LYS B CA 1
ATOM 2752 C C . LYS B 1 32 ? -3.107 4.73 -25 1 61.66 32 LYS B C 1
ATOM 2754 O O . LYS B 1 32 ? -3.189 3.562 -24.609 1 61.66 32 LYS B O 1
ATOM 2759 N N . ALA B 1 33 ? -4.07 5.445 -25.516 1 60.56 33 ALA B N 1
ATOM 2760 C CA . ALA B 1 33 ? -5.391 4.836 -25.641 1 60.56 33 ALA B CA 1
ATOM 2761 C C . ALA B 1 33 ? -5.371 3.691 -26.656 1 60.56 33 ALA B C 1
ATOM 2763 O O . ALA B 1 33 ? -5.938 2.625 -26.406 1 60.56 33 ALA B O 1
ATOM 2764 N N . LEU B 1 34 ? -4.727 3.926 -27.641 1 63.28 34 LEU B N 1
ATOM 2765 C CA . LEU B 1 34 ? -4.613 2.898 -28.672 1 63.28 34 LEU B CA 1
ATOM 2766 C C . LEU B 1 34 ? -3.857 1.682 -28.156 1 63.28 34 LEU B C 1
ATOM 2768 O O . LEU B 1 34 ? -4.215 0.542 -28.453 1 63.28 34 LEU B O 1
ATOM 2772 N N . SER B 1 35 ? -2.939 1.964 -27.375 1 64.25 35 SER B N 1
ATOM 2773 C CA . SER B 1 35 ? -2.16 0.873 -26.797 1 64.25 35 SER B CA 1
ATOM 2774 C C . SER B 1 35 ? -3.012 0.027 -25.859 1 64.25 35 SER B C 1
ATOM 2776 O O . SER B 1 35 ? -2.889 -1.2 -25.844 1 64.25 35 SER B O 1
ATOM 2778 N N . LYS B 1 36 ? -3.865 0.683 -25.172 1 63.69 36 LYS B N 1
ATOM 2779 C CA . LYS B 1 36 ? -4.75 -0.043 -24.266 1 63.69 36 LYS B CA 1
ATOM 2780 C C . LYS B 1 36 ? -5.762 -0.881 -25.031 1 63.69 36 LYS B C 1
ATOM 2782 O O . LYS B 1 36 ? -6.066 -2.012 -24.641 1 63.69 36 LYS B O 1
ATOM 2787 N N . VAL B 1 37 ? -6.238 -0.307 -26.109 1 62.06 37 VAL B N 1
ATOM 2788 C CA . VAL B 1 37 ? -7.199 -1.017 -26.938 1 62.06 37 VAL B CA 1
ATOM 2789 C C . VAL B 1 37 ? -6.52 -2.211 -27.609 1 62.06 37 VAL B C 1
ATOM 2791 O O . VAL B 1 37 ? -7.086 -3.303 -27.672 1 62.06 37 VAL B O 1
ATOM 2794 N N . ALA B 1 38 ? -5.363 -1.984 -28.047 1 62.56 38 ALA B N 1
ATOM 2795 C CA . ALA B 1 38 ? -4.605 -3.061 -28.672 1 62.56 38 ALA B CA 1
ATOM 2796 C C . ALA B 1 38 ? -4.328 -4.188 -27.688 1 62.56 38 ALA B C 1
ATOM 2798 O O . ALA B 1 38 ? -4.41 -5.367 -28.047 1 62.56 38 ALA B O 1
ATOM 2799 N N . CYS B 1 39 ? -4.035 -3.758 -26.5 1 64.44 39 CYS B N 1
ATOM 2800 C CA . CYS B 1 39 ? -3.781 -4.754 -25.453 1 64.44 39 CYS B CA 1
ATOM 2801 C C . CYS B 1 39 ? -5.031 -5.582 -25.188 1 64.44 39 CYS B C 1
ATOM 2803 O O . CYS B 1 39 ? -4.949 -6.797 -25 1 64.44 39 CYS B O 1
ATOM 2805 N N . LEU B 1 40 ? -6.129 -4.914 -25.234 1 64.69 40 LEU B N 1
ATOM 2806 C CA . LEU B 1 40 ? -7.398 -5.598 -25.031 1 64.69 40 LEU B CA 1
ATOM 2807 C C . LEU B 1 40 ? -7.672 -6.594 -26.156 1 64.69 40 LEU B C 1
ATOM 2809 O O . LEU B 1 40 ? -8.125 -7.715 -25.891 1 64.69 40 LEU B O 1
ATOM 2813 N N . PHE B 1 41 ? -7.332 -6.199 -27.266 1 63.16 41 PHE B N 1
ATOM 2814 C CA . PHE B 1 41 ? -7.562 -7.059 -28.422 1 63.16 41 PHE B CA 1
ATOM 2815 C C . PHE B 1 41 ? -6.621 -8.258 -28.406 1 63.16 41 PHE B C 1
ATOM 2817 O O . PHE B 1 41 ? -7.023 -9.375 -28.719 1 63.16 41 PHE B O 1
ATOM 2824 N N . LYS B 1 42 ? -5.457 -8.016 -28.016 1 64.56 42 LYS B N 1
ATOM 2825 C CA . LYS B 1 42 ? -4.477 -9.102 -27.922 1 64.56 42 LYS B CA 1
ATOM 2826 C C . LYS B 1 42 ? -4.914 -10.156 -26.906 1 64.56 42 LYS B C 1
ATOM 2828 O O . LYS B 1 42 ? -4.738 -11.352 -27.141 1 64.56 42 LYS B O 1
ATOM 2833 N N . LYS B 1 43 ? -5.523 -9.719 -25.906 1 66.81 43 LYS B N 1
ATOM 2834 C CA . LYS B 1 43 ? -5.965 -10.617 -24.844 1 66.81 43 LYS B CA 1
ATOM 2835 C C . LYS B 1 43 ? -7.074 -11.547 -25.328 1 66.81 43 LYS B C 1
ATOM 2837 O O . LYS B 1 43 ? -7.199 -12.672 -24.859 1 66.81 43 LYS B O 1
ATOM 2842 N N . PHE B 1 44 ? -7.754 -11.078 -26.328 1 65.25 44 PHE B N 1
ATOM 2843 C CA . PHE B 1 44 ? -8.875 -11.859 -26.828 1 65.25 44 PHE B CA 1
ATOM 2844 C C . PHE B 1 44 ? -8.414 -12.828 -27.922 1 65.25 44 PHE B C 1
ATOM 2846 O O . PHE B 1 44 ? -9.047 -13.852 -28.156 1 65.25 44 PHE B O 1
ATOM 2853 N N . ILE B 1 45 ? -7.246 -12.547 -28.375 1 66.88 45 ILE B N 1
ATOM 2854 C CA . ILE B 1 45 ? -6.895 -13.305 -29.562 1 66.88 45 ILE B CA 1
ATOM 2855 C C . ILE B 1 45 ? -5.789 -14.305 -29.234 1 66.88 45 ILE B C 1
ATOM 2857 O O . ILE B 1 45 ? -5.777 -15.414 -29.781 1 66.88 45 ILE B O 1
ATOM 2861 N N . LEU B 1 46 ? -4.941 -14.008 -28.328 1 73.81 46 LEU B N 1
ATOM 2862 C CA . LEU B 1 46 ? -3.785 -14.867 -28.109 1 73.81 46 LEU B CA 1
ATOM 2863 C C . LEU B 1 46 ? -4.109 -15.961 -27.094 1 73.81 46 LEU B C 1
ATOM 2865 O O . LEU B 1 46 ? -4.66 -15.688 -26.031 1 73.81 46 LEU B O 1
ATOM 2869 N N . PRO B 1 47 ? -3.852 -17.172 -27.578 1 79.06 47 PRO B N 1
ATOM 2870 C CA . PRO B 1 47 ? -4.082 -18.266 -26.625 1 79.06 47 PRO B CA 1
ATOM 2871 C C . PRO B 1 47 ? -3.121 -18.219 -25.438 1 79.06 47 PRO B C 1
ATOM 2873 O O . PRO B 1 47 ? -2.031 -17.656 -25.531 1 79.06 47 PRO B O 1
ATOM 2876 N N . GLY B 1 48 ? -3.539 -18.75 -24.328 1 85.5 48 GLY B N 1
ATOM 2877 C CA . GLY B 1 48 ? -2.691 -18.859 -23.141 1 85.5 48 GLY B CA 1
ATOM 2878 C C . GLY B 1 48 ? -1.568 -19.859 -23.297 1 85.5 48 GLY B C 1
ATOM 2879 O O . GLY B 1 48 ? -1.595 -20.688 -24.203 1 85.5 48 GLY B O 1
ATOM 2880 N N . TYR B 1 49 ? -0.58 -19.75 -22.5 1 90.12 49 TYR B N 1
ATOM 2881 C CA . TYR B 1 49 ? 0.516 -20.719 -22.484 1 90.12 49 TYR B CA 1
ATOM 2882 C C . TYR B 1 49 ? 0.082 -22.016 -21.828 1 90.12 49 TYR B C 1
ATOM 2884 O O . TYR B 1 49 ? -0.816 -22.031 -20.984 1 90.12 49 TYR B O 1
ATOM 2892 N N . ASN B 1 50 ? 0.689 -23.078 -22.359 1 94.62 50 ASN B N 1
ATOM 2893 C CA . ASN B 1 50 ? 0.65 -24.297 -21.562 1 94.62 50 ASN B CA 1
ATOM 2894 C C . ASN B 1 50 ? 1.55 -24.188 -20.344 1 94.62 50 ASN B C 1
ATOM 2896 O O . ASN B 1 50 ? 2.766 -24.375 -20.438 1 94.62 50 ASN B O 1
ATOM 2900 N N . LEU B 1 51 ? 0.992 -24 -19.188 1 96.69 51 LEU B N 1
ATOM 2901 C CA . LEU B 1 51 ? 1.74 -23.641 -17.984 1 96.69 51 LEU B CA 1
ATOM 2902 C C . LEU B 1 51 ? 2.555 -24.828 -17.469 1 96.69 51 LEU B C 1
ATOM 2904 O O . LEU B 1 51 ? 3.637 -24.641 -16.906 1 96.69 51 LEU B O 1
ATOM 2908 N N . ILE B 1 52 ? 2.08 -26.031 -17.656 1 95.38 52 ILE B N 1
ATOM 2909 C CA . ILE B 1 52 ? 2.801 -27.219 -17.203 1 95.38 52 ILE B CA 1
ATOM 2910 C C . ILE B 1 52 ? 4.098 -27.359 -18 1 95.38 52 ILE B C 1
ATOM 2912 O O . ILE B 1 52 ? 5.133 -27.734 -17.438 1 95.38 52 ILE B O 1
ATOM 2916 N N . GLU B 1 53 ? 4.012 -27.141 -19.234 1 95.25 53 GLU B N 1
ATOM 2917 C CA . GLU B 1 53 ? 5.211 -27.172 -20.062 1 95.25 53 GLU B CA 1
ATOM 2918 C C . GLU B 1 53 ? 6.137 -26 -19.734 1 95.25 53 GLU B C 1
ATOM 2920 O O . GLU B 1 53 ? 7.359 -26.172 -19.688 1 95.25 53 GLU B O 1
ATOM 2925 N N . ARG B 1 54 ? 5.57 -24.906 -19.484 1 96.19 54 ARG B N 1
ATOM 2926 C CA . ARG B 1 54 ? 6.336 -23.672 -19.266 1 96.19 54 ARG B CA 1
ATOM 2927 C C . ARG B 1 54 ? 7.055 -23.703 -17.922 1 96.19 54 ARG B C 1
ATOM 2929 O O . ARG B 1 54 ? 8.211 -23.281 -17.828 1 96.19 54 ARG B O 1
ATOM 2936 N N . TYR B 1 55 ? 6.379 -24.219 -16.906 1 97.31 55 TYR B N 1
ATOM 2937 C CA . TYR B 1 55 ? 6.93 -24.156 -15.555 1 97.31 55 TYR B CA 1
ATOM 2938 C C . TYR B 1 55 ? 7.465 -25.5 -15.109 1 97.31 55 TYR B C 1
ATOM 2940 O O . TYR B 1 55 ? 8.227 -25.594 -14.141 1 97.31 55 TYR B O 1
ATOM 2948 N N . GLY B 1 56 ? 7.09 -26.578 -15.758 1 93.56 56 GLY B N 1
ATOM 2949 C CA . GLY B 1 56 ? 7.672 -27.875 -15.5 1 93.56 56 GLY B CA 1
ATOM 2950 C C . GLY B 1 56 ? 6.648 -28.906 -15.07 1 93.56 56 GLY B C 1
ATOM 2951 O O . GLY B 1 56 ? 5.98 -28.734 -14.047 1 93.56 56 GLY B O 1
ATOM 2952 N N . LYS B 1 57 ? 6.633 -30 -15.828 1 95.19 57 LYS B N 1
ATOM 2953 C CA . LYS B 1 57 ? 5.77 -31.125 -15.469 1 95.19 57 LYS B CA 1
ATOM 2954 C C . LYS B 1 57 ? 6.164 -31.719 -14.117 1 95.19 57 LYS B C 1
ATOM 2956 O O . LYS B 1 57 ? 7.352 -31.891 -13.828 1 95.19 57 LYS B O 1
ATOM 2961 N N . GLY B 1 58 ? 5.172 -31.969 -13.266 1 96.25 58 GLY B N 1
ATOM 2962 C CA . GLY B 1 58 ? 5.438 -32.594 -11.969 1 96.25 58 GLY B CA 1
ATOM 2963 C C . GLY B 1 58 ? 5.73 -31.562 -10.883 1 96.25 58 GLY B C 1
ATOM 2964 O O . GLY B 1 58 ? 5.859 -31.922 -9.711 1 96.25 58 GLY B O 1
ATOM 2965 N N . SER B 1 59 ? 5.84 -30.297 -11.258 1 98 59 SER B N 1
ATOM 2966 C CA . SER B 1 59 ? 6.121 -29.25 -10.281 1 98 59 SER B CA 1
ATOM 2967 C C . SER B 1 59 ? 4.883 -28.922 -9.445 1 98 59 SER B C 1
ATOM 2969 O O . SER B 1 59 ? 3.807 -29.469 -9.688 1 98 59 SER B O 1
ATOM 2971 N N . TYR B 1 60 ? 5.082 -28.172 -8.43 1 98.75 60 TYR B N 1
ATOM 2972 C CA . TYR B 1 60 ? 4.027 -27.828 -7.484 1 98.75 60 TYR B CA 1
ATOM 2973 C C . TYR B 1 60 ? 3.617 -26.359 -7.633 1 98.75 60 TYR B C 1
ATOM 2975 O O . TYR B 1 60 ? 4.465 -25.5 -7.848 1 98.75 60 TYR B O 1
ATOM 2983 N N . ALA B 1 61 ? 2.354 -26.109 -7.523 1 98.88 61 ALA B N 1
ATOM 2984 C CA . ALA B 1 61 ? 1.821 -24.766 -7.328 1 98.88 61 ALA B CA 1
ATOM 2985 C C . ALA B 1 61 ? 1.443 -24.531 -5.867 1 98.88 61 ALA B C 1
ATOM 2987 O O . ALA B 1 61 ? 0.705 -25.312 -5.277 1 98.88 61 ALA B O 1
ATOM 2988 N N . ALA B 1 62 ? 2.012 -23.516 -5.309 1 98.94 62 ALA B N 1
ATOM 2989 C CA . ALA B 1 62 ? 1.688 -23.125 -3.938 1 98.94 62 ALA B CA 1
ATOM 2990 C C . ALA B 1 62 ? 0.61 -22.047 -3.916 1 98.94 62 ALA B C 1
ATOM 2992 O O . ALA B 1 62 ? 0.713 -21.047 -4.621 1 98.94 62 ALA B O 1
ATOM 2993 N N . VAL B 1 63 ? -0.453 -22.25 -3.143 1 98.94 63 VAL B N 1
ATOM 2994 C CA . VAL B 1 63 ? -1.56 -21.312 -3.059 1 98.94 63 VAL B CA 1
ATOM 2995 C C . VAL B 1 63 ? -1.837 -20.969 -1.597 1 98.94 63 VAL B C 1
ATOM 2997 O O . VAL B 1 63 ? -1.987 -21.859 -0.761 1 98.94 63 VAL B O 1
ATOM 3000 N N . THR B 1 64 ? -1.862 -19.672 -1.275 1 98.88 64 THR B N 1
ATOM 3001 C CA . THR B 1 64 ? -2.145 -19.234 0.085 1 98.88 64 THR B CA 1
ATOM 3002 C C . THR B 1 64 ? -3.641 -19.016 0.283 1 98.88 64 THR B C 1
ATOM 3004 O O . THR B 1 64 ? -4.332 -18.547 -0.625 1 98.88 64 THR B O 1
ATOM 3007 N N . ALA B 1 65 ? -4.195 -19.375 1.5 1 97.69 65 ALA B N 1
ATOM 3008 C CA . ALA B 1 65 ? -5.59 -19.156 1.88 1 97.69 65 ALA B CA 1
ATOM 3009 C C . ALA B 1 65 ? -6.539 -19.656 0.791 1 97.69 65 ALA B C 1
ATOM 3011 O O . ALA B 1 65 ? -7.316 -18.859 0.241 1 97.69 65 ALA B O 1
ATOM 3012 N N . CYS B 1 66 ? -6.594 -21 0.64 1 97.88 66 CYS B N 1
ATOM 3013 C CA . CYS B 1 66 ? -7.145 -21.469 -0.625 1 97.88 66 CYS B CA 1
ATOM 3014 C C . CYS B 1 66 ? -8.258 -22.469 -0.392 1 97.88 66 CYS B C 1
ATOM 3016 O O . CYS B 1 66 ? -8.5 -23.344 -1.231 1 97.88 66 CYS B O 1
ATOM 3018 N N . THR B 1 67 ? -8.914 -22.391 0.736 1 96.31 67 THR B N 1
ATOM 3019 C CA . THR B 1 67 ? -9.977 -23.344 1.003 1 96.31 67 THR B CA 1
ATOM 3020 C C . THR B 1 67 ? -11.328 -22.797 0.565 1 96.31 67 THR B C 1
ATOM 3022 O O . THR B 1 67 ? -12.32 -23.531 0.538 1 96.31 67 THR B O 1
ATOM 3025 N N . ASP B 1 68 ? -11.406 -21.453 0.261 1 93.69 68 ASP B N 1
ATOM 3026 C CA . ASP B 1 68 ? -12.641 -20.828 -0.209 1 93.69 68 ASP B CA 1
ATOM 3027 C C . ASP B 1 68 ? -12.359 -19.797 -1.301 1 93.69 68 ASP B C 1
ATOM 3029 O O . ASP B 1 68 ? -11.203 -19.469 -1.566 1 93.69 68 ASP B O 1
ATOM 3033 N N . GLY B 1 69 ? -13.414 -19.422 -1.938 1 93.88 69 GLY B N 1
ATOM 3034 C CA . GLY B 1 69 ? -13.383 -18.281 -2.832 1 93.88 69 GLY B CA 1
ATOM 3035 C C . GLY B 1 69 ? -12.438 -18.469 -4.004 1 93.88 69 GLY B C 1
ATOM 3036 O O . GLY B 1 69 ? -12.438 -19.516 -4.648 1 93.88 69 GLY B O 1
ATOM 3037 N N . ILE B 1 70 ? -11.727 -17.391 -4.293 1 95.81 70 ILE B N 1
ATOM 3038 C CA . ILE B 1 70 ? -10.812 -17.375 -5.426 1 95.81 70 ILE B CA 1
ATOM 3039 C C . ILE B 1 70 ? -9.695 -18.391 -5.215 1 95.81 70 ILE B C 1
ATOM 3041 O O . ILE B 1 70 ? -9.273 -19.062 -6.156 1 95.81 70 ILE B O 1
ATOM 3045 N N . GLY B 1 71 ? -9.242 -18.562 -3.967 1 97.75 71 GLY B N 1
ATOM 3046 C CA . GLY B 1 71 ? -8.227 -19.547 -3.648 1 97.75 71 GLY B CA 1
ATOM 3047 C C . GLY B 1 71 ? -8.625 -20.969 -4.02 1 97.75 71 GLY B C 1
ATOM 3048 O O . GLY B 1 71 ? -7.84 -21.703 -4.621 1 97.75 71 GLY B O 1
ATOM 3049 N N . LYS B 1 72 ? -9.836 -21.281 -3.65 1 97.62 72 LYS B N 1
ATOM 3050 C CA . LYS B 1 72 ? -10.359 -22.594 -4.023 1 97.62 72 LYS B CA 1
ATOM 3051 C C . LYS B 1 72 ? -10.414 -22.75 -5.543 1 97.62 72 LYS B C 1
ATOM 3053 O O . LYS B 1 72 ? -10.109 -23.812 -6.074 1 97.62 72 LYS B O 1
ATOM 3058 N N . GLY B 1 73 ? -10.812 -21.688 -6.195 1 97.38 73 GLY B N 1
ATOM 3059 C CA . GLY B 1 73 ? -10.797 -21.688 -7.652 1 97.38 73 GLY B CA 1
ATOM 3060 C C . GLY B 1 73 ? -9.438 -22 -8.234 1 97.38 73 GLY B C 1
ATOM 3061 O O . GLY B 1 73 ? -9.328 -22.781 -9.18 1 97.38 73 GLY B O 1
ATOM 3062 N N . PHE B 1 74 ? -8.406 -21.438 -7.684 1 98.38 74 PHE B N 1
ATOM 3063 C CA . PHE B 1 74 ? -7.047 -21.672 -8.164 1 98.38 74 PHE B CA 1
ATOM 3064 C C . PHE B 1 74 ? -6.645 -23.125 -7.941 1 98.38 74 PHE B C 1
ATOM 3066 O O . PHE B 1 74 ? -6.082 -23.766 -8.836 1 98.38 74 PHE B O 1
ATOM 3073 N N . VAL B 1 75 ? -6.945 -23.594 -6.766 1 98.44 75 VAL B N 1
ATOM 3074 C CA . VAL B 1 75 ? -6.566 -24.969 -6.434 1 98.44 75 VAL B CA 1
ATOM 3075 C C . VAL B 1 75 ? -7.223 -25.938 -7.414 1 98.44 75 VAL B C 1
ATOM 3077 O O . VAL B 1 75 ? -6.57 -26.844 -7.934 1 98.44 75 VAL B O 1
ATOM 3080 N N . LEU B 1 76 ? -8.469 -25.734 -7.727 1 98.19 76 LEU B N 1
ATOM 3081 C CA . LEU B 1 76 ? -9.203 -26.594 -8.641 1 98.19 76 LEU B CA 1
ATOM 3082 C C . LEU B 1 76 ? -8.648 -26.484 -10.055 1 98.19 76 LEU B C 1
ATOM 3084 O O . LEU B 1 76 ? -8.398 -27.516 -10.703 1 98.19 76 LEU B O 1
ATOM 3088 N N . GLU B 1 77 ? -8.43 -25.281 -10.523 1 97.75 77 GLU B N 1
ATOM 3089 C CA . GLU B 1 77 ? -7.957 -25.078 -11.883 1 97.75 77 GLU B CA 1
ATOM 3090 C C . GLU B 1 77 ? -6.531 -25.594 -12.062 1 97.75 77 GLU B C 1
ATOM 3092 O O . GLU B 1 77 ? -6.191 -26.141 -13.109 1 97.75 77 GLU B O 1
ATOM 3097 N N . LEU B 1 78 ? -5.699 -25.453 -11.062 1 98.5 78 LEU B N 1
ATOM 3098 C CA . LEU B 1 78 ? -4.316 -25.906 -11.133 1 98.5 78 LEU B CA 1
ATOM 3099 C C . LEU B 1 78 ? -4.246 -27.422 -11.117 1 98.5 78 LEU B C 1
ATOM 3101 O O . LEU B 1 78 ? -3.451 -28.016 -11.844 1 98.5 78 LEU B O 1
ATOM 3105 N N . ALA B 1 79 ? -5.074 -28.062 -10.312 1 98.25 79 ALA B N 1
ATOM 3106 C CA . ALA B 1 79 ? -5.16 -29.516 -10.305 1 98.25 79 ALA B CA 1
ATOM 3107 C C . ALA B 1 79 ? -5.59 -30.047 -11.672 1 98.25 79 ALA B C 1
ATOM 3109 O O . ALA B 1 79 ? -5.027 -31.031 -12.164 1 98.25 79 ALA B O 1
ATOM 3110 N N . LYS B 1 80 ? -6.543 -29.375 -12.266 1 97.31 80 LYS B N 1
ATOM 3111 C CA . LYS B 1 80 ? -7.031 -29.75 -13.586 1 97.31 80 LYS B CA 1
ATOM 3112 C C . LYS B 1 80 ? -5.922 -29.672 -14.633 1 97.31 80 LYS B C 1
ATOM 3114 O O . LYS B 1 80 ? -5.871 -30.484 -15.555 1 97.31 80 LYS B O 1
ATOM 3119 N N . ARG B 1 81 ? -5.047 -28.734 -14.461 1 96.81 81 ARG B N 1
ATOM 3120 C CA . ARG B 1 81 ? -3.977 -28.5 -15.43 1 96.81 81 ARG B CA 1
ATOM 3121 C C . ARG B 1 81 ? -2.789 -29.422 -15.156 1 96.81 81 ARG B C 1
ATOM 3123 O O . ARG B 1 81 ? -1.826 -29.438 -15.922 1 96.81 81 ARG B O 1
ATOM 3130 N N . GLY B 1 82 ? -2.83 -30.109 -13.984 1 97.44 82 GLY B N 1
ATOM 3131 C CA . GLY B 1 82 ? -1.86 -31.172 -13.758 1 97.44 82 GLY B CA 1
ATOM 3132 C C . GLY B 1 82 ? -0.776 -30.781 -12.766 1 97.44 82 GLY B C 1
ATOM 3133 O O . GLY B 1 82 ? 0.197 -31.516 -12.586 1 97.44 82 GLY B O 1
ATOM 3134 N N . PHE B 1 83 ? -0.893 -29.688 -12.086 1 98.5 83 PHE B N 1
ATOM 3135 C CA . PHE B 1 83 ? 0.075 -29.297 -11.07 1 98.5 83 PHE B CA 1
ATOM 3136 C C . PHE B 1 83 ? -0.134 -30.109 -9.789 1 98.5 83 PHE B C 1
ATOM 3138 O O . PHE B 1 83 ? -1.272 -30.359 -9.391 1 98.5 83 PHE B O 1
ATOM 3145 N N . ASN B 1 84 ? 0.982 -30.562 -9.195 1 98.75 84 ASN B N 1
ATOM 3146 C CA . ASN B 1 84 ? 0.887 -30.844 -7.77 1 98.75 84 ASN B CA 1
ATOM 3147 C C . ASN B 1 84 ? 0.619 -29.578 -6.961 1 98.75 84 ASN B C 1
ATOM 3149 O O . ASN B 1 84 ? 0.793 -28.469 -7.465 1 98.75 84 ASN B O 1
ATOM 3153 N N . LEU B 1 85 ? 0.16 -29.797 -5.656 1 98.81 85 LEU B N 1
ATOM 3154 C CA . LEU B 1 85 ? -0.275 -28.594 -4.941 1 98.81 85 LEU B CA 1
ATOM 3155 C C . LEU B 1 85 ? 0.39 -28.516 -3.572 1 98.81 85 LEU B C 1
ATOM 3157 O O . LEU B 1 85 ? 0.597 -29.531 -2.912 1 98.81 85 LEU B O 1
ATOM 3161 N N . VAL B 1 86 ? 0.785 -27.312 -3.189 1 98.94 86 VAL B N 1
ATOM 3162 C CA . VAL B 1 86 ? 1.031 -26.922 -1.805 1 98.94 86 VAL B CA 1
ATOM 3163 C C . VAL B 1 86 ? -0.038 -25.938 -1.344 1 98.94 86 VAL B C 1
ATOM 3165 O O . VAL B 1 86 ? -0.218 -24.875 -1.952 1 98.94 86 VAL B O 1
ATOM 3168 N N . MET B 1 87 ? -0.762 -26.344 -0.313 1 98.94 87 MET B N 1
ATOM 3169 C CA . MET B 1 87 ? -1.836 -25.5 0.207 1 98.94 87 MET B CA 1
ATOM 3170 C C . MET B 1 87 ? -1.463 -24.922 1.568 1 98.94 87 MET B C 1
ATOM 3172 O O . MET B 1 87 ? -1.329 -25.656 2.545 1 98.94 87 MET B O 1
ATOM 3176 N N . PHE B 1 88 ? -1.209 -23.594 1.673 1 98.94 88 PHE B N 1
ATOM 3177 C CA . PHE B 1 88 ? -1.055 -22.906 2.943 1 98.94 88 PHE B CA 1
ATOM 3178 C C . PHE B 1 88 ? -2.406 -22.453 3.48 1 98.94 88 PHE B C 1
ATOM 3180 O O . PHE B 1 88 ? -3.055 -21.578 2.891 1 98.94 88 PHE B O 1
ATOM 3187 N N . VAL B 1 89 ? -2.809 -23.062 4.629 1 98.69 89 VAL B N 1
ATOM 3188 C CA . VAL B 1 89 ? -4.176 -22.812 5.074 1 98.69 89 VAL B CA 1
ATOM 3189 C C . VAL B 1 89 ? -4.215 -22.734 6.598 1 98.69 89 VAL B C 1
ATOM 3191 O O . VAL B 1 89 ? -3.307 -23.203 7.281 1 98.69 89 VAL B O 1
ATOM 3194 N N . ARG B 1 90 ? -5.262 -22.047 7.051 1 97.69 90 ARG B N 1
ATOM 3195 C CA . ARG B 1 90 ? -5.5 -22.016 8.492 1 97.69 90 ARG B CA 1
ATOM 3196 C C . ARG B 1 90 ? -6.27 -23.25 8.953 1 97.69 90 ARG B C 1
ATOM 3198 O O . ARG B 1 90 ? -5.953 -23.828 9.992 1 97.69 90 ARG B O 1
ATOM 3205 N N . ASN B 1 91 ? -7.254 -23.734 8.211 1 97.5 91 ASN B N 1
ATOM 3206 C CA . ASN B 1 91 ? -8.117 -24.859 8.531 1 97.5 91 ASN B CA 1
ATOM 3207 C C . ASN B 1 91 ? -7.703 -26.109 7.773 1 97.5 91 ASN B C 1
ATOM 3209 O O . ASN B 1 91 ? -8.102 -26.312 6.625 1 97.5 91 ASN B O 1
ATOM 3213 N N . VAL B 1 92 ? -7.09 -27.016 8.445 1 98.25 92 VAL B N 1
ATOM 3214 C CA . VAL B 1 92 ? -6.52 -28.203 7.84 1 98.25 92 VAL B CA 1
ATOM 3215 C C . VAL B 1 92 ? -7.633 -29.172 7.441 1 98.25 92 VAL B C 1
ATOM 3217 O O . VAL B 1 92 ? -7.57 -29.797 6.387 1 98.25 92 VAL B O 1
ATOM 3220 N N . GLU B 1 93 ? -8.609 -29.266 8.266 1 98.25 93 GLU B N 1
ATOM 3221 C CA . GLU B 1 93 ? -9.711 -30.172 7.984 1 98.25 93 GLU B CA 1
ATOM 3222 C C . GLU B 1 93 ? -10.422 -29.797 6.688 1 98.25 93 GLU B C 1
ATOM 3224 O O . GLU B 1 93 ? -10.734 -30.656 5.867 1 98.25 93 GLU B O 1
ATOM 3229 N N . LYS B 1 94 ? -10.617 -28.531 6.578 1 97.81 94 LYS B N 1
ATOM 3230 C CA . LYS B 1 94 ? -11.266 -28.031 5.363 1 97.81 94 LYS B CA 1
ATOM 3231 C C . LYS B 1 94 ? -10.398 -28.281 4.137 1 97.81 94 LYS B C 1
ATOM 3233 O O . LYS B 1 94 ? -10.906 -28.625 3.068 1 97.81 94 LYS B O 1
ATOM 3238 N N . ALA B 1 95 ? -9.141 -28.172 4.27 1 98.62 95 ALA B N 1
ATOM 3239 C CA . ALA B 1 95 ? -8.195 -28.406 3.18 1 98.62 95 ALA B CA 1
ATOM 3240 C C . ALA B 1 95 ? -8.172 -29.875 2.793 1 98.62 95 ALA B C 1
ATOM 3242 O O . ALA B 1 95 ? -8.188 -30.219 1.605 1 98.62 95 ALA B O 1
ATOM 3243 N N . GLN B 1 96 ? -8.172 -30.734 3.773 1 98.5 96 GLN B N 1
ATOM 3244 C CA . GLN B 1 96 ? -8.156 -32.188 3.521 1 98.5 96 GLN B CA 1
ATOM 3245 C C . GLN B 1 96 ? -9.414 -32.625 2.771 1 98.5 96 GLN B C 1
ATOM 3247 O O . GLN B 1 96 ? -9.336 -33.438 1.841 1 98.5 96 GLN B O 1
ATOM 3252 N N . ALA B 1 97 ? -10.516 -32.094 3.195 1 98.38 97 ALA B N 1
ATOM 3253 C CA . ALA B 1 97 ? -11.766 -32.406 2.504 1 98.38 97 ALA B CA 1
ATOM 3254 C C . ALA B 1 97 ? -11.711 -31.953 1.043 1 98.38 97 ALA B C 1
ATOM 3256 O O . ALA B 1 97 ? -12.18 -32.656 0.155 1 98.38 97 ALA B O 1
ATOM 3257 N N . LEU B 1 98 ? -11.148 -30.781 0.82 1 98.19 98 LEU B N 1
ATOM 3258 C CA . LEU B 1 98 ? -11.016 -30.266 -0.537 1 98.19 98 LEU B CA 1
ATOM 3259 C C . LEU B 1 98 ? -10.086 -31.156 -1.363 1 98.19 98 LEU B C 1
ATOM 3261 O O . LEU B 1 98 ? -10.352 -31.406 -2.539 1 98.19 98 LEU B O 1
ATOM 3265 N N . VAL B 1 99 ? -9.023 -31.609 -0.807 1 98.31 99 VAL B N 1
ATOM 3266 C CA . VAL B 1 99 ? -8.07 -32.469 -1.487 1 98.31 99 VAL B CA 1
ATOM 3267 C C . VAL B 1 99 ? -8.75 -33.781 -1.892 1 98.31 99 VAL B C 1
ATOM 3269 O O . VAL B 1 99 ? -8.562 -34.281 -3.008 1 98.31 99 VAL B O 1
ATOM 3272 N N . GLU B 1 100 ? -9.516 -34.344 -1.001 1 98.06 100 GLU B N 1
ATOM 3273 C CA . GLU B 1 100 ? -10.25 -35.562 -1.301 1 98.06 100 GLU B CA 1
ATOM 3274 C C . GLU B 1 100 ? -11.203 -35.375 -2.473 1 98.06 100 GLU B C 1
ATOM 3276 O O . GLU B 1 100 ? -11.305 -36.219 -3.355 1 98.06 100 GLU B O 1
ATOM 3281 N N . GLU B 1 101 ? -11.844 -34.25 -2.395 1 97.06 101 GLU B N 1
ATOM 3282 C CA . GLU B 1 101 ? -12.758 -33.906 -3.484 1 97.06 101 GLU B CA 1
ATOM 3283 C C . GLU B 1 101 ? -12.008 -33.781 -4.809 1 97.06 101 GLU B C 1
ATOM 3285 O O . GLU B 1 101 ? -12.469 -34.281 -5.836 1 97.06 101 GLU B O 1
ATOM 3290 N N . ILE B 1 102 ? -10.898 -33.188 -4.832 1 97.5 102 ILE B N 1
ATOM 3291 C CA . ILE B 1 102 ? -10.086 -32.969 -6.02 1 97.5 102 ILE B CA 1
ATOM 3292 C C . ILE B 1 102 ? -9.609 -34.281 -6.582 1 97.5 102 ILE B C 1
ATOM 3294 O O . ILE B 1 102 ? -9.727 -34.531 -7.785 1 97.5 102 ILE B O 1
ATOM 3298 N N . LYS B 1 103 ? -9.156 -35.156 -5.738 1 97.44 103 LYS B N 1
ATOM 3299 C CA . LYS B 1 103 ? -8.633 -36.438 -6.18 1 97.44 103 LYS B CA 1
ATOM 3300 C C . LYS B 1 103 ? -9.75 -37.344 -6.727 1 97.44 103 LYS B C 1
ATOM 3302 O O . LYS B 1 103 ? -9.531 -38.094 -7.66 1 97.44 103 LYS B O 1
ATOM 3307 N N . LYS B 1 104 ? -10.914 -37.156 -6.234 1 97.19 104 LYS B N 1
ATOM 3308 C CA . LYS B 1 104 ? -12.055 -37.969 -6.648 1 97.19 104 LYS B CA 1
ATOM 3309 C C . LYS B 1 104 ? -12.633 -37.469 -7.969 1 97.19 104 LYS B C 1
ATOM 3311 O O . LYS B 1 104 ? -13.07 -38.281 -8.805 1 97.19 104 LYS B O 1
ATOM 3316 N N . THR B 1 105 ? -12.586 -36.156 -8.195 1 97 105 THR B N 1
ATOM 3317 C CA . THR B 1 105 ? -13.43 -35.625 -9.25 1 97 105 THR B CA 1
ATOM 3318 C C . THR B 1 105 ? -12.578 -34.969 -10.336 1 97 105 THR B C 1
ATOM 3320 O O . THR B 1 105 ? -13.055 -34.719 -11.453 1 97 105 THR B O 1
ATOM 3323 N N . ILE B 1 106 ? -11.367 -34.625 -10.039 1 95.75 106 ILE B N 1
ATOM 3324 C CA . ILE B 1 106 ? -10.602 -33.812 -10.977 1 95.75 106 ILE B CA 1
ATOM 3325 C C . ILE B 1 106 ? -9.359 -34.562 -11.438 1 95.75 106 ILE B C 1
ATOM 3327 O O . ILE B 1 106 ? -9.18 -34.812 -12.625 1 95.75 106 ILE B O 1
ATOM 3331 N N . ASN B 1 107 ? -8.484 -34.938 -10.477 1 95.19 107 ASN B N 1
ATOM 3332 C CA . ASN B 1 107 ? -7.203 -35.562 -10.797 1 95.19 107 ASN B CA 1
ATOM 3333 C C . ASN B 1 107 ? -6.676 -36.375 -9.633 1 95.19 107 ASN B C 1
ATOM 3335 O O . ASN B 1 107 ? -6.215 -35.844 -8.633 1 95.19 107 ASN B O 1
ATOM 3339 N N . ASP B 1 108 ? -6.609 -37.656 -9.789 1 95.5 108 ASP B N 1
ATOM 3340 C CA . ASP B 1 108 ? -6.219 -38.531 -8.695 1 95.5 108 ASP B CA 1
ATOM 3341 C C . ASP B 1 108 ? -4.711 -38.781 -8.688 1 95.5 108 ASP B C 1
ATOM 3343 O O . ASP B 1 108 ? -4.188 -39.469 -7.809 1 95.5 108 ASP B O 1
ATOM 3347 N N . LYS B 1 109 ? -4.043 -38.188 -9.555 1 96.38 109 LYS B N 1
ATOM 3348 C CA . LYS B 1 109 ? -2.621 -38.469 -9.703 1 96.38 109 LYS B CA 1
ATOM 3349 C C . LYS B 1 109 ? -1.769 -37.375 -9.07 1 96.38 109 LYS B C 1
ATOM 3351 O O . LYS B 1 109 ? -0.558 -37.531 -8.906 1 96.38 109 LYS B O 1
ATOM 3356 N N . ILE B 1 110 ? -2.395 -36.281 -8.703 1 96.31 110 ILE B N 1
ATOM 3357 C CA . ILE B 1 110 ? -1.586 -35.156 -8.219 1 96.31 110 ILE B CA 1
ATOM 3358 C C . ILE B 1 110 ? -1.249 -35.375 -6.746 1 96.31 110 ILE B C 1
ATOM 3360 O O . ILE B 1 110 ? -2.014 -36 -6.012 1 96.31 110 ILE B O 1
ATOM 3364 N N . ASP B 1 111 ? -0.104 -34.875 -6.355 1 98.25 111 ASP B N 1
ATOM 3365 C CA . ASP B 1 111 ? 0.314 -34.812 -4.957 1 98.25 111 ASP B CA 1
ATOM 3366 C C . ASP B 1 111 ? -0.027 -33.469 -4.328 1 98.25 111 ASP B C 1
ATOM 3368 O O . ASP B 1 111 ? 0.074 -32.438 -4.98 1 98.25 111 ASP B O 1
ATOM 3372 N N . VAL B 1 112 ? -0.551 -33.562 -3.072 1 98.69 112 VAL B N 1
ATOM 3373 C CA . VAL B 1 112 ? -0.925 -32.312 -2.383 1 98.69 112 VAL B CA 1
ATOM 3374 C C . VAL B 1 112 ? -0.273 -32.281 -1.003 1 98.69 112 VAL B C 1
ATOM 3376 O O . VAL B 1 112 ? -0.378 -33.25 -0.232 1 98.69 112 VAL B O 1
ATOM 3379 N N . LYS B 1 113 ? 0.445 -31.219 -0.705 1 98.69 113 LYS B N 1
ATOM 3380 C CA . LYS B 1 113 ? 0.95 -30.938 0.635 1 98.69 113 LYS B CA 1
ATOM 3381 C C . LYS B 1 113 ? 0.151 -29.812 1.298 1 98.69 113 LYS B C 1
ATOM 3383 O O . LYS B 1 113 ? -0.097 -28.766 0.685 1 98.69 113 LYS B O 1
ATOM 3388 N N . ILE B 1 114 ? -0.293 -30.109 2.529 1 98.81 114 ILE B N 1
ATOM 3389 C CA . ILE B 1 114 ? -1.033 -29.109 3.297 1 98.81 114 ILE B CA 1
ATOM 3390 C C . ILE B 1 114 ? -0.155 -28.562 4.422 1 98.81 114 ILE B C 1
ATOM 3392 O O . ILE B 1 114 ? 0.409 -29.344 5.203 1 98.81 114 ILE B O 1
ATOM 3396 N N . VAL B 1 115 ? 0.035 -27.266 4.488 1 98.88 115 VAL B N 1
ATOM 3397 C CA . VAL B 1 115 ? 0.792 -26.594 5.547 1 98.88 115 VAL B CA 1
ATOM 3398 C C . VAL B 1 115 ? -0.122 -25.656 6.324 1 98.88 115 VAL B C 1
ATOM 3400 O O . VAL B 1 115 ? -0.731 -24.75 5.742 1 98.88 115 VAL B O 1
ATOM 3403 N N . GLN B 1 116 ? -0.217 -25.875 7.613 1 98.81 116 GLN B N 1
ATOM 3404 C CA . GLN B 1 116 ? -1.058 -25.031 8.453 1 98.81 116 GLN B CA 1
ATOM 3405 C C . GLN B 1 116 ? -0.339 -23.75 8.836 1 98.81 116 GLN B C 1
ATOM 3407 O O . GLN B 1 116 ? 0.812 -23.781 9.273 1 98.81 116 GLN B O 1
ATOM 3412 N N . ILE B 1 117 ? -1.078 -22.656 8.68 1 98.69 117 ILE B N 1
ATOM 3413 C CA . ILE B 1 117 ? -0.525 -21.359 9.07 1 98.69 117 ILE B CA 1
ATOM 3414 C C . ILE B 1 117 ? -1.658 -20.391 9.398 1 98.69 117 ILE B C 1
ATOM 3416 O O . ILE B 1 117 ? -2.705 -20.406 8.742 1 98.69 117 ILE B O 1
ATOM 3420 N N . ASP B 1 118 ? -1.469 -19.641 10.43 1 98.38 118 ASP B N 1
ATOM 3421 C CA . ASP B 1 118 ? -2.371 -18.531 10.758 1 98.38 118 ASP B CA 1
ATOM 3422 C C . ASP B 1 118 ? -1.947 -17.25 10.055 1 98.38 118 ASP B C 1
ATOM 3424 O O . ASP B 1 118 ? -0.948 -16.641 10.422 1 98.38 118 ASP B O 1
ATOM 3428 N N . PHE B 1 119 ? -2.768 -16.797 9.125 1 98.06 119 PHE B N 1
ATOM 3429 C CA . PHE B 1 119 ? -2.396 -15.664 8.289 1 98.06 119 PHE B CA 1
ATOM 3430 C C . PHE B 1 119 ? -2.443 -14.367 9.086 1 98.06 119 PHE B C 1
ATOM 3432 O O . PHE B 1 119 ? -1.929 -13.344 8.641 1 98.06 119 PHE B O 1
ATOM 3439 N N . LEU B 1 120 ? -3.016 -14.383 10.25 1 97.62 120 LEU B N 1
ATOM 3440 C CA . LEU B 1 120 ? -3.016 -13.203 11.102 1 97.62 120 LEU B CA 1
ATOM 3441 C C . LEU B 1 120 ? -1.715 -13.102 11.898 1 97.62 120 LEU B C 1
ATOM 3443 O O . LEU B 1 120 ? -1.482 -12.117 12.594 1 97.62 120 LEU B O 1
ATOM 3447 N N . LYS B 1 121 ? -0.848 -14.062 11.68 1 98.19 121 LYS B N 1
ATOM 3448 C CA . LYS B 1 121 ? 0.417 -14.062 12.414 1 98.19 121 LYS B CA 1
ATOM 3449 C C . LYS B 1 121 ? 1.604 -13.992 11.453 1 98.19 121 LYS B C 1
ATOM 3451 O O . LYS B 1 121 ? 2.756 -14.133 11.875 1 98.19 121 LYS B O 1
ATOM 3456 N N . VAL B 1 122 ? 1.376 -13.719 10.242 1 98.31 122 VAL B N 1
ATOM 3457 C CA . VAL B 1 122 ? 2.42 -13.781 9.219 1 98.31 122 VAL B CA 1
ATOM 3458 C C . VAL B 1 122 ? 3.373 -12.602 9.383 1 98.31 122 VAL B C 1
ATOM 3460 O O . VAL B 1 122 ? 4.449 -12.57 8.773 1 98.31 122 VAL B O 1
ATOM 3463 N N . ASN B 1 123 ? 3.004 -11.586 10.164 1 97.88 123 ASN B N 1
ATOM 3464 C CA . ASN B 1 123 ? 3.893 -10.461 10.438 1 97.88 123 ASN B CA 1
ATOM 3465 C C . ASN B 1 123 ? 4.852 -10.773 11.578 1 97.88 123 ASN B C 1
ATOM 3467 O O . ASN B 1 123 ? 5.719 -9.961 11.906 1 97.88 123 ASN B O 1
ATOM 3471 N N . GLN B 1 124 ? 4.684 -11.906 12.211 1 97.75 124 GLN B N 1
ATOM 3472 C CA . GLN B 1 124 ? 5.582 -12.305 13.289 1 97.75 124 GLN B CA 1
ATOM 3473 C C . GLN B 1 124 ? 6.855 -12.93 12.734 1 97.75 124 GLN B C 1
ATOM 3475 O O . GLN B 1 124 ? 6.816 -13.664 11.742 1 97.75 124 GLN B O 1
ATOM 3480 N N . PRO B 1 125 ? 8.008 -12.648 13.391 1 97.31 125 PRO B N 1
ATOM 3481 C CA . PRO B 1 125 ? 9.289 -13.148 12.891 1 97.31 125 PRO B CA 1
ATOM 3482 C C . PRO B 1 125 ? 9.32 -14.672 12.766 1 97.31 125 PRO B C 1
ATOM 3484 O O . PRO B 1 125 ? 8.961 -15.383 13.703 1 97.31 125 PRO B O 1
ATOM 3487 N N . GLY B 1 126 ? 9.641 -15.195 11.625 1 97.69 126 GLY B N 1
ATOM 3488 C CA . GLY B 1 126 ? 9.938 -16.594 11.422 1 97.69 126 GLY B CA 1
ATOM 3489 C C . GLY B 1 126 ? 8.703 -17.422 11.094 1 97.69 126 GLY B C 1
ATOM 3490 O O . GLY B 1 126 ? 8.82 -18.609 10.758 1 97.69 126 GLY B O 1
ATOM 3491 N N . VAL B 1 127 ? 7.52 -16.875 11.133 1 98.5 127 VAL B N 1
ATOM 3492 C CA . VAL B 1 127 ? 6.289 -17.641 10.961 1 98.5 127 VAL B CA 1
ATOM 3493 C C . VAL B 1 127 ? 6.191 -18.156 9.531 1 98.5 127 VAL B C 1
ATOM 3495 O O . VAL B 1 127 ? 6.004 -19.359 9.297 1 98.5 127 VAL B O 1
ATOM 3498 N N . VAL B 1 128 ? 6.363 -17.266 8.547 1 98.75 128 VAL B N 1
ATOM 3499 C CA . VAL B 1 128 ? 6.25 -17.672 7.148 1 98.75 128 VAL B CA 1
ATOM 3500 C C . VAL B 1 128 ? 7.457 -18.531 6.762 1 98.75 128 VAL B C 1
ATOM 3502 O O . VAL B 1 128 ? 7.32 -19.5 6.02 1 98.75 128 VAL B O 1
ATOM 3505 N N . GLN B 1 129 ? 8.602 -18.188 7.301 1 98.44 129 GLN B N 1
ATOM 3506 C CA . GLN B 1 129 ? 9.805 -18.969 7.047 1 98.44 129 GLN B CA 1
ATOM 3507 C C . GLN B 1 129 ? 9.602 -20.422 7.457 1 98.44 129 GLN B C 1
ATOM 3509 O O . GLN B 1 129 ? 9.953 -21.344 6.711 1 98.44 129 GLN B O 1
ATOM 3514 N N . ALA B 1 130 ? 9.055 -20.641 8.602 1 98.62 130 ALA B N 1
ATOM 3515 C CA . ALA B 1 130 ? 8.82 -21.984 9.109 1 98.62 130 ALA B CA 1
ATOM 3516 C C . ALA B 1 130 ? 7.844 -22.75 8.219 1 98.62 130 ALA B C 1
ATOM 3518 O O . ALA B 1 130 ? 8.016 -23.953 7.977 1 98.62 130 ALA B O 1
ATOM 3519 N N . ALA B 1 131 ? 6.848 -22.078 7.754 1 98.69 131 ALA B N 1
ATOM 3520 C CA . ALA B 1 131 ? 5.875 -22.703 6.855 1 98.69 131 ALA B CA 1
ATOM 3521 C C . ALA B 1 131 ? 6.527 -23.109 5.539 1 98.69 131 ALA B C 1
ATOM 3523 O O . ALA B 1 131 ? 6.316 -24.234 5.062 1 98.69 131 ALA B O 1
ATOM 3524 N N . VAL B 1 132 ? 7.32 -22.234 4.973 1 98.62 132 VAL B N 1
ATOM 3525 C CA . VAL B 1 132 ? 7.969 -22.469 3.688 1 98.62 132 VAL B CA 1
ATOM 3526 C C . VAL B 1 132 ? 9 -23.594 3.83 1 98.62 132 VAL B C 1
ATOM 3528 O O . VAL B 1 132 ? 9.18 -24.406 2.914 1 98.62 132 VAL B O 1
ATOM 3531 N N . LYS B 1 133 ? 9.617 -23.703 5.004 1 98.38 133 LYS B N 1
ATOM 3532 C CA . LYS B 1 133 ? 10.602 -24.75 5.262 1 98.38 133 LYS B CA 1
ATOM 3533 C C . LYS B 1 133 ? 9.977 -26.141 5.164 1 98.38 133 LYS B C 1
ATOM 3535 O O . LYS B 1 133 ? 10.633 -27.094 4.754 1 98.38 133 LYS B O 1
ATOM 3540 N N . GLN B 1 134 ? 8.75 -26.266 5.414 1 98.5 134 GLN B N 1
ATOM 3541 C CA . GLN B 1 134 ? 8.055 -27.547 5.395 1 98.5 134 GLN B CA 1
ATOM 3542 C C . GLN B 1 134 ? 7.906 -28.062 3.971 1 98.5 134 GLN B C 1
ATOM 3544 O O . GLN B 1 134 ? 7.562 -29.234 3.764 1 98.5 134 GLN B O 1
ATOM 3549 N N . VAL B 1 135 ? 8.172 -27.219 3.002 1 98.31 135 VAL B N 1
ATOM 3550 C CA . VAL B 1 135 ? 7.977 -27.656 1.62 1 98.31 135 VAL B CA 1
ATOM 3551 C C . VAL B 1 135 ? 9.266 -27.438 0.831 1 98.31 135 VAL B C 1
ATOM 3553 O O . VAL B 1 135 ? 9.234 -27.25 -0.387 1 98.31 135 VAL B O 1
ATOM 3556 N N . GLU B 1 136 ? 10.328 -27.406 1.533 1 95.94 136 GLU B N 1
ATOM 3557 C CA . GLU B 1 136 ? 11.625 -27.203 0.907 1 95.94 136 GLU B CA 1
ATOM 3558 C C . GLU B 1 136 ? 11.992 -28.359 -0.006 1 95.94 136 GLU B C 1
ATOM 3560 O O . GLU B 1 136 ? 12.797 -28.203 -0.931 1 95.94 136 GLU B O 1
ATOM 3565 N N . ASP B 1 137 ? 11.352 -29.484 0.146 1 96.5 137 ASP B N 1
ATOM 3566 C CA . ASP B 1 137 ? 11.734 -30.703 -0.543 1 96.5 137 ASP B CA 1
ATOM 3567 C C . ASP B 1 137 ? 10.969 -30.859 -1.854 1 96.5 137 ASP B C 1
ATOM 3569 O O . ASP B 1 137 ? 11.211 -31.797 -2.615 1 96.5 137 ASP B O 1
ATOM 3573 N N . VAL B 1 138 ? 10.062 -29.969 -2.131 1 97.5 138 VAL B N 1
ATOM 3574 C CA . VAL B 1 138 ? 9.297 -30.109 -3.367 1 97.5 138 VAL B CA 1
ATOM 3575 C C . VAL B 1 138 ? 9.648 -28.969 -4.32 1 97.5 138 VAL B C 1
ATOM 3577 O O . VAL B 1 138 ? 10.094 -27.906 -3.889 1 97.5 138 VAL B O 1
ATOM 3580 N N . ASP B 1 139 ? 9.438 -29.203 -5.633 1 98 139 ASP B N 1
ATOM 3581 C CA . ASP B 1 139 ? 9.742 -28.234 -6.684 1 98 139 ASP B CA 1
ATOM 3582 C C . ASP B 1 139 ? 8.562 -27.297 -6.926 1 98 139 ASP B C 1
ATOM 3584 O O . ASP B 1 139 ? 7.723 -27.562 -7.785 1 98 139 ASP B O 1
ATOM 3588 N N . ILE B 1 140 ? 8.586 -26.188 -6.215 1 98.62 140 ILE B N 1
ATOM 3589 C CA . ILE B 1 140 ? 7.539 -25.188 -6.406 1 98.62 140 ILE B CA 1
ATOM 3590 C C . ILE B 1 140 ? 7.871 -24.312 -7.621 1 98.62 140 ILE B C 1
ATOM 3592 O O . ILE B 1 140 ? 8.93 -23.688 -7.672 1 98.62 140 ILE B O 1
ATOM 3596 N N . SER B 1 141 ? 6.941 -24.266 -8.594 1 98.62 141 SER B N 1
ATOM 3597 C CA . SER B 1 141 ? 7.18 -23.5 -9.82 1 98.62 141 SER B CA 1
ATOM 3598 C C . SER B 1 141 ? 6.223 -22.328 -9.938 1 98.62 141 SER B C 1
ATOM 3600 O O . SER B 1 141 ? 6.441 -21.422 -10.75 1 98.62 141 SER B O 1
ATOM 3602 N N . LEU B 1 142 ? 5.133 -22.375 -9.148 1 98.81 142 LEU B N 1
ATOM 3603 C CA . LEU B 1 142 ? 4.113 -21.328 -9.195 1 98.81 142 LEU B CA 1
ATOM 3604 C C . LEU B 1 142 ? 3.635 -20.969 -7.797 1 98.81 142 LEU B C 1
ATOM 3606 O O . LEU B 1 142 ? 3.318 -21.859 -6.996 1 98.81 142 LEU B O 1
ATOM 3610 N N . LEU B 1 143 ? 3.711 -19.703 -7.477 1 98.88 143 LEU B N 1
ATOM 3611 C CA . LEU B 1 143 ? 3.172 -19.172 -6.23 1 98.88 143 LEU B CA 1
ATOM 3612 C C . LEU B 1 143 ? 1.955 -18.297 -6.496 1 98.88 143 LEU B C 1
ATOM 3614 O O . LEU B 1 143 ? 2.027 -17.359 -7.285 1 98.88 143 LEU B O 1
ATOM 3618 N N . VAL B 1 144 ? 0.833 -18.656 -5.93 1 98.88 144 VAL B N 1
ATOM 3619 C CA . VAL B 1 144 ? -0.362 -17.812 -5.957 1 98.88 144 VAL B CA 1
ATOM 3620 C C . VAL B 1 144 ? -0.605 -17.219 -4.574 1 98.88 144 VAL B C 1
ATOM 3622 O O . VAL B 1 144 ? -1.071 -17.906 -3.664 1 98.88 144 VAL B O 1
ATOM 3625 N N . ASN B 1 145 ? -0.268 -15.953 -4.469 1 98.81 145 ASN B N 1
ATOM 3626 C CA . ASN B 1 145 ? -0.607 -15.195 -3.268 1 98.81 145 ASN B CA 1
ATOM 3627 C C . ASN B 1 145 ? -2.061 -14.734 -3.291 1 98.81 145 ASN B C 1
ATOM 3629 O O . ASN B 1 145 ? -2.354 -13.625 -3.738 1 98.81 145 ASN B O 1
ATOM 3633 N N . ASN B 1 146 ? -2.902 -15.555 -2.727 1 98.06 146 ASN B N 1
ATOM 3634 C CA . ASN B 1 146 ? -4.344 -15.328 -2.781 1 98.06 146 ASN B CA 1
ATOM 3635 C C . ASN B 1 146 ? -4.871 -14.75 -1.472 1 98.06 146 ASN B C 1
ATOM 3637 O O . ASN B 1 146 ? -5.949 -14.148 -1.44 1 98.06 146 ASN B O 1
ATOM 3641 N N . ALA B 1 147 ? -4.137 -14.922 -0.407 1 96.38 147 ALA B N 1
ATOM 3642 C CA . ALA B 1 147 ? -4.605 -14.469 0.901 1 96.38 147 ALA B CA 1
ATOM 3643 C C . ALA B 1 147 ? -5 -13 0.865 1 96.38 147 ALA B C 1
ATOM 3645 O O . ALA B 1 147 ? -4.25 -12.164 0.353 1 96.38 147 ALA B O 1
ATOM 3646 N N . GLY B 1 148 ? -6.16 -12.688 1.29 1 94.81 148 GLY B N 1
ATOM 3647 C CA . GLY B 1 148 ? -6.691 -11.336 1.374 1 94.81 148 GLY B CA 1
ATOM 3648 C C . GLY B 1 148 ? -7.992 -11.25 2.148 1 94.81 148 GLY B C 1
ATOM 3649 O O . GLY B 1 148 ? -8.781 -12.203 2.154 1 94.81 148 GLY B O 1
ATOM 3650 N N . MET B 1 149 ? -8.227 -10.117 2.756 1 92.81 149 MET B N 1
ATOM 3651 C CA . MET B 1 149 ? -9.477 -9.93 3.482 1 92.81 149 MET B CA 1
ATOM 3652 C C . MET B 1 149 ? -9.953 -8.484 3.377 1 92.81 149 MET B C 1
ATOM 3654 O O . MET B 1 149 ? -9.18 -7.59 3.033 1 92.81 149 MET B O 1
ATOM 3658 N N . SER B 1 150 ? -11.133 -8.328 3.512 1 90.44 150 SER B N 1
ATOM 3659 C CA . SER B 1 150 ? -11.797 -7.043 3.689 1 90.44 150 SER B CA 1
ATOM 3660 C C . SER B 1 150 ? -12.805 -7.094 4.84 1 90.44 150 SER B C 1
ATOM 3662 O O . SER B 1 150 ? -13.273 -8.172 5.207 1 90.44 150 SER B O 1
ATOM 3664 N N . ILE B 1 151 ? -13.008 -6.008 5.477 1 86.12 151 ILE B N 1
ATOM 3665 C CA . ILE B 1 151 ? -14.023 -5.938 6.52 1 86.12 151 ILE B CA 1
ATOM 3666 C C . ILE B 1 151 ? -15.344 -5.438 5.926 1 86.12 151 ILE B C 1
ATOM 3668 O O . ILE B 1 151 ? -15.414 -4.309 5.43 1 86.12 151 ILE B O 1
ATOM 3672 N N . ALA B 1 152 ? -16.328 -6.258 6.027 1 75.44 152 ALA B N 1
ATOM 3673 C CA . ALA B 1 152 ? -17.625 -5.969 5.402 1 75.44 152 ALA B CA 1
ATOM 3674 C C . ALA B 1 152 ? -18.422 -4.984 6.242 1 75.44 152 ALA B C 1
ATOM 3676 O O . ALA B 1 152 ? -18.25 -4.918 7.461 1 75.44 152 ALA B O 1
ATOM 3677 N N . ASN B 1 153 ? -19.203 -4.215 5.605 1 76.69 153 ASN B N 1
ATOM 3678 C CA . ASN B 1 153 ? -20.266 -3.393 6.191 1 76.69 153 ASN B CA 1
ATOM 3679 C C . ASN B 1 153 ? -19.688 -2.238 7.008 1 76.69 153 ASN B C 1
ATOM 3681 O O . ASN B 1 153 ? -20.359 -1.706 7.895 1 76.69 153 ASN B O 1
ATOM 3685 N N . LYS B 1 154 ? -18.469 -1.976 6.879 1 85.12 154 LYS B N 1
ATOM 3686 C CA . LYS B 1 154 ? -17.859 -0.796 7.488 1 85.12 154 LYS B CA 1
ATOM 3687 C C . LYS B 1 154 ? -17.219 0.105 6.43 1 85.12 154 LYS B C 1
ATOM 3689 O O . LYS B 1 154 ? -16.344 -0.326 5.684 1 85.12 154 LYS B O 1
ATOM 3694 N N . LEU B 1 155 ? -17.766 1.285 6.379 1 87.25 155 LEU B N 1
ATOM 3695 C CA . LEU B 1 155 ? -17.297 2.205 5.348 1 87.25 155 LEU B CA 1
ATOM 3696 C C . LEU B 1 155 ? -16.438 3.309 5.949 1 87.25 155 LEU B C 1
ATOM 3698 O O . LEU B 1 155 ? -15.32 3.545 5.488 1 87.25 155 LEU B O 1
ATOM 3702 N N . SER B 1 156 ? -16.938 3.883 7.035 1 92.94 156 SER B N 1
ATOM 3703 C CA . SER B 1 156 ? -16.156 4.938 7.668 1 92.94 156 SER B CA 1
ATOM 3704 C C . SER B 1 156 ? -14.953 4.367 8.398 1 92.94 156 SER B C 1
ATOM 3706 O O . SER B 1 156 ? -15.062 3.354 9.094 1 92.94 156 SER B O 1
ATOM 3708 N N . ILE B 1 157 ? -13.828 4.977 8.258 1 94.62 157 ILE B N 1
ATOM 3709 C CA . ILE B 1 157 ? -12.617 4.5 8.922 1 94.62 157 ILE B CA 1
ATOM 3710 C C . ILE B 1 157 ? -12.82 4.508 10.438 1 94.62 157 ILE B C 1
ATOM 3712 O O . ILE B 1 157 ? -12.281 3.656 11.148 1 94.62 157 ILE B O 1
ATOM 3716 N N . GLU B 1 158 ? -13.664 5.371 10.914 1 94.38 158 GLU B N 1
ATOM 3717 C CA . GLU B 1 158 ? -13.906 5.504 12.344 1 94.38 158 GLU B CA 1
ATOM 3718 C C . GLU B 1 158 ? -14.766 4.355 12.867 1 94.38 158 GLU B C 1
ATOM 3720 O O . GLU B 1 158 ? -14.891 4.172 14.078 1 94.38 158 GLU B O 1
ATOM 3725 N N . SER B 1 159 ? -15.344 3.541 11.953 1 92.81 159 SER B N 1
ATOM 3726 C CA . SER B 1 159 ? -16.156 2.393 12.352 1 92.81 159 SER B CA 1
ATOM 3727 C C . SER B 1 159 ? -15.281 1.165 12.594 1 92.81 159 SER B C 1
ATOM 3729 O O . SER B 1 159 ? -15.742 0.169 13.156 1 92.81 159 SER B O 1
ATOM 3731 N N . TYR B 1 160 ? -14.016 1.224 12.211 1 94.31 160 TYR B N 1
ATOM 3732 C CA . TYR B 1 160 ? -13.086 0.119 12.414 1 94.31 160 TYR B CA 1
ATOM 3733 C C . TYR B 1 160 ? -12.5 0.152 13.82 1 94.31 160 TYR B C 1
ATOM 3735 O O . TYR B 1 160 ? -12.414 1.216 14.438 1 94.31 160 TYR B O 1
ATOM 3743 N N . THR B 1 161 ? -12.219 -1.032 14.305 1 95.25 161 THR B N 1
ATOM 3744 C CA . THR B 1 161 ? -11.336 -1.094 15.461 1 95.25 161 THR B CA 1
ATOM 3745 C C . THR B 1 161 ? -9.875 -1.07 15.031 1 95.25 161 THR B C 1
ATOM 3747 O O . THR B 1 161 ? -9.562 -1.351 13.867 1 95.25 161 THR B O 1
ATOM 3750 N N . GLU B 1 162 ? -9 -0.695 15.938 1 96.94 162 GLU B N 1
ATOM 3751 C CA . GLU B 1 162 ? -7.566 -0.747 15.664 1 96.94 162 GLU B CA 1
ATOM 3752 C C . GLU B 1 162 ? -7.141 -2.137 15.195 1 96.94 162 GLU B C 1
ATOM 3754 O O . GLU B 1 162 ? -6.34 -2.271 14.273 1 96.94 162 GLU B O 1
ATOM 3759 N N . GLU B 1 163 ? -7.691 -3.111 15.812 1 97.31 163 GLU B N 1
ATOM 3760 C CA . GLU B 1 163 ? -7.363 -4.5 15.492 1 97.31 163 GLU B CA 1
ATOM 3761 C C . GLU B 1 163 ? -7.793 -4.852 14.078 1 97.31 163 GLU B C 1
ATOM 3763 O O . GLU B 1 163 ? -7.062 -5.531 13.352 1 97.31 163 GLU B O 1
ATOM 3768 N N . GLU B 1 164 ? -8.938 -4.418 13.68 1 96 164 GLU B N 1
ATOM 3769 C CA . GLU B 1 164 ? -9.438 -4.691 12.336 1 96 164 GLU B CA 1
ATOM 3770 C C . GLU B 1 164 ? -8.547 -4.055 11.273 1 96 164 GLU B C 1
ATOM 3772 O O . GLU B 1 164 ? -8.25 -4.672 10.25 1 96 164 GLU B O 1
ATOM 3777 N N . LEU B 1 165 ? -8.125 -2.82 11.523 1 97.44 165 LEU B N 1
ATOM 3778 C CA . LEU B 1 165 ? -7.215 -2.143 10.609 1 97.44 165 LEU B CA 1
ATOM 3779 C C . LEU B 1 165 ? -5.887 -2.891 10.516 1 97.44 165 LEU B C 1
ATOM 3781 O O . LEU B 1 165 ? -5.406 -3.164 9.414 1 97.44 165 LEU B O 1
ATOM 3785 N N . SER B 1 166 ? -5.352 -3.293 11.648 1 97.94 166 SER B N 1
ATOM 3786 C CA . SER B 1 166 ? -4.082 -4.012 11.703 1 97.94 166 SER B CA 1
ATOM 3787 C C . SER B 1 166 ? -4.184 -5.363 11.008 1 97.94 166 SER B C 1
ATOM 3789 O O . SER B 1 166 ? -3.295 -5.742 10.234 1 97.94 166 SER B O 1
ATOM 3791 N N . ASN B 1 167 ? -5.262 -6.066 11.312 1 97.44 167 ASN B N 1
ATOM 3792 C CA . ASN B 1 167 ? -5.457 -7.383 10.719 1 97.44 167 ASN B CA 1
ATOM 3793 C C . ASN B 1 167 ? -5.527 -7.312 9.195 1 97.44 167 ASN B C 1
ATOM 3795 O O . ASN B 1 167 ? -5.02 -8.195 8.5 1 97.44 167 ASN B O 1
ATOM 3799 N N . THR B 1 168 ? -6.176 -6.285 8.688 1 97.44 168 THR B N 1
ATOM 3800 C CA . THR B 1 168 ? -6.277 -6.121 7.242 1 97.44 168 THR B CA 1
ATOM 3801 C C . THR B 1 168 ? -4.898 -5.91 6.625 1 97.44 168 THR B C 1
ATOM 3803 O O . THR B 1 168 ? -4.582 -6.492 5.586 1 97.44 168 THR B O 1
ATOM 3806 N N . ILE B 1 169 ? -4.031 -5.137 7.277 1 98.56 169 ILE B N 1
ATOM 3807 C CA . ILE B 1 169 ? -2.676 -4.879 6.801 1 98.56 169 ILE B CA 1
ATOM 3808 C C . ILE B 1 169 ? -1.854 -6.164 6.863 1 98.56 169 ILE B C 1
ATOM 3810 O O . ILE B 1 169 ? -1.165 -6.516 5.902 1 98.56 169 ILE B O 1
ATOM 3814 N N . VAL B 1 170 ? -1.996 -6.902 7.961 1 98.62 170 VAL B N 1
ATOM 3815 C CA . VAL B 1 170 ? -1.235 -8.133 8.156 1 98.62 170 VAL B CA 1
ATOM 3816 C C . VAL B 1 170 ? -1.636 -9.156 7.094 1 98.62 170 VAL B C 1
ATOM 3818 O O . VAL B 1 170 ? -0.781 -9.688 6.379 1 98.62 170 VAL B O 1
ATOM 3821 N N . PHE B 1 171 ? -2.889 -9.336 6.941 1 98.06 171 PHE B N 1
ATOM 3822 C CA . PHE B 1 171 ? -3.42 -10.375 6.07 1 98.06 171 PHE B CA 1
ATOM 3823 C C . PHE B 1 171 ? -3.127 -10.055 4.605 1 98.06 171 PHE B C 1
ATOM 3825 O O . PHE B 1 171 ? -2.762 -10.945 3.834 1 98.06 171 PHE B O 1
ATOM 3832 N N . ASN B 1 172 ? -3.256 -8.797 4.238 1 98.31 172 ASN B N 1
ATOM 3833 C CA . ASN B 1 172 ? -3.207 -8.43 2.826 1 98.31 172 ASN B CA 1
ATOM 3834 C C . ASN B 1 172 ? -1.787 -8.086 2.385 1 98.31 172 ASN B C 1
ATOM 3836 O O . ASN B 1 172 ? -1.431 -8.281 1.222 1 98.31 172 ASN B O 1
ATOM 3840 N N . ILE B 1 173 ? -0.983 -7.531 3.279 1 98.75 173 ILE B N 1
ATOM 3841 C CA . ILE B 1 173 ? 0.325 -7.031 2.867 1 98.75 173 ILE B CA 1
ATOM 3842 C C . ILE B 1 173 ? 1.409 -8.023 3.283 1 98.75 173 ILE B C 1
ATOM 3844 O O . ILE B 1 173 ? 2.1 -8.594 2.432 1 98.75 173 ILE B O 1
ATOM 3848 N N . TYR B 1 174 ? 1.47 -8.367 4.562 1 98.81 174 TYR B N 1
ATOM 3849 C CA . TYR B 1 174 ? 2.551 -9.211 5.062 1 98.81 174 TYR B CA 1
ATOM 3850 C C . TYR B 1 174 ? 2.502 -10.594 4.422 1 98.81 174 TYR B C 1
ATOM 3852 O O . TYR B 1 174 ? 3.545 -11.172 4.109 1 98.81 174 TYR B O 1
ATOM 3860 N N . SER B 1 175 ? 1.296 -11.102 4.23 1 98.62 175 SER B N 1
ATOM 3861 C CA . SER B 1 175 ? 1.176 -12.43 3.633 1 98.62 175 SER B CA 1
ATOM 3862 C C . SER B 1 175 ? 1.852 -12.477 2.266 1 98.62 175 SER B C 1
ATOM 3864 O O . SER B 1 175 ? 2.73 -13.312 2.033 1 98.62 175 SER B O 1
ATOM 3866 N N . GLN B 1 176 ? 1.523 -11.539 1.425 1 98.5 176 GLN B N 1
ATOM 3867 C CA . GLN B 1 176 ? 2.062 -11.523 0.069 1 98.5 176 GLN B CA 1
ATOM 3868 C C . GLN B 1 176 ? 3.564 -11.25 0.076 1 98.5 176 GLN B C 1
ATOM 3870 O O . GLN B 1 176 ? 4.32 -11.883 -0.663 1 98.5 176 GLN B O 1
ATOM 3875 N N . VAL B 1 177 ? 4.012 -10.336 0.899 1 98.69 177 VAL B N 1
ATOM 3876 C CA . VAL B 1 177 ? 5.414 -9.93 0.939 1 98.69 177 VAL B CA 1
ATOM 3877 C C . VAL B 1 177 ? 6.273 -11.109 1.384 1 98.69 177 VAL B C 1
ATOM 3879 O O . VAL B 1 177 ? 7.25 -11.469 0.715 1 98.69 177 VAL B O 1
ATOM 3882 N N . PHE B 1 178 ? 5.883 -11.812 2.395 1 98.75 178 PHE B N 1
ATOM 3883 C CA . PHE B 1 178 ? 6.812 -12.75 3.01 1 98.75 178 PHE B CA 1
ATOM 3884 C C . PHE B 1 178 ? 6.758 -14.109 2.312 1 98.75 178 PHE B C 1
ATOM 3886 O O . PHE B 1 178 ? 7.77 -14.805 2.217 1 98.75 178 PHE B O 1
ATOM 3893 N N . PHE B 1 179 ? 5.598 -14.516 1.78 1 98.81 179 PHE B N 1
ATOM 3894 C CA . PHE B 1 179 ? 5.605 -15.727 0.968 1 98.81 179 PHE B CA 1
ATOM 3895 C C . PHE B 1 179 ? 6.441 -15.531 -0.29 1 98.81 179 PHE B C 1
ATOM 3897 O O . PHE B 1 179 ? 7.191 -16.422 -0.688 1 98.81 179 PHE B O 1
ATOM 3904 N N . THR B 1 180 ? 6.289 -14.352 -0.9 1 98.69 180 THR B N 1
ATOM 3905 C CA . THR B 1 180 ? 7.129 -14.047 -2.053 1 98.69 180 THR B CA 1
ATOM 3906 C C . THR B 1 180 ? 8.602 -14.055 -1.665 1 98.69 180 THR B C 1
ATOM 3908 O O . THR B 1 180 ? 9.414 -14.727 -2.301 1 98.69 180 THR B O 1
ATOM 3911 N N . TYR B 1 181 ? 8.922 -13.367 -0.574 1 97.94 181 TYR B N 1
ATOM 3912 C CA . TYR B 1 181 ? 10.289 -13.211 -0.106 1 97.94 181 TYR B CA 1
ATOM 3913 C C . TYR B 1 181 ? 10.945 -14.562 0.133 1 97.94 181 TYR B C 1
ATOM 3915 O O . TYR B 1 181 ? 12.039 -14.828 -0.367 1 97.94 181 TYR B O 1
ATOM 3923 N N . TYR B 1 182 ? 10.32 -15.484 0.776 1 98.25 182 TYR B N 1
ATOM 3924 C CA . TYR B 1 182 ? 10.938 -16.734 1.207 1 98.25 182 TYR B CA 1
ATOM 3925 C C . TYR B 1 182 ? 10.945 -17.766 0.078 1 98.25 182 TYR B C 1
ATOM 3927 O O . TYR B 1 182 ? 11.773 -18.672 0.059 1 98.25 182 TYR B O 1
ATOM 3935 N N . LEU B 1 183 ? 10.047 -17.594 -0.905 1 98.31 183 LEU B N 1
ATOM 3936 C CA . LEU B 1 183 ? 9.969 -18.594 -1.967 1 98.31 183 LEU B CA 1
ATOM 3937 C C . LEU B 1 183 ? 10.75 -18.141 -3.195 1 98.31 183 LEU B C 1
ATOM 3939 O O . LEU B 1 183 ? 11.039 -18.938 -4.09 1 98.31 183 LEU B O 1
ATOM 3943 N N . LEU B 1 184 ? 11.133 -16.859 -3.262 1 96.94 184 LEU B N 1
ATOM 3944 C CA . LEU B 1 184 ? 11.773 -16.266 -4.434 1 96.94 184 LEU B CA 1
ATOM 3945 C C . LEU B 1 184 ? 13.062 -17 -4.777 1 96.94 184 LEU B C 1
ATOM 3947 O O . LEU B 1 184 ? 13.297 -17.359 -5.938 1 96.94 184 LEU B O 1
ATOM 3951 N N . PRO B 1 185 ? 13.922 -17.297 -3.76 1 95.19 185 PRO B N 1
ATOM 3952 C CA . PRO B 1 185 ? 15.156 -18.016 -4.113 1 95.19 185 PRO B CA 1
ATOM 3953 C C . PRO B 1 185 ? 14.898 -19.375 -4.766 1 95.19 185 PRO B C 1
ATOM 3955 O O . PRO B 1 185 ? 15.578 -19.734 -5.719 1 95.19 185 PRO B O 1
ATOM 3958 N N . LYS B 1 186 ? 13.914 -20.031 -4.312 1 95.5 186 LYS B N 1
ATOM 3959 C CA . LYS B 1 186 ? 13.547 -21.312 -4.887 1 95.5 186 LYS B CA 1
ATOM 3960 C C . LYS B 1 186 ? 12.969 -21.156 -6.289 1 95.5 186 LYS B C 1
ATOM 3962 O O . LYS B 1 186 ? 13.305 -21.922 -7.195 1 95.5 186 LYS B O 1
ATOM 3967 N N . LEU B 1 187 ? 12.156 -20.156 -6.523 1 97.69 187 LEU B N 1
ATOM 3968 C CA . LEU B 1 187 ? 11.484 -19.906 -7.797 1 97.69 187 LEU B CA 1
ATOM 3969 C C . LEU B 1 187 ? 12.492 -19.5 -8.867 1 97.69 187 LEU B C 1
ATOM 3971 O O . LEU B 1 187 ? 12.336 -19.859 -10.039 1 97.69 187 LEU B O 1
ATOM 3975 N N . ARG B 1 188 ? 13.484 -18.797 -8.461 1 94.88 188 ARG B N 1
ATOM 3976 C CA . ARG B 1 188 ? 14.398 -18.25 -9.469 1 94.88 188 ARG B CA 1
ATOM 3977 C C . ARG B 1 188 ? 15.492 -19.266 -9.812 1 94.88 188 ARG B C 1
ATOM 3979 O O . ARG B 1 188 ? 16.109 -19.172 -10.875 1 94.88 188 ARG B O 1
ATOM 3986 N N . ASN B 1 189 ? 15.711 -20.297 -8.977 1 93.12 189 ASN B N 1
ATOM 3987 C CA . ASN B 1 189 ? 16.844 -21.203 -9.148 1 93.12 189 ASN B CA 1
ATOM 3988 C C . ASN B 1 189 ? 16.422 -22.516 -9.781 1 93.12 189 ASN B C 1
ATOM 3990 O O . ASN B 1 189 ? 17.188 -23.484 -9.781 1 93.12 189 ASN B O 1
ATOM 3994 N N . ARG B 1 190 ? 15.391 -22.625 -10.453 1 94.38 190 ARG B N 1
ATOM 3995 C CA . ARG B 1 190 ? 14.852 -23.875 -10.961 1 94.38 190 ARG B CA 1
ATOM 3996 C C . ARG B 1 190 ? 15.445 -24.219 -12.328 1 94.38 190 ARG B C 1
ATOM 3998 O O . ARG B 1 190 ? 15.398 -25.375 -12.758 1 94.38 190 ARG B O 1
ATOM 4005 N N . GLY B 1 191 ? 15.969 -23.25 -13.031 1 90.38 191 GLY B N 1
ATOM 4006 C CA . GLY B 1 191 ? 16.422 -23.469 -14.398 1 90.38 191 GLY B CA 1
ATOM 4007 C C . GLY B 1 191 ? 15.32 -23.344 -15.422 1 90.38 191 GLY B C 1
ATOM 4008 O O . GLY B 1 191 ? 15.578 -23.188 -16.609 1 90.38 191 GLY B O 1
ATOM 4009 N N . LYS B 1 192 ? 14.078 -23.484 -14.984 1 92.81 192 LYS B N 1
ATOM 4010 C CA . LYS B 1 192 ? 12.883 -23.234 -15.789 1 92.81 192 LYS B CA 1
ATOM 4011 C C . LYS B 1 192 ? 12.148 -21.984 -15.305 1 92.81 192 LYS B C 1
ATOM 4013 O O . LYS B 1 192 ? 12.398 -21.5 -14.203 1 92.81 192 LYS B O 1
ATOM 4018 N N . LYS B 1 193 ? 11.273 -21.547 -16.172 1 96.5 193 LYS B N 1
ATOM 4019 C CA . LYS B 1 193 ? 10.461 -20.406 -15.758 1 96.5 193 LYS B CA 1
ATOM 4020 C C . LYS B 1 193 ? 9.57 -20.75 -14.57 1 96.5 193 LYS B C 1
ATOM 4022 O O . LYS B 1 193 ? 9.148 -21.906 -14.43 1 96.5 193 LYS B O 1
ATOM 4027 N N . SER B 1 194 ? 9.391 -19.844 -13.758 1 98.31 194 SER B N 1
ATOM 4028 C CA . SER B 1 194 ? 8.438 -19.922 -12.656 1 98.31 194 SER B CA 1
ATOM 4029 C C . SER B 1 194 ? 7.402 -18.812 -12.742 1 98.31 194 SER B C 1
ATOM 4031 O O . SER B 1 194 ? 7.508 -17.922 -13.586 1 98.31 194 SER B O 1
ATOM 4033 N N . GLY B 1 195 ? 6.355 -18.922 -11.938 1 98.69 195 GLY B N 1
ATOM 4034 C CA . GLY B 1 195 ? 5.309 -17.922 -11.953 1 98.69 195 GLY B CA 1
ATOM 4035 C C . GLY B 1 195 ? 4.895 -17.469 -10.562 1 98.69 195 GLY B C 1
ATOM 4036 O O . GLY B 1 195 ? 5.016 -18.219 -9.602 1 98.69 195 GLY B O 1
ATOM 4037 N N . ILE B 1 196 ? 4.492 -16.25 -10.469 1 98.81 196 ILE B N 1
ATOM 4038 C CA . ILE B 1 196 ? 3.865 -15.695 -9.273 1 98.81 196 ILE B CA 1
ATOM 4039 C C . ILE B 1 196 ? 2.6 -14.938 -9.664 1 98.81 196 ILE B C 1
ATOM 4041 O O . ILE B 1 196 ? 2.619 -14.117 -10.586 1 98.81 196 ILE B O 1
ATOM 4045 N N . ILE B 1 197 ? 1.508 -15.242 -9.062 1 98.69 197 ILE B N 1
ATOM 4046 C CA . ILE B 1 197 ? 0.288 -14.445 -9.164 1 98.69 197 ILE B CA 1
ATOM 4047 C C . ILE B 1 197 ? -0.002 -13.773 -7.828 1 98.69 197 ILE B C 1
ATOM 4049 O O . ILE B 1 197 ? -0.097 -14.438 -6.793 1 98.69 197 ILE B O 1
ATOM 4053 N N . ASN B 1 198 ? -0.028 -12.477 -7.828 1 98.5 198 ASN B N 1
ATOM 4054 C CA . ASN B 1 198 ? -0.429 -11.688 -6.668 1 98.5 198 ASN B CA 1
ATOM 4055 C C . ASN B 1 198 ? -1.835 -11.117 -6.836 1 98.5 198 ASN B C 1
ATOM 4057 O O . ASN B 1 198 ? -2.123 -10.445 -7.828 1 98.5 198 ASN B O 1
ATOM 4061 N N . LEU B 1 199 ? -2.672 -11.383 -5.879 1 97.75 199 LEU B N 1
ATOM 4062 C CA . LEU B 1 199 ? -4.039 -10.883 -5.957 1 97.75 199 LEU B CA 1
ATOM 4063 C C . LEU B 1 199 ? -4.117 -9.43 -5.5 1 97.75 199 LEU B C 1
ATOM 4065 O O . LEU B 1 199 ? -3.695 -9.102 -4.387 1 97.75 199 LEU B O 1
ATOM 4069 N N . SER B 1 200 ? -4.52 -8.617 -6.344 1 96.69 200 SER B N 1
ATOM 4070 C CA . SER B 1 200 ? -4.902 -7.238 -6.07 1 96.69 200 SER B CA 1
ATOM 4071 C C . SER B 1 200 ? -6.406 -7.039 -6.219 1 96.69 200 SER B C 1
ATOM 4073 O O . SER B 1 200 ? -7.195 -7.848 -5.723 1 96.69 200 SER B O 1
ATOM 4075 N N . SER B 1 201 ? -6.84 -5.93 -6.766 1 91.38 201 SER B N 1
ATOM 4076 C CA . SER B 1 201 ? -8.273 -5.676 -6.887 1 91.38 201 SER B CA 1
ATOM 4077 C C . SER B 1 201 ? -8.555 -4.605 -7.934 1 91.38 201 SER B C 1
ATOM 4079 O O . SER B 1 201 ? -7.723 -3.734 -8.18 1 91.38 201 SER B O 1
ATOM 4081 N N . VAL B 1 202 ? -9.734 -4.688 -8.445 1 87.56 202 VAL B N 1
ATOM 4082 C CA . VAL B 1 202 ? -10.203 -3.664 -9.367 1 87.56 202 VAL B CA 1
ATOM 4083 C C . VAL B 1 202 ? -10.352 -2.334 -8.633 1 87.56 202 VAL B C 1
ATOM 4085 O O . VAL B 1 202 ? -10.336 -1.27 -9.258 1 87.56 202 VAL B O 1
ATOM 4088 N N . SER B 1 203 ? -10.453 -2.379 -7.367 1 84.62 203 SER B N 1
ATOM 4089 C CA . SER B 1 203 ? -10.609 -1.171 -6.562 1 84.62 203 SER B CA 1
ATOM 4090 C C . SER B 1 203 ? -9.391 -0.261 -6.699 1 84.62 203 SER B C 1
ATOM 4092 O O . SER B 1 203 ? -9.445 0.914 -6.332 1 84.62 203 SER B O 1
ATOM 4094 N N . THR B 1 204 ? -8.328 -0.766 -7.215 1 89.94 204 THR B N 1
ATOM 4095 C CA . THR B 1 204 ? -7.09 -0.003 -7.309 1 89.94 204 THR B CA 1
ATOM 4096 C C . THR B 1 204 ? -7.141 0.976 -8.477 1 89.94 204 THR B C 1
ATOM 4098 O O . THR B 1 204 ? -6.215 1.764 -8.672 1 89.94 204 THR B O 1
ATOM 4101 N N . VAL B 1 205 ? -8.25 0.893 -9.18 1 82 205 VAL B N 1
ATOM 4102 C CA . VAL B 1 205 ? -8.414 1.809 -10.305 1 82 205 VAL B CA 1
ATOM 4103 C C . VAL B 1 205 ? -8.594 3.234 -9.789 1 82 205 VAL B C 1
ATOM 4105 O O . VAL B 1 205 ? -8.18 4.195 -10.438 1 82 205 VAL B O 1
ATOM 4108 N N . ALA B 1 206 ? -9.219 3.281 -8.648 1 82.81 206 ALA B N 1
ATOM 4109 C CA . ALA B 1 206 ? -9.43 4.602 -8.07 1 82.81 206 ALA B CA 1
ATOM 4110 C C . ALA B 1 206 ? -9.547 4.52 -6.547 1 82.81 206 ALA B C 1
ATOM 4112 O O . ALA B 1 206 ? -10.117 3.566 -6.012 1 82.81 206 ALA B O 1
ATOM 4113 N N . SER B 1 207 ? -9.023 5.559 -5.977 1 83.75 207 SER B N 1
ATOM 4114 C CA . SER B 1 207 ? -9.25 5.695 -4.539 1 83.75 207 SER B CA 1
ATOM 4115 C C . SER B 1 207 ? -10.68 6.137 -4.25 1 83.75 207 SER B C 1
ATOM 4117 O O . SER B 1 207 ? -11.203 7.039 -4.906 1 83.75 207 SER B O 1
ATOM 4119 N N . MET B 1 208 ? -11.312 5.43 -3.348 1 83.38 208 MET B N 1
ATOM 4120 C CA . MET B 1 208 ? -12.703 5.73 -3.037 1 83.38 208 MET B CA 1
ATOM 4121 C C . MET B 1 208 ? -12.906 5.914 -1.537 1 83.38 208 MET B C 1
ATOM 4123 O O . MET B 1 208 ? -12.188 5.309 -0.734 1 83.38 208 MET B O 1
ATOM 4127 N N . ALA B 1 209 ? -13.938 6.695 -1.26 1 86.81 209 ALA B N 1
ATOM 4128 C CA . ALA B 1 209 ? -14.367 6.789 0.133 1 86.81 209 ALA B CA 1
ATOM 4129 C C . ALA B 1 209 ? -14.812 5.43 0.661 1 86.81 209 ALA B C 1
ATOM 4131 O O . ALA B 1 209 ? -15.32 4.598 -0.098 1 86.81 209 ALA B O 1
ATOM 4132 N N . GLY B 1 210 ? -14.555 5.117 1.896 1 87.5 210 GLY B N 1
ATOM 4133 C CA . GLY B 1 210 ? -15.109 3.939 2.537 1 87.5 210 GLY B CA 1
ATOM 4134 C C . GLY B 1 210 ? -14.25 2.701 2.361 1 87.5 210 GLY B C 1
ATOM 4135 O O . GLY B 1 210 ? -14.469 1.691 3.037 1 87.5 210 GLY B O 1
ATOM 4136 N N . PHE B 1 211 ? -13.266 2.781 1.475 1 85.44 211 PHE B N 1
ATOM 4137 C CA . PHE B 1 211 ? -12.43 1.618 1.199 1 85.44 211 PHE B CA 1
ATOM 4138 C C . PHE B 1 211 ? -10.961 1.937 1.441 1 85.44 211 PHE B C 1
ATOM 4140 O O . PHE B 1 211 ? -10.086 1.402 0.759 1 85.44 211 PHE B O 1
ATOM 4147 N N . HIS B 1 212 ? -10.758 2.723 2.436 1 92 212 HIS B N 1
ATOM 4148 C CA . HIS B 1 212 ? -9.438 3.312 2.652 1 92 212 HIS B CA 1
ATOM 4149 C C . HIS B 1 212 ? -8.375 2.234 2.826 1 92 212 HIS B C 1
ATOM 4151 O O . HIS B 1 212 ? -7.52 2.055 1.955 1 92 212 HIS B O 1
ATOM 4157 N N . ILE B 1 213 ? -8.586 1.368 3.828 1 95 213 ILE B N 1
ATOM 4158 C CA . ILE B 1 213 ? -7.508 0.453 4.199 1 95 213 ILE B CA 1
ATOM 4159 C C . ILE B 1 213 ? -7.426 -0.687 3.186 1 95 213 ILE B C 1
ATOM 4161 O O . ILE B 1 213 ? -6.34 -1.024 2.707 1 95 213 ILE B O 1
ATOM 4165 N N . TYR B 1 214 ? -8.586 -1.203 2.713 1 94.38 214 TYR B N 1
ATOM 4166 C CA . TYR B 1 214 ? -8.594 -2.32 1.773 1 94.38 214 TYR B CA 1
ATOM 4167 C C . TYR B 1 214 ? -7.945 -1.925 0.454 1 94.38 214 TYR B C 1
ATOM 4169 O O . TYR B 1 214 ? -6.98 -2.559 0.015 1 94.38 214 TYR B O 1
ATOM 4177 N N . THR B 1 215 ? -8.438 -0.853 -0.166 1 94.75 215 THR B N 1
ATOM 4178 C CA . THR B 1 215 ? -7.926 -0.418 -1.461 1 94.75 215 THR B CA 1
ATOM 4179 C C . THR B 1 215 ? -6.445 -0.06 -1.362 1 94.75 215 THR B C 1
ATOM 4181 O O . THR B 1 215 ? -5.672 -0.34 -2.279 1 94.75 215 THR B O 1
ATOM 4184 N N . SER B 1 216 ? -6.078 0.528 -0.223 1 97.75 216 SER B N 1
ATOM 4185 C CA . SER B 1 216 ? -4.676 0.882 -0.037 1 97.75 216 SER B CA 1
ATOM 4186 C C . SER B 1 216 ? -3.797 -0.362 0.033 1 97.75 216 SER B C 1
ATOM 4188 O O . SER B 1 216 ? -2.695 -0.382 -0.518 1 97.75 216 SER B O 1
ATOM 4190 N N . THR B 1 217 ? -4.254 -1.424 0.661 1 98.19 217 THR B N 1
ATOM 4191 C CA . THR B 1 217 ? -3.48 -2.658 0.706 1 98.19 217 THR B CA 1
ATOM 4192 C C . THR B 1 217 ? -3.4 -3.299 -0.677 1 98.19 217 THR B C 1
ATOM 4194 O O . THR B 1 217 ? -2.367 -3.855 -1.052 1 98.19 217 THR B O 1
ATOM 4197 N N . LYS B 1 218 ? -4.445 -3.193 -1.432 1 97.19 218 LYS B N 1
ATOM 4198 C CA . LYS B 1 218 ? -4.48 -3.861 -2.73 1 97.19 218 LYS B CA 1
ATOM 4199 C C . LYS B 1 218 ? -3.633 -3.113 -3.754 1 97.19 218 LYS B C 1
ATOM 4201 O O . LYS B 1 218 ? -3.029 -3.73 -4.637 1 97.19 218 LYS B O 1
ATOM 4206 N N . ILE B 1 219 ? -3.619 -1.798 -3.662 1 97.19 219 ILE B N 1
ATOM 4207 C CA . ILE B 1 219 ? -2.723 -1.071 -4.555 1 97.19 219 ILE B CA 1
ATOM 4208 C C . ILE B 1 219 ? -1.272 -1.348 -4.164 1 97.19 219 ILE B C 1
ATOM 4210 O O . ILE B 1 219 ? -0.391 -1.402 -5.023 1 97.19 219 ILE B O 1
ATOM 4214 N N . PHE B 1 220 ? -1.013 -1.498 -2.857 1 98.31 220 PHE B N 1
ATOM 4215 C CA . PHE B 1 220 ? 0.29 -1.98 -2.416 1 98.31 220 PHE B CA 1
ATOM 4216 C C . PHE B 1 220 ? 0.658 -3.275 -3.131 1 98.31 220 PHE B C 1
ATOM 4218 O O . PHE B 1 220 ? 1.751 -3.396 -3.688 1 98.31 220 PHE B O 1
ATOM 4225 N N . ASN B 1 221 ? -0.258 -4.215 -3.158 1 98.38 221 ASN B N 1
ATOM 4226 C CA . ASN B 1 221 ? -0.036 -5.52 -3.777 1 98.38 221 ASN B CA 1
ATOM 4227 C C . ASN B 1 221 ? 0.254 -5.387 -5.27 1 98.38 221 ASN B C 1
ATOM 4229 O O . ASN B 1 221 ? 1.104 -6.102 -5.805 1 98.38 221 ASN B O 1
ATOM 4233 N N . ASP B 1 222 ? -0.443 -4.492 -5.922 1 97.19 222 ASP B N 1
ATOM 4234 C CA . ASP B 1 222 ? -0.253 -4.27 -7.352 1 97.19 222 ASP B CA 1
ATOM 4235 C C . ASP B 1 222 ? 1.16 -3.771 -7.645 1 97.19 222 ASP B C 1
ATOM 4237 O O . ASP B 1 222 ? 1.854 -4.328 -8.5 1 97.19 222 ASP B O 1
ATOM 4241 N N . TYR B 1 223 ? 1.564 -2.76 -6.902 1 96.69 223 TYR B N 1
ATOM 4242 C CA . TYR B 1 223 ? 2.881 -2.178 -7.129 1 96.69 223 TYR B CA 1
ATOM 4243 C C . TYR B 1 223 ? 3.984 -3.158 -6.75 1 96.69 223 TYR B C 1
ATOM 4245 O O . TYR B 1 223 ? 5.008 -3.248 -7.434 1 96.69 223 TYR B O 1
ATOM 4253 N N . PHE B 1 224 ? 3.775 -3.9 -5.648 1 98.06 224 PHE B N 1
ATOM 4254 C CA . PHE B 1 224 ? 4.723 -4.926 -5.223 1 98.06 224 PHE B CA 1
ATOM 4255 C C . PHE B 1 224 ? 4.906 -5.977 -6.312 1 98.06 224 PHE B C 1
ATOM 4257 O O . PHE B 1 224 ? 6.035 -6.336 -6.652 1 98.06 224 PHE B O 1
ATOM 4264 N N . SER B 1 225 ? 3.787 -6.352 -6.91 1 97.75 225 SER B N 1
ATOM 4265 C CA . SER B 1 225 ? 3.795 -7.34 -7.984 1 97.75 225 SER B CA 1
ATOM 4266 C C . SER B 1 225 ? 4.59 -6.84 -9.188 1 97.75 225 SER B C 1
ATOM 4268 O O . SER B 1 225 ? 5.473 -7.539 -9.688 1 97.75 225 SER B O 1
ATOM 4270 N N . LYS B 1 226 ? 4.309 -5.645 -9.578 1 95.56 226 LYS B N 1
ATOM 4271 C CA . LYS B 1 226 ? 4.945 -5.074 -10.766 1 95.56 226 LYS B CA 1
ATOM 4272 C C . LYS B 1 226 ? 6.445 -4.883 -10.547 1 95.56 226 LYS B C 1
ATOM 4274 O O . LYS B 1 226 ? 7.25 -5.141 -11.438 1 95.56 226 LYS B O 1
ATOM 4279 N N . SER B 1 227 ? 6.797 -4.457 -9.344 1 95.56 227 SER B N 1
ATOM 4280 C CA . SER B 1 227 ? 8.203 -4.242 -9.031 1 95.56 227 SER B CA 1
ATOM 4281 C C . SER B 1 227 ? 8.977 -5.559 -9.031 1 95.56 227 SER B C 1
ATOM 4283 O O . SER B 1 227 ? 10.078 -5.645 -9.578 1 95.56 227 SER B O 1
ATOM 4285 N N . ILE B 1 228 ? 8.414 -6.566 -8.453 1 97.12 228 ILE B N 1
ATOM 4286 C CA . ILE B 1 228 ? 9.023 -7.891 -8.445 1 97.12 228 ILE B CA 1
ATOM 4287 C C . ILE B 1 228 ? 9.133 -8.414 -9.875 1 97.12 228 ILE B C 1
ATOM 4289 O O . ILE B 1 228 ? 10.156 -8.977 -10.266 1 97.12 228 ILE B O 1
ATOM 4293 N N . GLY B 1 229 ? 8.07 -8.203 -10.641 1 96.38 229 GLY B N 1
ATOM 4294 C CA . GLY B 1 229 ? 8.086 -8.617 -12.031 1 96.38 229 GLY B CA 1
ATOM 4295 C C . GLY B 1 229 ? 9.211 -7.992 -12.836 1 96.38 229 GLY B C 1
ATOM 4296 O O . GLY B 1 229 ? 9.852 -8.664 -13.641 1 96.38 229 GLY B O 1
ATOM 4297 N N . GLU B 1 230 ? 9.422 -6.746 -12.57 1 94.06 230 GLU B N 1
ATOM 4298 C CA . GLU B 1 230 ? 10.508 -6.051 -13.258 1 94.06 230 GLU B CA 1
ATOM 4299 C C . GLU B 1 230 ? 11.867 -6.578 -12.82 1 94.06 230 GLU B C 1
ATOM 4301 O O . GLU B 1 230 ? 12.766 -6.766 -13.648 1 94.06 230 GLU B O 1
ATOM 4306 N N . GLU B 1 231 ? 12.031 -6.789 -11.578 1 94.5 231 GLU B N 1
ATOM 4307 C CA . GLU B 1 231 ? 13.32 -7.238 -11.055 1 94.5 231 GLU B CA 1
ATOM 4308 C C . GLU B 1 231 ? 13.68 -8.625 -11.586 1 94.5 231 GLU B C 1
ATOM 4310 O O . GLU B 1 231 ? 14.852 -8.906 -11.844 1 94.5 231 GLU B O 1
ATOM 4315 N N . TYR B 1 232 ? 12.703 -9.445 -11.789 1 95.56 232 TYR B N 1
ATOM 4316 C CA . TYR B 1 232 ? 12.969 -10.828 -12.156 1 95.56 232 TYR B CA 1
ATOM 4317 C C . TYR B 1 232 ? 12.492 -11.117 -13.578 1 95.56 232 TYR B C 1
ATOM 4319 O O . TYR B 1 232 ? 12.203 -12.266 -13.914 1 95.56 232 TYR B O 1
ATOM 4327 N N . LYS B 1 233 ? 12.383 -10.062 -14.312 1 94.06 233 LYS B N 1
ATOM 4328 C CA . LYS B 1 233 ? 11.945 -10.195 -15.695 1 94.06 233 LYS B CA 1
ATOM 4329 C C . LYS B 1 233 ? 12.812 -11.203 -16.453 1 94.06 233 LYS B C 1
ATOM 4331 O O . LYS B 1 233 ? 14.039 -11.156 -16.375 1 94.06 233 LYS B O 1
ATOM 4336 N N . GLY B 1 234 ? 12.125 -12.156 -17.125 1 92.88 234 GLY B N 1
ATOM 4337 C CA . GLY B 1 234 ? 12.844 -13.164 -17.891 1 92.88 234 GLY B CA 1
ATOM 4338 C C . GLY B 1 234 ? 13.078 -14.445 -17.109 1 92.88 234 GLY B C 1
ATOM 4339 O O . GLY B 1 234 ? 13.398 -15.477 -17.688 1 92.88 234 GLY B O 1
ATOM 4340 N N . ILE B 1 235 ? 12.914 -14.406 -15.797 1 95.19 235 ILE B N 1
ATOM 4341 C CA . ILE B 1 235 ? 13.148 -15.562 -14.945 1 95.19 235 ILE B CA 1
ATOM 4342 C C . ILE B 1 235 ? 11.828 -16.031 -14.328 1 95.19 235 ILE B C 1
ATOM 4344 O O . ILE B 1 235 ? 11.508 -17.219 -14.367 1 95.19 235 ILE B O 1
ATOM 4348 N N . ILE B 1 236 ? 11.102 -15.133 -13.828 1 97.75 236 ILE B N 1
ATOM 4349 C CA . ILE B 1 236 ? 9.828 -15.406 -13.172 1 97.75 236 ILE B CA 1
ATOM 4350 C C . ILE B 1 236 ? 8.719 -14.57 -13.82 1 97.75 236 ILE B C 1
ATOM 4352 O O . ILE B 1 236 ? 8.859 -13.352 -13.961 1 97.75 236 ILE B O 1
ATOM 4356 N N . ASP B 1 237 ? 7.652 -15.195 -14.297 1 98.12 237 ASP B N 1
ATOM 4357 C CA . ASP B 1 237 ? 6.453 -14.484 -14.727 1 98.12 237 ASP B CA 1
ATOM 4358 C C . ASP B 1 237 ? 5.629 -14.023 -13.531 1 98.12 237 ASP B C 1
ATOM 4360 O O . ASP B 1 237 ? 5.078 -14.844 -12.797 1 98.12 237 ASP B O 1
ATOM 4364 N N . VAL B 1 238 ? 5.59 -12.719 -13.328 1 98.06 238 VAL B N 1
ATOM 4365 C CA . VAL B 1 238 ? 4.828 -12.172 -12.211 1 98.06 238 VAL B CA 1
ATOM 4366 C C . VAL B 1 238 ? 3.6 -11.438 -12.734 1 98.06 238 VAL B C 1
ATOM 4368 O O . VAL B 1 238 ? 3.705 -10.609 -13.641 1 98.06 238 VAL B O 1
ATOM 4371 N N . MET B 1 239 ? 2.436 -11.766 -12.164 1 97.56 239 MET B N 1
ATOM 4372 C CA . MET B 1 239 ? 1.192 -11.141 -12.609 1 97.56 239 MET B CA 1
ATOM 4373 C C . MET B 1 239 ? 0.412 -10.578 -11.43 1 97.56 239 MET B C 1
ATOM 4375 O O . MET B 1 239 ? 0.279 -11.234 -10.391 1 97.56 239 MET B O 1
ATOM 4379 N N . SER B 1 240 ? 0.022 -9.32 -11.539 1 97.56 240 SER B N 1
ATOM 4380 C CA . SER B 1 240 ? -0.961 -8.734 -10.633 1 97.56 240 SER B CA 1
ATOM 4381 C C . SER B 1 240 ? -2.383 -9.008 -11.109 1 97.56 240 SER B C 1
ATOM 4383 O O . SER B 1 240 ? -2.801 -8.5 -12.156 1 97.56 240 SER B O 1
ATOM 4385 N N . LEU B 1 241 ? -3.098 -9.867 -10.422 1 96.94 241 LEU B N 1
ATOM 4386 C CA . LEU B 1 241 ? -4.492 -10.148 -10.742 1 96.94 241 LEU B CA 1
ATOM 4387 C C . LEU B 1 241 ? -5.422 -9.18 -10.023 1 96.94 241 LEU B C 1
ATOM 4389 O O . LEU B 1 241 ? -5.387 -9.07 -8.789 1 96.94 241 LEU B O 1
ATOM 4393 N N . LYS B 1 242 ? -6.223 -8.492 -10.75 1 94.75 242 LYS B N 1
ATOM 4394 C CA . LYS B 1 242 ? -7.078 -7.438 -10.219 1 94.75 242 LYS B CA 1
ATOM 4395 C C . LYS B 1 242 ? -8.555 -7.742 -10.461 1 94.75 242 LYS B C 1
ATOM 4397 O O . LYS B 1 242 ? -9.219 -7.043 -11.227 1 94.75 242 LYS B O 1
ATOM 4402 N N . PRO B 1 243 ? -9.062 -8.664 -9.719 1 92 243 PRO B N 1
ATOM 4403 C CA . PRO B 1 243 ? -10.461 -9.047 -9.938 1 92 243 PRO B CA 1
ATOM 4404 C C . PRO B 1 243 ? -11.445 -7.977 -9.469 1 92 243 PRO B C 1
ATOM 4406 O O . PRO B 1 243 ? -11.109 -7.168 -8.602 1 92 243 PRO B O 1
ATOM 4409 N N . GLY B 1 244 ? -12.617 -7.949 -10.109 1 88.81 244 GLY B N 1
ATOM 4410 C CA . GLY B 1 244 ? -13.773 -7.258 -9.57 1 88.81 244 GLY B CA 1
ATOM 4411 C C . GLY B 1 244 ? -14.57 -8.102 -8.602 1 88.81 244 GLY B C 1
ATOM 4412 O O . GLY B 1 244 ? -14 -8.797 -7.758 1 88.81 244 GLY B O 1
ATOM 4413 N N . PHE B 1 245 ? -15.82 -8.047 -8.719 1 82.56 245 PHE B N 1
ATOM 4414 C CA . PHE B 1 245 ? -16.688 -8.828 -7.832 1 82.56 245 PHE B CA 1
ATOM 4415 C C . PHE B 1 245 ? -16.703 -10.289 -8.25 1 82.56 245 PHE B C 1
ATOM 4417 O O . PHE B 1 245 ? -17.062 -10.609 -9.383 1 82.56 245 PHE B O 1
ATOM 4424 N N . VAL B 1 246 ? -16.188 -11.07 -7.391 1 85.19 246 VAL B N 1
ATOM 4425 C CA . VAL B 1 246 ? -16.234 -12.516 -7.547 1 85.19 246 VAL B CA 1
ATOM 4426 C C . VAL B 1 246 ? -17.125 -13.133 -6.473 1 85.19 246 VAL B C 1
ATOM 4428 O O . VAL B 1 246 ? -17.125 -12.672 -5.328 1 85.19 246 VAL B O 1
ATOM 4431 N N . ASP B 1 247 ? -17.859 -14.062 -6.809 1 84.06 247 ASP B N 1
ATOM 4432 C CA . ASP B 1 247 ? -18.797 -14.688 -5.891 1 84.06 247 ASP B CA 1
ATOM 4433 C C . ASP B 1 247 ? -18.062 -15.445 -4.781 1 84.06 247 ASP B C 1
ATOM 4435 O O . ASP B 1 247 ? -17.844 -16.656 -4.895 1 84.06 247 ASP B O 1
ATOM 4439 N N . THR B 1 248 ? -17.672 -14.711 -3.742 1 84.06 248 THR B N 1
ATOM 4440 C CA . THR B 1 248 ? -16.922 -15.219 -2.602 1 84.06 248 THR B CA 1
ATOM 4441 C C . THR B 1 248 ? -17.484 -14.656 -1.295 1 84.06 248 THR B C 1
ATOM 4443 O O . THR B 1 248 ? -18.25 -13.695 -1.305 1 84.06 248 THR B O 1
ATOM 4446 N N . PRO B 1 249 ? -17.203 -15.305 -0.204 1 71.38 249 PRO B N 1
ATOM 4447 C CA . PRO B 1 249 ? -17.625 -14.758 1.087 1 71.38 249 PRO B CA 1
ATOM 4448 C C . PRO B 1 249 ? -17.172 -13.312 1.284 1 71.38 249 PRO B C 1
ATOM 4450 O O . PRO B 1 249 ? -17.891 -12.516 1.885 1 71.38 249 PRO B O 1
ATOM 4453 N N . LEU B 1 250 ? -16.141 -12.945 0.725 1 69.62 250 LEU B N 1
ATOM 4454 C CA . LEU B 1 250 ? -15.625 -11.586 0.855 1 69.62 250 LEU B CA 1
ATOM 4455 C C . LEU B 1 250 ? -16.562 -10.578 0.183 1 69.62 250 LEU B C 1
ATOM 4457 O O . LEU B 1 250 ? -16.812 -9.508 0.727 1 69.62 250 LEU B O 1
ATOM 4461 N N . ALA B 1 251 ? -17.109 -10.938 -0.953 1 68.69 251 ALA B N 1
ATOM 4462 C CA . ALA B 1 251 ? -17.906 -10.023 -1.766 1 68.69 251 ALA B CA 1
ATOM 4463 C C . ALA B 1 251 ? -19.375 -10.07 -1.359 1 68.69 251 ALA B C 1
ATOM 4465 O O . ALA B 1 251 ? -20.188 -9.258 -1.828 1 68.69 251 ALA B O 1
ATOM 4466 N N . SER B 1 252 ? -19.812 -10.992 -0.59 1 64.12 252 SER B N 1
ATOM 4467 C CA . SER B 1 252 ? -21.219 -11.258 -0.298 1 64.12 252 SER B CA 1
ATOM 4468 C C . SER B 1 252 ? -21.891 -10.039 0.337 1 64.12 252 SER B C 1
ATOM 4470 O O . SER B 1 252 ? -23.109 -9.891 0.269 1 64.12 252 SER B O 1
ATOM 4472 N N . SER B 1 253 ? -21.109 -9.305 0.875 1 60 253 SER B N 1
ATOM 4473 C CA . SER B 1 253 ? -21.703 -8.117 1.469 1 60 253 SER B CA 1
ATOM 4474 C C . SER B 1 253 ? -22.109 -7.102 0.399 1 60 253 SER B C 1
ATOM 4476 O O . SER B 1 253 ? -22.906 -6.199 0.656 1 60 253 SER B O 1
ATOM 4478 N N . TYR B 1 254 ? -21.5 -7.383 -0.801 1 59.25 254 TYR B N 1
ATOM 4479 C CA . TYR B 1 254 ? -21.797 -6.41 -1.848 1 59.25 254 TYR B CA 1
ATOM 4480 C C . TYR B 1 254 ? -22.797 -6.965 -2.855 1 59.25 254 TYR B C 1
ATOM 4482 O O . TYR B 1 254 ? -22.672 -8.109 -3.299 1 59.25 254 TYR B O 1
ATOM 4490 N N . LYS B 1 255 ? -24.047 -6.688 -2.744 1 51.22 255 LYS B N 1
ATOM 4491 C CA . LYS B 1 255 ? -25.188 -7.18 -3.52 1 51.22 255 LYS B CA 1
ATOM 4492 C C . LYS B 1 255 ? -24.938 -7.016 -5.016 1 51.22 255 LYS B C 1
ATOM 4494 O O . LYS B 1 255 ? -25.828 -7.25 -5.828 1 51.22 255 LYS B O 1
ATOM 4499 N N . GLN B 1 256 ? -23.797 -6.523 -5.617 1 58.09 256 GLN B N 1
ATOM 4500 C CA . GLN B 1 256 ? -23.891 -6.172 -7.031 1 58.09 256 GLN B CA 1
ATOM 4501 C C . GLN B 1 256 ? -23.688 -7.398 -7.914 1 58.09 256 GLN B C 1
ATOM 4503 O O . GLN B 1 256 ? -22.672 -8.086 -7.805 1 58.09 256 GLN B O 1
ATOM 4508 N N . LYS B 1 257 ? -24.797 -7.754 -8.625 1 60.94 257 LYS B N 1
ATOM 4509 C CA . LYS B 1 257 ? -25 -8.961 -9.422 1 60.94 257 LYS B CA 1
ATOM 4510 C C . LYS B 1 257 ? -24.484 -8.766 -10.852 1 60.94 257 LYS B C 1
ATOM 4512 O O . LYS B 1 257 ? -24 -9.703 -11.477 1 60.94 257 LYS B O 1
ATOM 4517 N N . ILE B 1 258 ? -24.375 -7.617 -11.344 1 62.31 258 ILE B N 1
ATOM 4518 C CA . ILE B 1 258 ? -24.312 -7.59 -12.797 1 62.31 258 ILE B CA 1
ATOM 4519 C C . ILE B 1 258 ? -22.875 -7.859 -13.258 1 62.31 258 ILE B C 1
ATOM 4521 O O . ILE B 1 258 ? -22.656 -8.508 -14.281 1 62.31 258 ILE B O 1
ATOM 4525 N N . PHE B 1 259 ? -21.812 -7.625 -12.422 1 76.44 259 PHE B N 1
ATOM 4526 C CA . PHE B 1 259 ? -20.438 -7.844 -12.891 1 76.44 259 PHE B CA 1
ATOM 4527 C C . PHE B 1 259 ? -19.734 -8.898 -12.047 1 76.44 259 PHE B C 1
ATOM 4529 O O . PHE B 1 259 ? -18.516 -9.023 -12.086 1 76.44 259 PHE B O 1
ATOM 4536 N N . CYS B 1 260 ? -20.578 -9.672 -11.508 1 83.31 260 CYS B N 1
ATOM 4537 C CA . CYS B 1 260 ? -20.016 -10.711 -10.656 1 83.31 260 CYS B CA 1
ATOM 4538 C C . CYS B 1 260 ? -19.703 -11.969 -11.461 1 83.31 260 CYS B C 1
ATOM 4540 O O . CYS B 1 260 ? -20.5 -12.375 -12.312 1 83.31 260 CYS B O 1
ATOM 4542 N N . ILE B 1 261 ? -18.516 -12.57 -11.273 1 87.31 261 ILE B N 1
ATOM 4543 C CA . ILE B 1 261 ? -18.156 -13.82 -11.93 1 87.31 261 ILE B CA 1
ATOM 4544 C C . ILE B 1 261 ? -17.859 -14.891 -10.875 1 87.31 261 ILE B C 1
ATOM 4546 O O . ILE B 1 261 ? -17.797 -14.586 -9.68 1 87.31 261 ILE B O 1
ATOM 4550 N N . THR B 1 262 ? -17.781 -16.125 -11.398 1 90.12 262 THR B N 1
ATOM 4551 C CA . THR B 1 262 ? -17.469 -17.219 -10.484 1 90.12 262 THR B CA 1
ATOM 4552 C C . THR B 1 262 ? -15.977 -17.297 -10.219 1 90.12 262 THR B C 1
ATOM 4554 O O . THR B 1 262 ? -15.172 -16.797 -11.016 1 90.12 262 THR B O 1
ATOM 4557 N N . PRO B 1 263 ? -15.578 -17.906 -9.109 1 93.75 263 PRO B N 1
ATOM 4558 C CA . PRO B 1 263 ? -14.148 -18.109 -8.852 1 93.75 263 PRO B CA 1
ATOM 4559 C C . PRO B 1 263 ? -13.445 -18.891 -9.969 1 93.75 263 PRO B C 1
ATOM 4561 O O . PRO B 1 263 ? -12.312 -18.562 -10.328 1 93.75 263 PRO B O 1
ATOM 4564 N N . GLN B 1 264 ? -14.148 -19.828 -10.555 1 92.88 264 GLN B N 1
ATOM 4565 C CA . GLN B 1 264 ? -13.578 -20.641 -11.625 1 92.88 264 GLN B CA 1
ATOM 4566 C C . GLN B 1 264 ? -13.297 -19.797 -12.867 1 92.88 264 GLN B C 1
ATOM 4568 O O . GLN B 1 264 ? -12.242 -19.938 -13.492 1 92.88 264 GLN B O 1
ATOM 4573 N N . GLU B 1 265 ? -14.25 -18.969 -13.188 1 91.5 265 GLU B N 1
ATOM 4574 C CA . GLU B 1 265 ? -14.047 -18.078 -14.336 1 91.5 265 GLU B CA 1
ATOM 4575 C C . GLU B 1 265 ? -12.867 -17.141 -14.102 1 91.5 265 GLU B C 1
ATOM 4577 O O . GLU B 1 265 ? -12.062 -16.906 -15.008 1 91.5 265 GLU B O 1
ATOM 4582 N N . CYS B 1 266 ? -12.766 -16.656 -12.914 1 93.31 266 CYS B N 1
ATOM 4583 C CA . CYS B 1 266 ? -11.703 -15.734 -12.539 1 93.31 266 CYS B CA 1
ATOM 4584 C C . CYS B 1 266 ? -10.344 -16.406 -12.625 1 93.31 266 CYS B C 1
ATOM 4586 O O . CYS B 1 266 ? -9.422 -15.883 -13.258 1 93.31 266 CYS B O 1
ATOM 4588 N N . THR B 1 267 ? -10.219 -17.594 -12.094 1 96.5 267 THR B N 1
ATOM 4589 C CA . THR B 1 267 ? -8.93 -18.266 -11.984 1 96.5 267 THR B CA 1
ATOM 4590 C C . THR B 1 267 ? -8.516 -18.859 -13.328 1 96.5 267 THR B C 1
ATOM 4592 O O . THR B 1 267 ? -7.328 -18.875 -13.664 1 96.5 267 THR B O 1
ATOM 4595 N N . ASN B 1 268 ? -9.484 -19.328 -14.109 1 93.5 268 ASN B N 1
ATOM 4596 C CA . ASN B 1 268 ? -9.188 -19.797 -15.453 1 93.5 268 ASN B CA 1
ATOM 4597 C C . ASN B 1 268 ? -8.594 -18.688 -16.312 1 93.5 268 ASN B C 1
ATOM 4599 O O . ASN B 1 268 ? -7.59 -18.906 -17 1 93.5 268 ASN B O 1
ATOM 4603 N N . ALA B 1 269 ? -9.203 -17.562 -16.234 1 89.94 269 ALA B N 1
ATOM 4604 C CA . ALA B 1 269 ? -8.711 -16.422 -17 1 89.94 269 ALA B CA 1
ATOM 4605 C C . ALA B 1 269 ? -7.32 -16.016 -16.547 1 89.94 269 ALA B C 1
ATOM 4607 O O . ALA B 1 269 ? -6.438 -15.758 -17.359 1 89.94 269 ALA B O 1
ATOM 4608 N N . ALA B 1 270 ? -7.117 -15.953 -15.273 1 94.38 270 ALA B N 1
ATOM 4609 C CA . ALA B 1 270 ? -5.828 -15.562 -14.711 1 94.38 270 ALA B CA 1
ATOM 4610 C C . ALA B 1 270 ? -4.719 -16.5 -15.188 1 94.38 270 ALA B C 1
ATOM 4612 O O . ALA B 1 270 ? -3.664 -16.047 -15.633 1 94.38 270 ALA B O 1
ATOM 4613 N N . LEU B 1 271 ? -4.969 -17.781 -15.156 1 96.12 271 LEU B N 1
ATOM 4614 C CA . LEU B 1 271 ? -3.951 -18.766 -15.508 1 96.12 271 LEU B CA 1
ATOM 4615 C C . LEU B 1 271 ? -3.693 -18.75 -17.016 1 96.12 271 LEU B C 1
ATOM 4617 O O . LEU B 1 271 ? -2.572 -19.016 -17.453 1 96.12 271 LEU B O 1
ATOM 4621 N N . ASN B 1 272 ? -4.695 -18.391 -17.781 1 92.94 272 ASN B N 1
ATOM 4622 C CA . ASN B 1 272 ? -4.516 -18.281 -19.234 1 92.94 272 ASN B CA 1
ATOM 4623 C C . ASN B 1 272 ? -3.654 -17.078 -19.594 1 92.94 272 ASN B C 1
ATOM 4625 O O . ASN B 1 272 ? -2.992 -17.078 -20.641 1 92.94 272 ASN B O 1
ATOM 4629 N N . TYR B 1 273 ? -3.668 -16.125 -18.719 1 92.88 273 TYR B N 1
ATOM 4630 C CA . TYR B 1 273 ? -2.977 -14.875 -19.047 1 92.88 273 TYR B CA 1
ATOM 4631 C C . TYR B 1 273 ? -1.594 -14.836 -18.406 1 92.88 273 TYR B C 1
ATOM 4633 O O . TYR B 1 273 ? -0.765 -13.992 -18.75 1 92.88 273 TYR B O 1
ATOM 4641 N N . LEU B 1 274 ? -1.33 -15.75 -17.484 1 95.44 274 LEU B N 1
ATOM 4642 C CA . LEU B 1 274 ? -0.047 -15.773 -16.797 1 95.44 274 LEU B CA 1
ATOM 4643 C C . LEU B 1 274 ? 1.102 -15.961 -17.781 1 95.44 274 LEU B C 1
ATOM 4645 O O . LEU B 1 274 ? 1.042 -16.828 -18.641 1 95.44 274 LEU B O 1
ATOM 4649 N N . GLY B 1 275 ? 2.145 -15.094 -17.672 1 93.5 275 GLY B N 1
ATOM 4650 C CA . GLY B 1 275 ? 3.289 -15.133 -18.562 1 93.5 275 GLY B CA 1
ATOM 4651 C C . GLY B 1 275 ? 3.17 -14.164 -19.734 1 93.5 275 GLY B C 1
ATOM 4652 O O . GLY B 1 275 ? 4.176 -13.773 -20.328 1 93.5 275 GLY B O 1
ATOM 4653 N N . ARG B 1 276 ? 1.971 -13.797 -20.078 1 89.62 276 ARG B N 1
ATOM 4654 C CA . ARG B 1 276 ? 1.736 -12.906 -21.203 1 89.62 276 ARG B CA 1
ATOM 4655 C C . ARG B 1 276 ? 1.501 -11.477 -20.734 1 89.62 276 ARG B C 1
ATOM 4657 O O . ARG B 1 276 ? 1.876 -10.523 -21.422 1 89.62 276 ARG B O 1
ATOM 4664 N N . TYR B 1 277 ? 0.894 -11.391 -19.562 1 89.06 277 TYR B N 1
ATOM 4665 C CA . TYR B 1 277 ? 0.533 -10.07 -19.062 1 89.06 277 TYR B CA 1
ATOM 4666 C C . TYR B 1 277 ? 1.028 -9.875 -17.625 1 89.06 277 TYR B C 1
ATOM 4668 O O . TYR B 1 277 ? 1.015 -10.812 -16.828 1 89.06 277 TYR B O 1
ATOM 4676 N N . GLU B 1 278 ? 1.393 -8.617 -17.359 1 91.69 278 GLU B N 1
ATOM 4677 C CA . GLU B 1 278 ? 1.885 -8.289 -16.031 1 91.69 278 GLU B CA 1
ATOM 4678 C C . GLU B 1 278 ? 0.734 -7.965 -15.078 1 91.69 278 GLU B C 1
ATOM 4680 O O . GLU B 1 278 ? 0.906 -7.988 -13.852 1 91.69 278 GLU B O 1
ATOM 4685 N N . GLU B 1 279 ? -0.336 -7.551 -15.633 1 90.94 279 GLU B N 1
ATOM 4686 C CA . GLU B 1 279 ? -1.546 -7.273 -14.867 1 90.94 279 GLU B CA 1
ATOM 4687 C C . GLU B 1 279 ? -2.799 -7.613 -15.672 1 90.94 279 GLU B C 1
ATOM 4689 O O . GLU B 1 279 ? -2.787 -7.566 -16.906 1 90.94 279 GLU B O 1
ATOM 4694 N N . THR B 1 280 ? -3.844 -7.992 -14.969 1 86.75 280 THR B N 1
ATOM 4695 C CA . THR B 1 280 ? -5.098 -8.297 -15.641 1 86.75 280 THR B CA 1
ATOM 4696 C C . THR B 1 280 ? -6.266 -8.25 -14.664 1 86.75 280 THR B C 1
ATOM 4698 O O . THR B 1 280 ? -6.078 -8.445 -13.461 1 86.75 280 THR B O 1
ATOM 4701 N N . ASN B 1 281 ? -7.398 -7.992 -15.242 1 85.5 281 ASN B N 1
ATOM 4702 C CA . ASN B 1 281 ? -8.625 -8.133 -14.469 1 85.5 281 ASN B CA 1
ATOM 4703 C C . ASN B 1 281 ? -9.227 -9.531 -14.625 1 85.5 281 ASN B C 1
ATOM 4705 O O . ASN B 1 281 ? -10.195 -9.875 -13.938 1 85.5 281 ASN B O 1
ATOM 4709 N N . GLY B 1 282 ? -8.516 -10.352 -15.438 1 74.5 282 GLY B N 1
ATOM 4710 C CA . GLY B 1 282 ? -8.914 -11.734 -15.641 1 74.5 282 GLY B CA 1
ATOM 4711 C C . GLY B 1 282 ? -10.031 -11.891 -16.656 1 74.5 282 GLY B C 1
ATOM 4712 O O . GLY B 1 282 ? -9.883 -12.609 -17.641 1 74.5 282 GLY B O 1
ATOM 4713 N N . HIS B 1 283 ? -11.211 -11.336 -16.406 1 79.25 283 HIS B N 1
ATOM 4714 C CA . HIS B 1 283 ? -12.438 -11.531 -17.172 1 79.25 283 HIS B CA 1
ATOM 4715 C C . HIS B 1 283 ? -12.891 -10.227 -17.812 1 79.25 283 HIS B C 1
ATOM 4717 O O . HIS B 1 283 ? -12.688 -9.148 -17.25 1 79.25 283 HIS B O 1
ATOM 4723 N N . TYR B 1 284 ? -13.508 -10.359 -18.922 1 75.75 284 TYR B N 1
ATOM 4724 C CA . TYR B 1 284 ? -13.93 -9.18 -19.672 1 75.75 284 TYR B CA 1
ATOM 4725 C C . TYR B 1 284 ? -14.898 -8.336 -18.859 1 75.75 284 TYR B C 1
ATOM 4727 O O . TYR B 1 284 ? -14.891 -7.109 -18.953 1 75.75 284 TYR B O 1
ATOM 4735 N N . LYS B 1 285 ? -15.742 -8.984 -18.094 1 77.06 285 LYS B N 1
ATOM 4736 C CA . LYS B 1 285 ? -16.688 -8.25 -17.25 1 77.06 285 LYS B CA 1
ATOM 4737 C C . LYS B 1 285 ? -15.945 -7.344 -16.266 1 77.06 285 LYS B C 1
ATOM 4739 O O . LYS B 1 285 ? -16.391 -6.223 -16 1 77.06 285 LYS B O 1
ATOM 4744 N N . HIS B 1 286 ? -14.867 -7.852 -15.812 1 83.12 286 HIS B N 1
ATOM 4745 C CA . HIS B 1 286 ? -14.086 -7.07 -14.859 1 83.12 286 HIS B CA 1
ATOM 4746 C C . HIS B 1 286 ? -13.297 -5.969 -15.562 1 83.12 286 HIS B C 1
ATOM 4748 O O . HIS B 1 286 ? -13.086 -4.895 -14.992 1 83.12 286 HIS B O 1
ATOM 4754 N N . MET B 1 287 ? -12.961 -6.242 -16.781 1 76.38 287 MET B N 1
ATOM 4755 C CA . MET B 1 287 ? -12.305 -5.203 -17.562 1 76.38 287 MET B CA 1
ATOM 4756 C C . MET B 1 287 ? -13.25 -4.031 -17.812 1 76.38 287 MET B C 1
ATOM 4758 O O . MET B 1 287 ? -12.844 -2.871 -17.719 1 76.38 287 MET B O 1
ATOM 4762 N N . TYR B 1 288 ? -14.422 -4.395 -18.062 1 74.62 288 TYR B N 1
ATOM 4763 C CA . TYR B 1 288 ? -15.445 -3.375 -18.281 1 74.62 288 TYR B CA 1
ATOM 4764 C C . TYR B 1 288 ? -15.711 -2.588 -17.016 1 74.62 288 TYR B C 1
ATOM 4766 O O . TYR B 1 288 ? -15.805 -1.358 -17.031 1 74.62 288 TYR B O 1
ATOM 4774 N N . SER B 1 289 ? -15.836 -3.295 -15.977 1 77.06 289 SER B N 1
ATOM 4775 C CA . SER B 1 289 ? -16.062 -2.656 -14.68 1 77.06 289 SER B CA 1
ATOM 4776 C C . SER B 1 289 ? -14.938 -1.693 -14.336 1 77.06 289 SER B C 1
ATOM 4778 O O . SER B 1 289 ? -15.18 -0.587 -13.852 1 77.06 289 SER B O 1
ATOM 4780 N N . SER B 1 290 ? -13.797 -2.104 -14.602 1 78.69 290 SER B N 1
ATOM 4781 C CA . SER B 1 290 ? -12.625 -1.271 -14.344 1 78.69 290 SER B CA 1
ATOM 4782 C C . SER B 1 290 ? -12.664 0.006 -15.18 1 78.69 290 SER B C 1
ATOM 4784 O O . SER B 1 290 ? -12.391 1.095 -14.664 1 78.69 290 SER B O 1
ATOM 4786 N N . PHE B 1 291 ? -13.07 -0.181 -16.328 1 72.5 291 PHE B N 1
ATOM 4787 C CA . PHE B 1 291 ? -13.141 0.951 -17.25 1 72.5 291 PHE B CA 1
ATOM 4788 C C . PHE B 1 291 ? -14.195 1.95 -16.797 1 72.5 291 PHE B C 1
ATOM 4790 O O . PHE B 1 291 ? -13.953 3.158 -16.781 1 72.5 291 PHE B O 1
ATOM 4797 N N . THR B 1 292 ? -15.289 1.525 -16.375 1 76.06 292 THR B N 1
ATOM 4798 C CA . THR B 1 292 ? -16.406 2.4 -16.031 1 76.06 292 THR B CA 1
ATOM 4799 C C . THR B 1 292 ? -16.188 3.029 -14.656 1 76.06 292 THR B C 1
ATOM 4801 O O . THR B 1 292 ? -16.766 4.078 -14.359 1 76.06 292 THR B O 1
ATOM 4804 N N . LEU B 1 293 ? -15.43 2.342 -13.859 1 79.19 293 LEU B N 1
ATOM 4805 C CA . LEU B 1 293 ? -15.203 2.844 -12.508 1 79.19 293 LEU B CA 1
ATOM 4806 C C . LEU B 1 293 ? -14.531 4.211 -12.539 1 79.19 293 LEU B C 1
ATOM 4808 O O . LEU B 1 293 ? -14.781 5.055 -11.68 1 79.19 293 LEU B O 1
ATOM 4812 N N . ASN B 1 294 ? -13.781 4.438 -13.539 1 71.94 294 ASN B N 1
ATOM 4813 C CA . ASN B 1 294 ? -13.094 5.719 -13.672 1 71.94 294 ASN B CA 1
ATOM 4814 C C . ASN B 1 294 ? -14.086 6.867 -13.844 1 71.94 294 ASN B C 1
ATOM 4816 O O . ASN B 1 294 ? -13.805 8 -13.445 1 71.94 294 ASN B O 1
ATOM 4820 N N . PHE B 1 295 ? -15.25 6.52 -14.266 1 72 295 PHE B N 1
ATOM 4821 C CA . PHE B 1 295 ? -16.266 7.539 -14.508 1 72 295 PHE B CA 1
ATOM 4822 C C . PHE B 1 295 ? -17.266 7.602 -13.359 1 72 295 PHE B C 1
ATOM 4824 O O . PHE B 1 295 ? -17.734 8.68 -12.992 1 72 295 PHE B O 1
ATOM 4831 N N . ARG B 1 296 ? -17.484 6.461 -12.836 1 77.56 296 ARG B N 1
ATOM 4832 C CA . ARG B 1 296 ? -18.531 6.363 -11.82 1 77.56 296 ARG B CA 1
ATOM 4833 C C . ARG B 1 296 ? -17.984 6.746 -10.445 1 77.56 296 ARG B C 1
ATOM 4835 O O . ARG B 1 296 ? -18.75 6.965 -9.508 1 77.56 296 ARG B O 1
ATOM 4842 N N . LYS B 1 297 ? -16.719 6.902 -10.422 1 80.44 297 LYS B N 1
ATOM 4843 C CA . LYS B 1 297 ? -16.094 7.059 -9.109 1 80.44 297 LYS B CA 1
ATOM 4844 C C . LYS B 1 297 ? -16.594 8.312 -8.406 1 80.44 297 LYS B C 1
ATOM 4846 O O . LYS B 1 297 ? -16.734 8.336 -7.184 1 80.44 297 LYS B O 1
ATOM 4851 N N . TYR B 1 298 ? -16.906 9.367 -9.125 1 81.69 298 TYR B N 1
ATOM 4852 C CA . TYR B 1 298 ? -17.359 10.609 -8.508 1 81.69 298 TYR B CA 1
ATOM 4853 C C . TYR B 1 298 ? -18.719 10.445 -7.871 1 81.69 298 TYR B C 1
ATOM 4855 O O . TYR B 1 298 ? -18.953 10.883 -6.742 1 81.69 298 TYR B O 1
ATOM 4863 N N . PHE B 1 299 ? -19.547 9.75 -8.625 1 83.88 299 PHE B N 1
ATOM 4864 C CA . PHE B 1 299 ? -20.891 9.5 -8.109 1 83.88 299 PHE B CA 1
ATOM 4865 C C . PHE B 1 299 ? -20.828 8.508 -6.949 1 83.88 299 PHE B C 1
ATOM 4867 O O . PHE B 1 299 ? -21.516 8.695 -5.938 1 83.88 299 PHE B O 1
ATOM 4874 N N . MET B 1 300 ? -20.047 7.555 -7.086 1 84.94 300 MET B N 1
ATOM 4875 C CA . MET B 1 300 ? -19.906 6.543 -6.043 1 84.94 300 MET B CA 1
ATOM 4876 C C . MET B 1 300 ? -19.328 7.148 -4.77 1 84.94 300 MET B C 1
ATOM 4878 O O . MET B 1 300 ? -19.812 6.867 -3.67 1 84.94 300 MET B O 1
ATOM 4882 N N . ASN B 1 301 ? -18.391 8.008 -4.949 1 88.5 301 ASN B N 1
ATOM 4883 C CA . ASN B 1 301 ? -17.797 8.664 -3.797 1 88.5 301 ASN B CA 1
ATOM 4884 C C . ASN B 1 301 ? -18.812 9.523 -3.041 1 88.5 301 ASN B C 1
ATOM 4886 O O . ASN B 1 301 ? -18.797 9.57 -1.81 1 88.5 301 ASN B O 1
ATOM 4890 N N . TYR B 1 302 ? -19.609 10.195 -3.832 1 89 302 TYR B N 1
ATOM 4891 C CA . TYR B 1 302 ? -20.641 11.008 -3.197 1 89 302 TYR B CA 1
ATOM 4892 C C . TYR B 1 302 ? -21.562 10.148 -2.336 1 89 302 TYR B C 1
ATOM 4894 O O . TYR B 1 302 ? -21.812 10.469 -1.171 1 89 302 TYR B O 1
ATOM 4902 N N . LYS B 1 303 ? -22 9.016 -2.871 1 87.56 303 LYS B N 1
ATOM 4903 C CA . LYS B 1 303 ? -22.891 8.125 -2.154 1 87.56 303 LYS B CA 1
ATOM 4904 C C . LYS B 1 303 ? -22.219 7.504 -0.939 1 87.56 303 LYS B C 1
ATOM 4906 O O . LYS B 1 303 ? -22.797 7.438 0.144 1 87.56 303 LYS B O 1
ATOM 4911 N N . ILE B 1 304 ? -21.031 7.105 -1.15 1 88.88 304 ILE B N 1
ATOM 4912 C CA . ILE B 1 304 ? -20.297 6.418 -0.09 1 88.88 304 ILE B CA 1
ATOM 4913 C C . ILE B 1 304 ? -19.953 7.402 1.026 1 88.88 304 ILE B C 1
ATOM 4915 O O . ILE B 1 304 ? -20.016 7.051 2.209 1 88.88 304 ILE B O 1
ATOM 4919 N N . ARG B 1 305 ? -19.641 8.602 0.668 1 90.81 305 ARG B N 1
ATOM 4920 C CA . ARG B 1 305 ? -19.359 9.633 1.662 1 90.81 305 ARG B CA 1
ATOM 4921 C C . ARG B 1 305 ? -20.578 9.867 2.557 1 90.81 305 ARG B C 1
ATOM 4923 O O . ARG B 1 305 ? -20.438 10 3.775 1 90.81 305 ARG B O 1
ATOM 4930 N N . LYS B 1 306 ? -21.719 9.875 1.922 1 90.25 306 LYS B N 1
ATOM 4931 C CA . LYS B 1 306 ? -22.938 10.062 2.691 1 90.25 306 LYS B CA 1
ATOM 4932 C C . LYS B 1 306 ? -23.188 8.883 3.631 1 90.25 306 LYS B C 1
ATOM 4934 O O . LYS B 1 306 ? -23.609 9.062 4.77 1 90.25 306 LYS B O 1
ATOM 4939 N N . ALA B 1 307 ? -22.859 7.738 3.139 1 88.75 307 ALA B N 1
ATOM 4940 C CA . ALA B 1 307 ? -23 6.547 3.969 1 88.75 307 ALA B CA 1
ATOM 4941 C C . ALA B 1 307 ? -22.031 6.566 5.141 1 88.75 307 ALA B C 1
ATOM 4943 O O . ALA B 1 307 ? -22.375 6.16 6.254 1 88.75 307 ALA B O 1
ATOM 4944 N N . CYS B 1 308 ? -20.844 7.012 4.902 1 90.38 308 CYS B N 1
ATOM 4945 C CA . CYS B 1 308 ? -19.844 7.137 5.953 1 90.38 308 CYS B CA 1
ATOM 4946 C C . CYS B 1 308 ? -20.297 8.117 7.031 1 90.38 308 CYS B C 1
ATOM 4948 O O . CYS B 1 308 ? -20.156 7.848 8.227 1 90.38 308 CYS B O 1
ATOM 4950 N N . GLN B 1 309 ? -20.875 9.219 6.555 1 89.31 309 GLN B N 1
ATOM 4951 C CA . GLN B 1 309 ? -21.375 10.219 7.484 1 89.31 309 GLN B CA 1
ATOM 4952 C C . GLN B 1 309 ? -22.484 9.656 8.359 1 89.31 309 GLN B C 1
ATOM 4954 O O . GLN B 1 309 ? -22.5 9.875 9.578 1 89.31 309 GLN B O 1
ATOM 4959 N N . ALA B 1 310 ? -23.328 8.875 7.754 1 88.62 310 ALA B N 1
ATOM 4960 C CA . ALA B 1 310 ? -24.438 8.258 8.484 1 88.62 310 ALA B CA 1
ATOM 4961 C C . ALA B 1 310 ? -23.922 7.27 9.531 1 88.62 310 ALA B C 1
ATOM 4963 O O . ALA B 1 310 ? -24.438 7.211 10.648 1 88.62 310 ALA B O 1
ATOM 4964 N N . GLN B 1 311 ? -22.922 6.547 9.219 1 87.38 311 GLN B N 1
ATOM 4965 C CA . GLN B 1 311 ? -22.328 5.582 10.141 1 87.38 311 GLN B CA 1
ATOM 4966 C C . GLN B 1 311 ? -21.688 6.281 11.328 1 87.38 311 GLN B C 1
ATOM 4968 O O . GLN B 1 311 ? -21.797 5.809 12.461 1 87.38 311 GLN B O 1
ATOM 4973 N N . ARG B 1 312 ? -21.078 7.383 11.117 1 85.12 312 ARG B N 1
ATOM 4974 C CA . ARG B 1 312 ? -20.422 8.133 12.18 1 85.12 312 ARG B CA 1
ATOM 4975 C C . ARG B 1 312 ? -21.453 8.734 13.141 1 85.12 312 ARG B C 1
ATOM 4977 O O . ARG B 1 312 ? -21.234 8.727 14.359 1 85.12 312 ARG B O 1
ATOM 4984 N N . GLU B 1 313 ? -22.422 9.227 12.562 1 85.19 313 GLU B N 1
ATOM 4985 C CA . GLU B 1 313 ? -23.469 9.844 13.375 1 85.19 313 GLU B CA 1
ATOM 4986 C C . GLU B 1 313 ? -24.172 8.805 14.242 1 85.19 313 GLU B C 1
ATOM 4988 O O . GLU B 1 313 ? -24.531 9.078 15.398 1 85.19 313 GLU B O 1
ATOM 4993 N N . LYS B 1 314 ? -24.312 7.617 13.75 1 81.38 314 LYS B N 1
ATOM 4994 C CA . LYS B 1 314 ? -24.922 6.531 14.516 1 81.38 314 LYS B CA 1
ATOM 4995 C C . LYS B 1 314 ? -24.016 6.102 15.672 1 81.38 314 LYS B C 1
ATOM 4997 O O . LYS B 1 314 ? -24.5 5.805 16.766 1 81.38 314 LYS B O 1
ATOM 5002 N N . LYS B 1 315 ? -22.781 6.105 15.484 1 77.62 315 LYS B N 1
ATOM 5003 C CA . LYS B 1 315 ? -21.812 5.711 16.516 1 77.62 315 LYS B CA 1
ATOM 5004 C C . LYS B 1 315 ? -21.75 6.75 17.625 1 77.62 315 LYS B C 1
ATOM 5006 O O . LYS B 1 315 ? -21.578 6.398 18.797 1 77.62 315 LYS B O 1
ATOM 5011 N N . GLN B 1 316 ? -21.781 7.961 17.266 1 70.31 316 GLN B N 1
ATOM 5012 C CA . GLN B 1 316 ? -21.75 9.039 18.25 1 70.31 316 GLN B CA 1
ATOM 5013 C C . GLN B 1 316 ? -22.969 8.984 19.172 1 70.31 316 GLN B C 1
ATOM 5015 O O . GLN B 1 316 ? -22.859 9.25 20.375 1 70.31 316 GLN B O 1
ATOM 5020 N N . ILE B 1 317 ? -23.984 8.484 18.609 1 63 317 ILE B N 1
ATOM 5021 C CA . ILE B 1 317 ? -25.203 8.391 19.391 1 63 317 ILE B CA 1
ATOM 5022 C C . ILE B 1 317 ? -25.125 7.191 20.328 1 63 317 ILE B C 1
ATOM 5024 O O . ILE B 1 317 ? -25.594 7.254 21.469 1 63 317 ILE B O 1
ATOM 5028 N N . SER B 1 318 ? -24.375 6.203 19.891 1 61.16 318 SER B N 1
ATOM 5029 C CA . SER B 1 318 ? -24.281 4.984 20.688 1 61.16 318 SER B CA 1
ATOM 5030 C C . SER B 1 318 ? -23.25 5.133 21.797 1 61.16 318 SER B C 1
ATOM 5032 O O . SER B 1 318 ? -23.234 4.352 22.75 1 61.16 318 SER B O 1
ATOM 5034 N N . GLN B 1 319 ? -22.219 6.07 21.766 1 54.78 319 GLN B N 1
ATOM 5035 C CA . GLN B 1 319 ? -21.266 6.316 22.844 1 54.78 319 GLN B CA 1
ATOM 5036 C C . GLN B 1 319 ? -21.766 7.387 23.797 1 54.78 319 GLN B C 1
ATOM 5038 O O . GLN B 1 319 ? -21.516 7.32 25 1 54.78 319 GLN B O 1
#

Foldseek 3Di:
DDPVVVVVVVCVVVVVVVVVVVVVVVVVVVVVVVVVVVVVVCLVPDWFDLVCVQQHAAAEEEFEAQLFFLSVLQVLVCVLSHHAYEYEHQDVVSVVVSVVVCLVPRNVPHHYHYFHADLLCLPPPCRLVVRVVVCPPGQHQEYEYPFAADDFPFQAPVPDDPSRLSSRLSRLASSLVVNCVNCVVSNQPPVGEGEYEFEAALLCLDDAGRCVSRNVSRVVRLVVQVVVCVVCPPRYFTAYAHEYAEPTPRCVSPPDPPLYYYSNQQNVQVNRCTPPDRYDNRDVSRVVVSVCCVVCRVVRRVVSVVVNVVVVVVVVVVD/DDPVVVVVVVCVVVVVVVVVVVVVVVVVVVVVVVVVVVVVVCLVPDWFDLVCVQQHAAAEEEFEAQLFFLSVLQVLVCVLSHHAYEYEHQDVVSVVVSVVVCCVPRNVPHHYHYFHADLLCLPPPCRLVVRVVVCPPGQHQEYEYPFAADDFPFQAPVVDDPSRLSSRLSRLASSLVVNCVNCVVSNQPPVGEGEYEFEAALLCLDDAGRCVSRNVSRVVRLVVQVVVCVVCPPRYFTAYAHEYAEPTPRCVSPPDPPLYYYSNQQNVQVNRCTPPDRYDNSDVSRVVVSVCCVVCRVVRRVVSVVVNVVVVVVVVVVD

Sequence (638 aa):
MNHLEKLDTFVVNNKRAAGLIAAGAVGYVALKALSKVACLFKKFILPGYNLIERYGKGSYAAVTACTDGIGKGFVLELAKRGFNLVMFVRNVEKAQALVEEIKKTINDKIDVKIVQIDFLKVNQPGVVQAAVKQVEDVDISLLVNNAGMSIANKLSIESYTEEELSNTIVFNIYSQVFFTYYLLPKLRNRGKKSGIINLSSVSTVASMAGFHIYTSTKIFNDYFSKSIGEEYKGIIDVMSLKPGFVDTPLASSYKQKIFCITPQECTNAALNYLGRYEETNGHYKHMYSSFTLNFRKYFMNYKIRKACQAQREKKQISQMNHLEKLDTFVVNNKRAAGLIAAGAVGYVALKALSKVACLFKKFILPGYNLIERYGKGSYAAVTACTDGIGKGFVLELAKRGFNLVMFVRNVEKAQALVEEIKKTINDKIDVKIVQIDFLKVNQPGVVQAAVKQVEDVDISLLVNNAGMSIANKLSIESYTEEELSNTIVFNIYSQVFFTYYLLPKLRNRGKKSGIINLSSVSTVASMAGFHIYTSTKIFNDYFSKSIGEEYKGIIDVMSLKPGFVDTPLASSYKQKIFCITPQECTNAALNYLGRYEETNGHYKHMYSSFTLNFRKYFMNYKIRKACQAQREKKQISQ

Secondary structure (DSSP, 8-state):
--HHHHHHHHHHHTHHHHHHHHHHHHHHHHHHHHHHHHHHHHHHHSPPP-HHHHH-TT-EEEEES-SSHHHHHHHHHHHHHT-EEEEEES-HHHHHHHHHHHHHHT-TT--EEEEE--GGGTTSTTHHHHHHHTTTTS-EEEEEE------TT--SGGGS-HHHHHHHHIIIIIHHHHHHHHHHHHHHTSSS-EEEEEE--GGGGS--TT-HHHHHHHHHHHHHHHHHHHHTTTTEEEEEE----BSSGGGTT----TT-B-HHHHHHHHHHHBTTBSEE-SSHHHHHHHHHHHHHHHHHHHHHHHHHHHHHHHHHHH-/--HHHHHHHHHHHTHHHHHHHHHHHHHHHHHHHHHHHHHHHHHHHSPPP-HHHHH-TT-EEEEES-SSHHHHHHHHHHHHHT-EEEEEES-HHHHHHHHHHHHHHT-TT--EEEEE--GGGTTSTTHHHHHHHTTTTS-EEEEEE------TT--SGGGS-HHHHHHHHIIIIIHHHHHHHHHHHHHHTSSS-EEEEEE--GGGGS--TT-HHHHHHHHHHHHHHHHHHHHTTTTEEEEEE----BSSTTTTT----TT-B-HHHHHHHHHHHBTTBSEE-SSHHHHHHHHHHHHHHHHHHHHHHHHHHHHHHHHHHH-

Radius of gyration: 25.6 Å; Cα contacts (8 Å, |Δi|>4): 1175; chains: 2; bounding box: 54×84×68 Å